Protein AF-0000000083794463 (afdb_homodimer)

Solvent-accessible surface area (backbone atoms only — not comparable to full-atom values): 22640 Å² total; per-residue (Å²): 133,69,64,62,58,50,51,52,51,49,50,51,50,50,51,51,49,49,49,46,47,54,44,47,61,56,56,63,54,67,79,74,76,52,70,43,52,52,56,52,46,59,55,54,71,68,48,81,80,50,48,79,47,66,66,38,32,38,78,50,95,85,36,45,40,76,40,50,34,38,40,35,31,44,60,26,33,38,42,36,42,70,42,71,48,62,34,38,36,39,36,46,50,61,43,70,53,26,38,32,40,44,94,91,40,78,46,73,44,71,25,62,63,50,55,45,47,32,43,50,51,53,47,25,63,73,68,70,49,77,89,46,70,40,71,36,37,35,30,31,75,61,36,41,84,71,54,69,57,52,88,63,53,71,44,44,47,87,48,45,67,61,48,63,72,64,56,82,56,95,37,78,44,50,74,66,53,42,51,50,52,50,50,53,52,56,70,51,13,52,49,55,47,42,50,46,47,48,48,51,49,48,51,49,47,70,68,97,135,69,62,62,58,51,52,51,51,50,51,51,50,50,50,49,49,50,50,46,47,53,45,45,60,56,55,61,54,64,79,74,76,51,70,43,52,51,55,51,47,60,55,56,71,69,47,80,79,50,48,78,48,65,64,38,30,39,79,49,96,85,37,43,40,77,38,51,34,36,41,35,28,45,60,25,33,38,41,36,39,70,42,72,49,62,35,39,37,40,39,47,52,62,43,70,54,24,39,34,40,45,96,90,40,79,46,72,45,73,25,63,64,51,54,45,47,32,44,49,51,53,47,26,62,74,68,70,49,79,89,45,70,40,69,35,39,34,31,31,74,61,37,41,81,70,55,69,57,52,88,62,52,70,44,45,48,90,49,44,67,60,48,64,74,64,55,84,54,92,38,78,44,51,75,66,52,40,51,48,53,50,50,54,51,54,71,50,14,54,49,56,48,42,50,46,46,48,47,52,47,49,50,49,47,68,68,96

Foldseek 3Di:
DCVVVVVVVVVVVVVVVVVVVVVVVVQPPPPPDDPQLVLLVVLLVPQPQWDKDAQFWFDDPPGIQTFGIWIFHFQFIEGEAEDEDAAEKAEEAPDQWIWHDDPNDIDIDGDVNVSSVVVVVSLCVQVVDDDRYAYEYEYEPNYDYDDYHHPRHYYYSVCVSVCVVPPDHPGGDDPVRRVVSVVSRCVRGSNNVVVVVVVVVVVVVVVD/DCVVVVVVVVVVVVVVVVVVVVLVVVQPVPPPDDPQLVLLVVLLVPQPAWDKDAQFWFDDPPGIQTFGIWIFHFQFIEGEAEDEDAAEKAEEAPDQWIWHDDPNDIDIDGDVNVSSVVVVVSLCVQVVDDDRYAYEYEYEPNYDYDDYHHPRHYYYSVCVSVCVVPPDHPGGDDPVRRVVSVVSRCVRRSNNVVVVVVVVVVVVVVVD

pLDDT: mean 85.17, std 17.73, range [40.22, 98.88]

Organism: NCBI:txid182773

Structure (mmCIF, N/CA/C/O backbone):
data_AF-0000000083794463-model_v1
#
loop_
_entity.id
_entity.type
_entity.pdbx_description
1 polymer Nuclease
#
loop_
_atom_site.group_PDB
_atom_site.id
_atom_site.type_symbol
_atom_site.label_atom_id
_atom_site.label_alt_id
_atom_site.label_comp_id
_atom_site.label_asym_id
_atom_site.label_entity_id
_atom_site.label_seq_id
_atom_site.pdbx_PDB_ins_code
_atom_site.Cartn_x
_atom_site.Cartn_y
_atom_site.Cartn_z
_atom_site.occupancy
_atom_site.B_iso_or_equiv
_atom_site.auth_seq_id
_atom_site.auth_comp_id
_atom_site.auth_asym_id
_atom_site.auth_atom_id
_atom_site.pdbx_PDB_model_num
ATOM 1 N N . MET A 1 1 ? 18.391 -24.609 45.875 1 50.56 1 MET A N 1
ATOM 2 C CA . MET A 1 1 ? 17.062 -24.109 45.531 1 50.56 1 MET A CA 1
ATOM 3 C C . MET A 1 1 ? 17.141 -23.094 44.406 1 50.56 1 MET A C 1
ATOM 5 O O . MET A 1 1 ? 16.266 -23.078 43.531 1 50.56 1 MET A O 1
ATOM 9 N N . ASN A 1 2 ? 18.266 -22.109 44.375 1 67.69 2 ASN A N 1
ATOM 10 C CA . ASN A 1 2 ? 18.281 -20.734 43.875 1 67.69 2 ASN A CA 1
ATOM 11 C C . ASN A 1 2 ? 18.766 -20.672 42.438 1 67.69 2 ASN A C 1
ATOM 13 O O . ASN A 1 2 ? 18.703 -19.625 41.812 1 67.69 2 ASN A O 1
ATOM 17 N N . THR A 1 3 ? 19.156 -21.781 41.812 1 78.06 3 THR A N 1
ATOM 18 C CA . THR A 1 3 ? 19.781 -21.812 40.5 1 78.06 3 THR A CA 1
ATOM 19 C C . THR A 1 3 ? 18.719 -21.703 39.375 1 78.06 3 THR A C 1
ATOM 21 O O . THR A 1 3 ? 18.969 -21.078 38.344 1 78.06 3 THR A O 1
ATOM 24 N N . GLN A 1 4 ? 17.562 -22.25 39.594 1 67.69 4 GLN A N 1
ATOM 25 C CA . GLN A 1 4 ? 16.5 -22.219 38.594 1 67.69 4 GLN A CA 1
ATOM 26 C C . GLN A 1 4 ? 15.969 -20.797 38.406 1 67.69 4 GLN A C 1
ATOM 28 O O . GLN A 1 4 ? 15.719 -20.375 37.281 1 67.69 4 GLN A O 1
ATOM 33 N N . LYS A 1 5 ? 15.891 -20.141 39.469 1 71 5 LYS A N 1
ATOM 34 C CA . LYS A 1 5 ? 15.398 -18.781 39.406 1 71 5 LYS A CA 1
ATOM 35 C C . LYS A 1 5 ? 16.391 -17.859 38.688 1 71 5 LYS A C 1
ATOM 37 O O . LYS A 1 5 ? 15.992 -17.016 37.875 1 71 5 LYS A O 1
ATOM 42 N N . ILE A 1 6 ? 17.594 -18.125 38.938 1 71.81 6 ILE A N 1
ATOM 43 C CA . ILE A 1 6 ? 18.656 -17.344 38.312 1 71.81 6 ILE A CA 1
ATOM 44 C C . ILE A 1 6 ? 18.641 -17.578 36.812 1 71.81 6 ILE A C 1
ATOM 46 O O . ILE A 1 6 ? 18.734 -16.625 36.031 1 71.81 6 ILE A O 1
ATOM 50 N N . ILE A 1 7 ? 18.344 -18.781 36.406 1 66.25 7 ILE A N 1
ATOM 51 C CA . ILE A 1 7 ? 18.312 -19.125 34.969 1 66.25 7 ILE A CA 1
ATOM 52 C C . ILE A 1 7 ? 17.125 -18.453 34.312 1 66.25 7 ILE A C 1
ATOM 54 O O . ILE A 1 7 ? 17.25 -17.922 33.188 1 66.25 7 ILE A O 1
ATOM 58 N N . ILE A 1 8 ? 16.078 -18.375 35 1 67.38 8 ILE A N 1
ATOM 59 C CA . ILE A 1 8 ? 14.867 -17.766 34.469 1 67.38 8 ILE A CA 1
ATOM 60 C C . ILE A 1 8 ? 15.07 -16.266 34.312 1 67.38 8 ILE A C 1
ATOM 62 O O . ILE A 1 8 ? 14.711 -15.68 33.281 1 67.38 8 ILE A O 1
ATOM 66 N N . TYR A 1 9 ? 15.688 -15.703 35.312 1 71.38 9 TYR A N 1
ATOM 67 C CA . TYR A 1 9 ? 15.945 -14.266 35.281 1 71.38 9 TYR A CA 1
ATOM 68 C C . TYR A 1 9 ? 16.922 -13.922 34.156 1 71.38 9 TYR A C 1
ATOM 70 O O . TYR A 1 9 ? 16.719 -12.93 33.438 1 71.38 9 TYR A O 1
ATOM 78 N N . LEU A 1 10 ? 17.844 -14.781 33.969 1 71.38 10 LEU A N 1
ATOM 79 C CA . LEU A 1 10 ? 18.812 -14.57 32.906 1 71.38 10 LEU A CA 1
ATOM 80 C C . LEU A 1 10 ? 18.156 -14.727 31.516 1 71.38 10 LEU A C 1
ATOM 82 O O . LEU A 1 10 ? 18.453 -13.961 30.594 1 71.38 10 LEU A O 1
ATOM 86 N N . MET A 1 11 ? 17.25 -15.578 31.391 1 67 11 MET A N 1
ATOM 87 C CA . MET A 1 11 ? 16.531 -15.781 30.141 1 67 11 MET A CA 1
ATOM 88 C C . MET A 1 11 ? 15.633 -14.586 29.828 1 67 11 MET A C 1
ATOM 90 O O . MET A 1 11 ? 15.57 -14.133 28.688 1 67 11 MET A O 1
ATOM 94 N N . ILE A 1 12 ? 15.094 -14.062 30.859 1 68.19 12 ILE A N 1
ATOM 95 C CA . ILE A 1 12 ? 14.234 -12.891 30.688 1 68.19 12 ILE A CA 1
ATOM 96 C C . ILE A 1 12 ? 15.078 -11.688 30.281 1 68.19 12 ILE A C 1
ATOM 98 O O . ILE A 1 12 ? 14.727 -10.953 29.359 1 68.19 12 ILE A O 1
ATOM 102 N N . ILE A 1 13 ? 16.172 -11.547 30.922 1 70.38 13 ILE A N 1
ATOM 103 C CA . ILE A 1 13 ? 17.078 -10.438 30.625 1 70.38 13 ILE A CA 1
ATOM 104 C C . ILE A 1 13 ? 17.578 -10.562 29.188 1 70.38 13 ILE A C 1
ATOM 106 O O . ILE A 1 13 ? 17.641 -9.578 28.453 1 70.38 13 ILE A O 1
ATOM 110 N N . SER A 1 14 ? 17.875 -11.758 28.719 1 65.62 14 SER A N 1
ATOM 111 C CA . SER A 1 14 ? 18.359 -11.992 27.375 1 65.62 14 SER A CA 1
ATOM 112 C C . SER A 1 14 ? 17.281 -11.68 26.344 1 65.62 14 SER A C 1
ATOM 114 O O . SER A 1 14 ? 17.562 -11.086 25.297 1 65.62 14 SER A O 1
ATOM 116 N N . VAL A 1 15 ? 16.078 -11.961 26.656 1 62.5 15 VAL A N 1
ATOM 117 C CA . VAL A 1 15 ? 14.969 -11.641 25.766 1 62.5 15 VAL A CA 1
ATOM 118 C C . VAL A 1 15 ? 14.766 -10.133 25.719 1 62.5 15 VAL A C 1
ATOM 120 O O . VAL A 1 15 ? 14.539 -9.562 24.641 1 62.5 15 VAL A O 1
ATOM 123 N N . ILE A 1 16 ? 14.938 -9.477 26.797 1 66.56 16 ILE A N 1
ATOM 124 C CA . ILE A 1 16 ? 14.805 -8.023 26.875 1 66.56 16 ILE A CA 1
ATOM 125 C C . ILE A 1 16 ? 15.938 -7.363 26.094 1 66.56 16 ILE A C 1
ATOM 127 O O . ILE A 1 16 ? 15.703 -6.441 25.297 1 66.56 16 ILE A O 1
ATOM 131 N N . ILE A 1 17 ? 17.062 -7.852 26.297 1 63.97 17 ILE A N 1
ATOM 132 C CA . ILE A 1 17 ? 18.219 -7.324 25.578 1 63.97 17 ILE A CA 1
ATOM 133 C C . ILE A 1 17 ? 18.062 -7.57 24.078 1 63.97 17 ILE A C 1
ATOM 135 O O . ILE A 1 17 ? 18.281 -6.668 23.266 1 63.97 17 ILE A O 1
ATOM 139 N N . LEU A 1 18 ? 17.641 -8.703 23.672 1 59.47 18 LEU A N 1
ATOM 140 C CA . LEU A 1 18 ? 17.391 -9.023 22.281 1 59.47 18 LEU A CA 1
ATOM 141 C C . LEU A 1 18 ? 16.281 -8.141 21.703 1 59.47 18 LEU A C 1
ATOM 143 O O . LEU A 1 18 ? 16.406 -7.637 20.578 1 59.47 18 LEU A O 1
ATOM 147 N N . SER A 1 19 ? 15.312 -7.918 22.453 1 59.16 19 SER A N 1
ATOM 148 C CA . SER A 1 19 ? 14.258 -7 22.031 1 59.16 19 SER A CA 1
ATOM 149 C C . SER A 1 19 ? 14.781 -5.574 21.906 1 59.16 19 SER A C 1
ATOM 151 O O . SER A 1 19 ? 14.453 -4.871 20.953 1 59.16 19 SER A O 1
ATOM 153 N N . LEU A 1 20 ? 15.586 -5.203 22.797 1 58.97 20 LEU A N 1
ATOM 154 C CA . LEU A 1 20 ? 16.219 -3.891 22.75 1 58.97 20 LEU A CA 1
ATOM 155 C C . LEU A 1 20 ? 17.125 -3.77 21.547 1 58.97 20 LEU A C 1
ATOM 157 O O . LEU A 1 20 ? 17.141 -2.736 20.859 1 58.97 20 LEU A O 1
ATOM 161 N N . ILE A 1 21 ? 17.906 -4.77 21.344 1 53.75 21 ILE A N 1
ATOM 162 C CA . ILE A 1 21 ? 18.781 -4.793 20.172 1 53.75 21 ILE A CA 1
ATOM 163 C C . ILE A 1 21 ? 17.938 -4.723 18.906 1 53.75 21 ILE A C 1
ATOM 165 O O . ILE A 1 21 ? 18.25 -3.951 17.984 1 53.75 21 ILE A O 1
ATOM 169 N N . VAL A 1 22 ? 16.953 -5.539 18.828 1 48.75 22 VAL A N 1
ATOM 170 C CA . VAL A 1 22 ? 16.047 -5.484 17.688 1 48.75 22 VAL A CA 1
ATOM 171 C C . VAL A 1 22 ? 15.445 -4.082 17.578 1 48.75 22 VAL A C 1
ATOM 173 O O . VAL A 1 22 ? 15.406 -3.51 16.484 1 48.75 22 VAL A O 1
ATOM 176 N N . ILE A 1 23 ? 15.109 -3.543 18.703 1 48.03 23 ILE A N 1
ATOM 177 C CA . ILE A 1 23 ? 14.57 -2.188 18.75 1 48.03 23 ILE A CA 1
ATOM 178 C C . ILE A 1 23 ? 15.648 -1.19 18.328 1 48.03 23 ILE A C 1
ATOM 180 O O . ILE A 1 23 ? 15.383 -0.264 17.562 1 48.03 23 ILE A O 1
ATOM 184 N N . MET A 1 24 ? 16.828 -1.374 18.938 1 47.22 24 MET A N 1
ATOM 185 C CA . MET A 1 24 ? 17.938 -0.5 18.578 1 47.22 24 MET A CA 1
ATOM 186 C C . MET A 1 24 ? 18.25 -0.597 17.094 1 47.22 24 MET A C 1
ATOM 188 O O . MET A 1 24 ? 18.5 0.417 16.438 1 47.22 24 MET A O 1
ATOM 192 N N . ILE A 1 25 ? 18.359 -1.794 16.656 1 48.09 25 ILE A N 1
ATOM 193 C CA . ILE A 1 25 ? 18.578 -1.98 15.227 1 48.09 25 ILE A CA 1
ATOM 194 C C . ILE A 1 25 ? 17.438 -1.346 14.438 1 48.09 25 ILE A C 1
ATOM 196 O O . ILE A 1 25 ? 17.656 -0.677 13.43 1 48.09 25 ILE A O 1
ATOM 200 N N . PHE A 1 26 ? 16.266 -1.551 14.992 1 44.34 26 PHE A N 1
ATOM 201 C CA . PHE A 1 26 ? 15.117 -0.94 14.352 1 44.34 26 PHE A CA 1
ATOM 202 C C . PHE A 1 26 ? 15.172 0.579 14.461 1 44.34 26 PHE A C 1
ATOM 204 O O . PHE A 1 26 ? 14.766 1.288 13.539 1 44.34 26 PHE A O 1
ATOM 211 N N . ARG A 1 27 ? 15.586 1.071 15.625 1 43.88 27 ARG A N 1
ATOM 212 C CA . ARG A 1 27 ? 15.633 2.512 15.852 1 43.88 27 ARG A CA 1
ATOM 213 C C . ARG A 1 27 ? 16.672 3.174 14.945 1 43.88 27 ARG A C 1
ATOM 215 O O . ARG A 1 27 ? 16.547 4.355 14.617 1 43.88 27 ARG A O 1
ATOM 222 N N . ARG A 1 28 ? 17.781 2.568 14.867 1 41.5 28 ARG A N 1
ATOM 223 C CA . ARG A 1 28 ? 18.766 3.367 14.156 1 41.5 28 ARG A CA 1
ATOM 224 C C . ARG A 1 28 ? 18.391 3.529 12.688 1 41.5 28 ARG A C 1
ATOM 226 O O . ARG A 1 28 ? 19.172 4.043 11.891 1 41.5 28 ARG A O 1
ATOM 233 N N . ARG A 1 29 ? 17.531 2.711 12.289 1 44.38 29 ARG A N 1
ATOM 234 C CA . ARG A 1 29 ? 17.312 3.137 10.914 1 44.38 29 ARG A CA 1
ATOM 235 C C . ARG A 1 29 ? 16.641 4.508 10.867 1 44.38 29 ARG A C 1
ATOM 237 O O . ARG A 1 29 ? 15.516 4.68 11.336 1 44.38 29 ARG A O 1
ATOM 244 N N . LYS A 1 30 ? 17.5 5.539 11 1 44.41 30 LYS A N 1
ATOM 245 C CA . LYS A 1 30 ? 17.219 6.965 10.867 1 44.41 30 LYS A CA 1
ATOM 246 C C . LYS A 1 30 ? 16.016 7.207 9.961 1 44.41 30 LYS A C 1
ATOM 248 O O . LYS A 1 30 ? 16.016 6.797 8.805 1 44.41 30 LYS A O 1
ATOM 253 N N . ILE A 1 31 ? 14.836 7.215 10.562 1 52.5 31 ILE A N 1
ATOM 254 C CA . ILE A 1 31 ? 13.695 7.746 9.828 1 52.5 31 ILE A CA 1
ATOM 255 C C . ILE A 1 31 ? 14.117 9.008 9.07 1 52.5 31 ILE A C 1
ATOM 257 O O . ILE A 1 31 ? 14.43 10.031 9.68 1 52.5 31 ILE A O 1
ATOM 261 N N . GLU A 1 32 ? 14.82 8.93 7.996 1 57.62 32 GLU A N 1
ATOM 262 C CA . GLU A 1 32 ? 15.156 10.102 7.195 1 57.62 32 GLU A CA 1
ATOM 263 C C . GLU A 1 32 ? 13.906 10.844 6.742 1 57.62 32 GLU A C 1
ATOM 265 O O . GLU A 1 32 ? 13.07 10.289 6.02 1 57.62 32 GLU A O 1
ATOM 270 N N . LEU A 1 33 ? 13.508 11.766 7.578 1 66.94 33 LEU A N 1
ATOM 271 C CA . LEU A 1 33 ? 12.477 12.703 7.152 1 66.94 33 LEU A CA 1
ATOM 272 C C . LEU A 1 33 ? 12.898 13.438 5.883 1 66.94 33 LEU A C 1
ATOM 274 O O . LEU A 1 33 ? 13.984 14.008 5.828 1 66.94 33 LEU A O 1
ATOM 278 N N . ASN A 1 34 ? 12.039 13.195 4.895 1 81.06 34 ASN A N 1
ATOM 279 C CA . ASN A 1 34 ? 12.375 13.891 3.656 1 81.06 34 ASN A CA 1
ATOM 280 C C . ASN A 1 34 ? 11.977 15.367 3.719 1 81.06 34 ASN A C 1
ATOM 282 O O . ASN A 1 34 ? 11.156 15.758 4.555 1 81.06 34 ASN A O 1
ATOM 286 N N . GLN A 1 35 ? 12.609 16.25 3.018 1 90.5 35 GLN A N 1
ATOM 287 C CA . GLN A 1 35 ? 12.391 17.688 2.988 1 90.5 35 GLN A CA 1
ATOM 288 C C . GLN A 1 35 ? 10.93 18.016 2.721 1 90.5 35 GLN A C 1
ATOM 290 O O . GLN A 1 35 ? 10.383 18.969 3.297 1 90.5 35 GLN A O 1
ATOM 295 N N . GLY A 1 36 ? 10.281 17.25 1.899 1 95.44 36 GLY A N 1
ATOM 296 C CA . GLY A 1 36 ? 8.867 17.469 1.625 1 95.44 36 GLY A CA 1
ATOM 297 C C . GLY A 1 36 ? 7.988 17.281 2.846 1 95.44 36 GLY A C 1
ATOM 298 O O . GLY A 1 36 ? 7.07 18.078 3.08 1 95.44 36 GLY A O 1
ATOM 299 N N . GLU A 1 37 ? 8.273 16.328 3.66 1 95.5 37 GLU A N 1
ATOM 300 C CA . GLU A 1 37 ? 7.508 16.078 4.879 1 95.5 37 GLU A CA 1
ATOM 301 C C . GLU A 1 37 ? 7.668 17.219 5.879 1 95.5 37 GLU A C 1
ATOM 303 O O . GLU A 1 37 ? 6.707 17.594 6.551 1 95.5 37 GLU A O 1
ATOM 308 N N . ILE A 1 38 ? 8.859 17.734 5.871 1 95.56 38 ILE A N 1
ATOM 309 C CA . ILE A 1 38 ? 9.125 18.875 6.754 1 95.56 38 ILE A CA 1
ATOM 310 C C . ILE A 1 38 ? 8.281 20.062 6.328 1 95.56 38 ILE A C 1
ATOM 312 O O . ILE A 1 38 ? 7.625 20.703 7.16 1 95.56 38 ILE A O 1
ATOM 316 N N . GLU A 1 39 ? 8.289 20.375 5.074 1 97.25 39 GLU A N 1
ATOM 317 C CA . GLU A 1 39 ? 7.539 21.5 4.547 1 97.25 39 GLU A CA 1
ATOM 318 C C . GLU A 1 39 ? 6.043 21.344 4.809 1 97.25 39 GLU A C 1
ATOM 320 O O . GLU A 1 39 ? 5.371 22.297 5.211 1 97.25 39 GLU A O 1
ATOM 325 N N . VAL A 1 40 ? 5.555 20.172 4.594 1 98.19 40 VAL A N 1
ATOM 326 C CA . VAL A 1 40 ? 4.137 19.891 4.816 1 98.19 40 VAL A CA 1
ATOM 327 C C . VAL A 1 40 ? 3.811 20.047 6.301 1 98.19 40 VAL A C 1
ATOM 329 O O . VAL A 1 40 ? 2.797 20.656 6.66 1 98.19 40 VAL A O 1
ATOM 332 N N . ASN A 1 41 ? 4.656 19.516 7.141 1 97.31 41 ASN A N 1
ATOM 333 C CA . ASN A 1 41 ? 4.477 19.656 8.586 1 97.31 41 ASN A CA 1
ATOM 334 C C . ASN A 1 41 ? 4.379 21.109 9.008 1 97.31 41 ASN A C 1
ATOM 336 O O . ASN A 1 41 ? 3.541 21.469 9.844 1 97.31 41 ASN A O 1
ATOM 340 N N . GLU A 1 42 ? 5.25 21.891 8.484 1 97.56 42 GLU A N 1
ATOM 341 C CA . GLU A 1 42 ? 5.281 23.312 8.828 1 97.56 42 GLU A CA 1
ATOM 342 C C . GLU A 1 42 ? 3.949 23.984 8.508 1 97.56 42 GLU A C 1
ATOM 344 O O . GLU A 1 4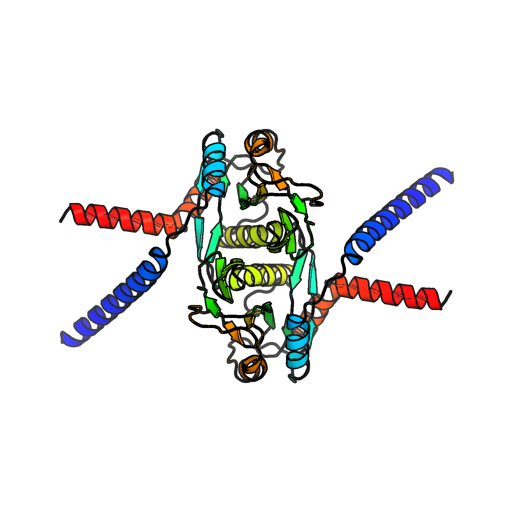2 ? 3.475 24.828 9.273 1 97.56 42 GLU A O 1
ATOM 349 N N . VAL A 1 43 ? 3.389 23.641 7.426 1 98.31 43 VAL A N 1
ATOM 350 C CA . VAL A 1 43 ? 2.107 24.203 7.023 1 98.31 43 VAL A CA 1
ATOM 351 C C . VAL A 1 43 ? 1.001 23.703 7.945 1 98.31 43 VAL A C 1
ATOM 353 O O . VAL A 1 43 ? 0.171 24.469 8.422 1 98.31 43 VAL A O 1
ATOM 356 N N . LEU A 1 44 ? 1.008 22.422 8.227 1 98.62 44 LEU A N 1
ATOM 357 C CA . LEU A 1 44 ? -0.044 21.797 9.016 1 98.62 44 LEU A CA 1
ATOM 358 C C . LEU A 1 44 ? -0.037 22.328 10.453 1 98.62 44 LEU A C 1
ATOM 360 O O . LEU A 1 44 ? -1.096 22.484 11.062 1 98.62 44 LEU A O 1
ATOM 364 N N . GLU A 1 45 ? 1.104 22.594 10.984 1 97.81 45 GLU A N 1
ATOM 365 C CA . GLU A 1 45 ? 1.257 23.062 12.359 1 97.81 45 GLU A CA 1
ATOM 366 C C . GLU A 1 45 ? 0.559 24.406 12.555 1 97.81 45 GLU A C 1
ATOM 368 O O . GLU A 1 45 ? 0.177 24.766 13.672 1 97.81 45 GLU A O 1
ATOM 373 N N . LYS A 1 46 ? 0.392 25.094 11.516 1 97.5 46 LYS A N 1
ATOM 374 C CA . LYS A 1 46 ? -0.161 26.438 11.586 1 97.5 46 LYS A CA 1
ATOM 375 C C . LYS A 1 46 ? -1.685 26.406 11.516 1 97.5 46 LYS A C 1
ATOM 377 O O . LYS A 1 46 ? -2.338 27.438 11.68 1 97.5 46 LYS A O 1
ATOM 382 N N . ILE A 1 47 ? -2.232 25.266 11.211 1 97.81 47 ILE A N 1
ATOM 383 C CA . ILE A 1 47 ? -3.682 25.156 11.102 1 97.81 47 ILE A CA 1
ATOM 384 C C . ILE A 1 47 ? -4.293 24.984 12.492 1 97.81 47 ILE A C 1
ATOM 386 O O . ILE A 1 47 ? -4.047 23.984 13.164 1 97.81 47 ILE A O 1
ATOM 390 N N . LYS A 1 48 ? -5.125 25.875 12.953 1 96.75 48 LYS A N 1
ATOM 391 C CA . LYS A 1 48 ? -5.738 25.859 14.273 1 96.75 48 LYS A CA 1
ATOM 392 C C . LYS A 1 48 ? -6.914 24.891 14.32 1 96.75 48 LYS A C 1
ATOM 394 O O . LYS A 1 48 ? -7.535 24.609 13.297 1 96.75 48 LYS A O 1
ATOM 399 N N . GLY A 1 49 ? -7.188 24.344 15.477 1 96.94 49 GLY A N 1
ATOM 400 C CA . GLY A 1 49 ? -8.359 23.516 15.672 1 96.94 49 GLY A CA 1
ATOM 401 C C . GLY A 1 49 ? -8.109 22.047 15.359 1 96.94 49 GLY A C 1
ATOM 402 O O . GLY A 1 49 ? -9.047 21.25 15.328 1 96.94 49 GLY A O 1
ATOM 403 N N . TYR A 1 50 ? -6.871 21.766 15.133 1 98.38 50 TYR A N 1
ATOM 404 C CA . TYR A 1 50 ? -6.516 20.391 14.805 1 98.38 50 TYR A CA 1
ATOM 405 C C . TYR A 1 50 ? -5.359 19.906 15.68 1 98.38 50 TYR A C 1
ATOM 407 O O . TYR A 1 50 ? -4.527 20.703 16.109 1 98.38 50 TYR A O 1
ATOM 415 N N . LYS A 1 51 ? -5.297 18.609 15.914 1 98.5 51 LYS A N 1
ATOM 416 C CA . LYS A 1 51 ? -4.125 17.938 16.469 1 98.5 51 LYS A CA 1
ATOM 417 C C . LYS A 1 51 ? -3.318 17.25 15.367 1 98.5 51 LYS A C 1
ATOM 419 O O . LYS A 1 51 ? -3.887 16.609 14.477 1 98.5 51 LYS A O 1
ATOM 424 N N . LEU A 1 52 ? -2.053 17.453 15.516 1 98.31 52 LEU A N 1
ATOM 425 C CA . LEU A 1 52 ? -1.177 16.953 14.461 1 98.31 52 LEU A CA 1
ATOM 426 C C . LEU A 1 52 ? -0.237 15.883 15 1 98.31 52 LEU A C 1
ATOM 428 O O . LEU A 1 52 ? 0.334 16.031 16.078 1 98.31 52 LEU A O 1
ATOM 432 N N . LEU A 1 53 ? -0.173 14.742 14.336 1 97.38 53 LEU A N 1
ATOM 433 C CA . LEU A 1 53 ? 0.867 13.734 14.508 1 97.38 53 LEU A CA 1
ATOM 434 C C . LEU A 1 53 ? 1.662 13.547 13.219 1 97.38 53 LEU A C 1
ATOM 436 O O . LEU A 1 53 ? 1.081 13.391 12.148 1 97.38 53 LEU A O 1
ATOM 440 N N . SER A 1 54 ? 2.969 13.641 13.297 1 94.69 54 SER A N 1
ATOM 441 C CA . SER A 1 54 ? 3.812 13.461 12.117 1 94.69 54 SER A CA 1
ATOM 442 C C . SER A 1 54 ? 4.77 12.289 12.305 1 94.69 54 SER A C 1
ATOM 444 O O . SER A 1 54 ? 5.141 11.953 13.43 1 94.69 54 SER A O 1
ATOM 446 N N . ASN A 1 55 ? 5.055 11.688 11.18 1 91.44 55 ASN A N 1
ATOM 447 C CA . ASN A 1 55 ? 5.992 10.57 11.172 1 91.44 55 ASN A CA 1
ATOM 448 C C . ASN A 1 55 ? 5.566 9.469 12.133 1 91.44 55 ASN A C 1
ATOM 450 O O . ASN A 1 55 ? 6.328 9.086 13.023 1 91.44 55 ASN A O 1
ATOM 454 N N . VAL A 1 56 ? 4.375 8.953 11.93 1 93.5 56 VAL A N 1
ATOM 455 C CA . VAL A 1 56 ? 3.775 7.953 12.805 1 93.5 56 VAL A CA 1
ATOM 456 C C . VAL A 1 56 ? 4.082 6.551 12.273 1 93.5 56 VAL A C 1
ATOM 458 O O . VAL A 1 56 ? 3.891 6.273 11.094 1 93.5 56 VAL A O 1
ATOM 461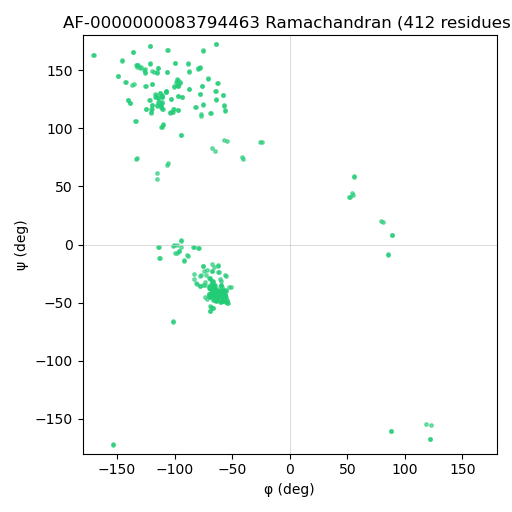 N N . MET A 1 57 ? 4.605 5.734 13.102 1 91 57 MET A N 1
ATOM 462 C CA . MET A 1 57 ? 4.816 4.332 12.758 1 91 57 MET A CA 1
ATOM 463 C C . MET A 1 57 ? 3.914 3.426 13.594 1 91 57 MET A C 1
ATOM 465 O O . MET A 1 57 ? 3.992 3.428 14.82 1 91 57 MET A O 1
ATOM 469 N N . ILE A 1 58 ? 3.072 2.686 12.891 1 91.19 58 ILE A N 1
ATOM 470 C CA . ILE A 1 58 ? 2.123 1.792 13.547 1 91.19 58 ILE A CA 1
ATOM 471 C C . ILE A 1 58 ? 2.512 0.34 13.281 1 91.19 58 ILE A C 1
ATOM 473 O O . ILE A 1 58 ? 2.75 -0.042 12.133 1 91.19 58 ILE A O 1
ATOM 477 N N . LYS A 1 59 ? 2.621 -0.4 14.32 1 85 59 LYS A N 1
ATOM 478 C CA . LYS A 1 59 ? 2.895 -1.825 14.164 1 85 59 LYS A CA 1
ATOM 479 C C . LYS A 1 59 ? 1.641 -2.582 13.734 1 85 59 LYS A C 1
ATOM 481 O O . LYS A 1 59 ? 0.547 -2.316 14.242 1 85 59 LYS A O 1
ATOM 486 N N . ARG A 1 60 ? 1.84 -3.471 12.781 1 84.62 60 ARG A N 1
ATOM 487 C CA . ARG A 1 60 ? 0.798 -4.387 12.32 1 84.62 60 ARG A CA 1
ATOM 488 C C . ARG A 1 60 ? 1.228 -5.836 12.5 1 84.62 60 ARG A C 1
ATOM 490 O O . ARG A 1 60 ? 2.363 -6.113 12.891 1 84.62 60 ARG A O 1
ATOM 497 N N . GLU A 1 61 ? 0.295 -6.754 12.289 1 75.69 61 GLU A N 1
ATOM 498 C CA . GLU A 1 61 ? 0.641 -8.172 12.367 1 75.69 61 GLU A CA 1
ATOM 499 C C . GLU A 1 61 ? 1.781 -8.516 11.414 1 75.69 61 GLU A C 1
ATOM 501 O O . GLU A 1 61 ? 2.707 -9.242 11.781 1 75.69 61 GLU A O 1
ATOM 506 N N . SER A 1 62 ? 1.662 -7.996 10.211 1 75.19 62 SER A N 1
ATOM 507 C CA . SER A 1 62 ? 2.703 -8.305 9.234 1 75.19 62 SER A CA 1
ATOM 508 C C . SER A 1 62 ? 3.471 -7.047 8.828 1 75.19 62 SER A C 1
ATOM 510 O O . SER A 1 62 ? 3.506 -6.684 7.652 1 75.19 62 SER A O 1
ATOM 512 N N . GLY A 1 63 ? 4.137 -6.43 9.883 1 82.94 63 GLY A N 1
ATOM 513 C CA . GLY A 1 63 ? 4.98 -5.297 9.523 1 82.94 63 GLY A CA 1
ATOM 514 C C . GLY A 1 63 ? 4.535 -3.998 10.164 1 82.94 63 GLY A C 1
ATOM 515 O O . GLY A 1 63 ? 4.031 -3.994 11.289 1 82.94 63 GLY A O 1
ATOM 516 N N . THR A 1 64 ? 4.906 -2.879 9.484 1 85.44 64 THR A N 1
ATOM 517 C CA . THR A 1 64 ? 4.582 -1.554 10 1 85.44 64 THR A CA 1
ATOM 518 C C . THR A 1 64 ? 3.992 -0.677 8.898 1 85.44 64 THR A C 1
ATOM 520 O O . THR A 1 64 ? 4.07 -1.017 7.715 1 85.44 64 THR A O 1
ATOM 523 N N . SER A 1 65 ? 3.246 0.241 9.297 1 90.94 65 SER A N 1
ATOM 524 C CA . SER A 1 65 ? 2.828 1.347 8.445 1 90.94 65 SER A CA 1
ATOM 525 C C . SER A 1 65 ? 3.404 2.672 8.93 1 90.94 65 SER A C 1
ATOM 527 O O . SER A 1 65 ? 3.293 3.006 10.109 1 90.94 65 SER A O 1
ATOM 529 N N . GLN A 1 66 ? 4.09 3.277 8.047 1 91.94 66 GLN A N 1
ATOM 530 C CA . GLN A 1 66 ? 4.613 4.605 8.344 1 91.94 66 GLN A CA 1
ATOM 531 C C . GLN A 1 66 ? 3.76 5.691 7.695 1 91.94 66 GLN A C 1
ATOM 533 O O . GLN A 1 66 ? 3.648 5.75 6.469 1 91.94 66 GLN A O 1
ATOM 538 N N . ILE A 1 67 ? 3.178 6.477 8.453 1 96.12 67 ILE A N 1
ATOM 539 C CA . ILE A 1 67 ? 2.266 7.516 7.988 1 96.12 67 ILE A CA 1
ATOM 540 C C . ILE A 1 67 ? 2.928 8.883 8.133 1 96.12 67 ILE A C 1
ATOM 542 O O . ILE A 1 67 ? 3.402 9.242 9.211 1 96.12 67 ILE A O 1
ATOM 546 N N . ASP A 1 68 ? 2.863 9.688 7.094 1 96.12 68 ASP A N 1
ATOM 547 C CA . ASP A 1 68 ? 3.572 10.961 7.098 1 96.12 68 ASP A CA 1
ATOM 548 C C . ASP A 1 68 ? 2.939 11.938 8.086 1 96.12 68 ASP A C 1
ATOM 550 O O . ASP A 1 68 ? 3.617 12.461 8.969 1 96.12 68 ASP A O 1
ATOM 554 N N . HIS A 1 69 ? 1.627 12.18 7.844 1 98.06 69 HIS A N 1
ATOM 555 C CA . HIS A 1 69 ? 0.922 13.125 8.703 1 98.06 69 HIS A CA 1
ATOM 556 C C . HIS A 1 69 ? -0.504 12.656 8.977 1 98.06 69 HIS A C 1
ATOM 558 O O . HIS A 1 69 ? -1.178 12.141 8.086 1 98.06 69 HIS A O 1
ATOM 564 N N . ILE A 1 70 ? -0.881 12.867 10.211 1 98.75 70 ILE A N 1
ATOM 565 C CA . ILE A 1 70 ? -2.264 12.68 10.641 1 98.75 70 ILE A CA 1
ATOM 566 C C . ILE A 1 70 ? -2.787 13.961 11.289 1 98.75 70 ILE A C 1
ATOM 568 O O . ILE A 1 70 ? -2.234 14.422 12.289 1 98.75 70 ILE A O 1
ATOM 572 N N . LEU A 1 71 ? -3.766 14.508 10.68 1 98.88 71 LEU A N 1
ATOM 573 C CA . LEU A 1 71 ? -4.391 15.727 11.195 1 98.88 71 LEU A CA 1
ATOM 574 C C . LEU A 1 71 ? -5.805 15.438 11.695 1 98.88 71 LEU A C 1
ATOM 576 O O . LEU A 1 71 ? -6.684 15.07 10.914 1 98.88 71 LEU A O 1
ATOM 580 N N . ILE A 1 72 ? -6.031 15.625 12.992 1 98.88 72 ILE A N 1
ATOM 581 C CA . ILE A 1 72 ? -7.273 15.219 13.641 1 98.88 72 ILE A CA 1
ATOM 582 C C . ILE A 1 72 ? -8.07 16.453 14.047 1 98.88 72 ILE A C 1
ATOM 584 O O . ILE A 1 72 ? -7.578 17.297 14.812 1 98.88 72 ILE A O 1
ATOM 588 N N . GLY A 1 73 ? -9.266 16.578 13.57 1 98.62 73 GLY A N 1
ATOM 589 C CA . GLY A 1 73 ? -10.125 17.688 13.914 1 98.62 73 GLY A CA 1
ATOM 590 C C . GLY A 1 73 ? -11.602 17.359 13.797 1 98.62 73 GLY A C 1
ATOM 591 O O . GLY A 1 73 ? -11.977 16.203 13.602 1 98.62 73 GLY A O 1
ATOM 592 N N . LYS A 1 74 ? -12.414 18.375 13.945 1 98.19 74 LYS A N 1
ATOM 593 C CA . LYS A 1 74 ? -13.867 18.188 13.953 1 98.19 74 LYS A CA 1
ATOM 594 C C . LYS A 1 74 ? -14.352 17.578 12.641 1 98.19 74 LYS A C 1
ATOM 596 O O . LYS A 1 74 ? -15.32 16.812 12.625 1 98.19 74 LYS A O 1
ATOM 601 N N . LYS A 1 75 ? -13.672 17.844 11.578 1 98.12 75 LYS A N 1
ATOM 602 C CA . LYS A 1 75 ? -14.102 17.422 10.25 1 98.12 75 LYS A CA 1
ATOM 603 C C . LYS A 1 75 ? -13.672 15.984 9.969 1 98.12 75 LYS A C 1
ATOM 605 O O . LYS A 1 75 ? -13.961 15.445 8.906 1 98.12 75 LYS A O 1
ATOM 610 N N . GLY A 1 76 ? -12.945 15.344 10.914 1 98.44 76 GLY A N 1
ATOM 611 C CA . GLY A 1 76 ? -12.445 13.992 10.719 1 98.44 76 GLY A CA 1
ATOM 612 C C . GLY A 1 76 ? -10.938 13.883 10.836 1 98.44 76 GLY A C 1
ATOM 613 O O . GLY A 1 76 ? -10.289 14.789 11.359 1 98.44 76 GLY A O 1
ATOM 614 N N . VAL A 1 77 ? -10.398 12.789 10.43 1 98.81 77 VAL A N 1
ATOM 615 C CA . VAL A 1 77 ? -8.969 12.484 10.508 1 98.81 77 VAL A CA 1
ATOM 616 C C . VAL A 1 77 ? -8.359 12.484 9.109 1 98.81 77 VAL A C 1
ATOM 618 O O . VAL A 1 77 ? -8.547 11.539 8.344 1 98.81 77 VAL A O 1
ATOM 621 N N . PHE A 1 78 ? -7.656 13.555 8.789 1 98.88 78 PHE A N 1
ATOM 622 C CA . PHE A 1 78 ? -6.922 13.586 7.527 1 98.88 78 PHE A CA 1
ATOM 623 C C . PHE A 1 78 ? -5.664 12.727 7.613 1 98.88 78 PHE A C 1
ATOM 625 O O . PHE A 1 78 ? -4.84 12.914 8.516 1 98.88 78 PHE A O 1
ATOM 632 N N . VAL A 1 79 ? -5.562 11.734 6.75 1 98.81 79 VAL A N 1
ATOM 633 C CA . VAL A 1 79 ? -4.344 10.953 6.57 1 98.81 79 VAL A CA 1
ATOM 634 C C . VAL A 1 79 ? -3.613 11.414 5.312 1 98.81 79 VAL A C 1
ATOM 636 O O . VAL A 1 79 ? -4.109 11.234 4.199 1 98.81 79 VAL A O 1
ATOM 639 N N . ILE A 1 80 ? -2.449 11.984 5.492 1 98.81 80 ILE A N 1
ATOM 640 C CA . ILE A 1 80 ? -1.816 12.75 4.426 1 98.81 80 ILE A CA 1
ATOM 641 C C . ILE A 1 80 ? -0.523 12.07 3.994 1 98.81 80 ILE A C 1
ATOM 643 O O . ILE A 1 80 ? 0.358 11.812 4.816 1 98.81 80 ILE A O 1
ATOM 647 N N . GLU A 1 81 ? -0.476 11.711 2.797 1 98.12 81 GLU A N 1
ATOM 648 C CA . GLU A 1 81 ? 0.719 11.18 2.143 1 98.12 81 GLU A CA 1
ATOM 649 C C . GLU A 1 81 ? 1.448 12.273 1.365 1 98.12 81 GLU A C 1
ATOM 651 O O . GLU A 1 81 ? 0.837 12.992 0.573 1 98.12 81 GLU A O 1
ATOM 656 N N . THR A 1 82 ? 2.799 12.43 1.621 1 97.88 82 THR A N 1
ATOM 657 C CA . THR A 1 82 ? 3.588 13.492 1.01 1 97.88 82 THR A CA 1
ATOM 658 C C . THR A 1 82 ? 4.52 12.93 -0.058 1 97.88 82 THR A C 1
ATOM 660 O O . THR A 1 82 ? 5.195 11.922 0.168 1 97.88 82 THR A O 1
ATOM 663 N N . LYS A 1 83 ? 4.531 13.508 -1.205 1 96.88 83 LYS A N 1
ATOM 664 C CA . LYS A 1 83 ? 5.48 13.188 -2.268 1 96.88 83 LYS A CA 1
ATOM 665 C C . LYS A 1 83 ? 6.289 14.414 -2.666 1 96.88 83 LYS A C 1
ATOM 667 O O . LYS A 1 83 ? 5.723 15.453 -3.018 1 96.88 83 LYS A O 1
ATOM 672 N N . ASP A 1 84 ? 7.586 14.289 -2.602 1 95.56 84 ASP A N 1
ATOM 673 C CA . ASP A 1 84 ? 8.508 15.359 -2.951 1 95.56 84 ASP A CA 1
ATOM 674 C C . ASP A 1 84 ? 9.195 15.086 -4.285 1 95.56 84 ASP A C 1
ATOM 676 O O . ASP A 1 84 ? 10.398 14.828 -4.328 1 95.56 84 ASP A O 1
ATOM 680 N N . TYR A 1 85 ? 8.438 15.141 -5.363 1 93.62 85 TYR A N 1
ATOM 681 C CA . TYR A 1 85 ? 8.906 14.883 -6.719 1 93.62 85 TYR A CA 1
ATOM 682 C C . TYR A 1 85 ? 9.008 16.188 -7.512 1 93.62 85 TYR A C 1
ATOM 684 O O . TYR A 1 85 ? 8.258 17.125 -7.262 1 93.62 85 TYR A O 1
ATOM 692 N N . ASN A 1 86 ? 9.93 16.203 -8.383 1 93.94 86 ASN A N 1
ATOM 693 C CA . ASN A 1 86 ? 10.055 17.297 -9.344 1 93.94 86 ASN A CA 1
ATOM 694 C C . ASN A 1 86 ? 9.453 16.922 -10.695 1 93.94 86 ASN A C 1
ATOM 696 O O . ASN A 1 86 ? 9.289 15.75 -11.008 1 93.94 86 ASN A O 1
ATOM 700 N N . GLY A 1 87 ? 9.047 17.984 -11.516 1 94.94 87 GLY A N 1
ATOM 701 C CA . GLY A 1 87 ? 8.617 17.75 -12.891 1 94.94 87 GLY A CA 1
ATOM 702 C C . GLY A 1 87 ? 7.137 17.438 -13 1 94.94 87 GLY A C 1
ATOM 703 O O . GLY A 1 87 ? 6.348 17.828 -12.141 1 94.94 87 GLY A O 1
ATOM 704 N N . LYS A 1 88 ? 6.812 16.844 -14.094 1 95.44 88 LYS A N 1
ATOM 705 C CA . LYS A 1 88 ? 5.41 16.578 -14.383 1 95.44 88 LYS A CA 1
ATOM 706 C C . LYS A 1 88 ? 4.973 15.234 -13.789 1 95.44 88 LYS A C 1
ATOM 708 O O . LYS A 1 88 ? 5.68 14.234 -13.898 1 95.44 88 LYS A O 1
ATOM 713 N N . ILE A 1 89 ? 3.832 15.266 -13.148 1 96.12 89 ILE A N 1
ATOM 714 C CA . ILE A 1 89 ? 3.293 14.062 -12.523 1 96.12 89 ILE A CA 1
ATOM 715 C C . ILE A 1 89 ? 2 13.648 -13.219 1 96.12 89 ILE A C 1
ATOM 717 O O . ILE A 1 89 ? 1.091 14.469 -13.391 1 96.12 89 ILE A O 1
ATOM 721 N N . TYR A 1 90 ? 2.01 12.438 -13.617 1 93.69 90 TYR A N 1
ATOM 722 C CA . TYR A 1 90 ? 0.819 11.859 -14.227 1 93.69 90 TYR A CA 1
ATOM 723 C C . TYR A 1 90 ? 0.316 10.664 -13.422 1 93.69 90 TYR A C 1
ATOM 725 O O . TYR A 1 90 ? 1.111 9.875 -12.906 1 93.69 90 TYR A O 1
ATOM 733 N N . GLY A 1 91 ? -0.966 10.578 -13.266 1 91.25 91 GLY A N 1
ATOM 734 C CA . GLY A 1 91 ? -1.512 9.445 -12.531 1 91.25 91 GLY A CA 1
ATOM 735 C C . GLY A 1 91 ? -3.023 9.352 -12.625 1 91.25 91 GLY A C 1
ATOM 736 O O . GLY A 1 91 ? -3.684 10.289 -13.07 1 91.25 91 GLY A O 1
ATOM 737 N N . ASP A 1 92 ? -3.434 8.164 -12.281 1 88.44 92 ASP A N 1
ATOM 738 C CA . ASP A 1 92 ? -4.859 7.855 -12.227 1 88.44 92 ASP A CA 1
ATOM 739 C C . ASP A 1 92 ? -5.219 7.133 -10.93 1 88.44 92 ASP A C 1
ATOM 741 O O . ASP A 1 92 ? -4.398 6.391 -10.383 1 88.44 92 ASP A O 1
ATOM 745 N N . GLN A 1 93 ? -6.461 7.32 -10.539 1 87.75 93 GLN A N 1
ATOM 746 C CA . GLN A 1 93 ? -6.953 6.758 -9.281 1 87.75 93 GLN A CA 1
ATOM 747 C C . GLN A 1 93 ? -6.734 5.246 -9.234 1 87.75 93 GLN A C 1
ATOM 749 O O . GLN A 1 93 ? -6.426 4.695 -8.172 1 87.75 93 GLN A O 1
ATOM 754 N N . TYR A 1 94 ? -6.695 4.672 -10.359 1 84.62 94 TYR A N 1
ATOM 755 C CA . TYR A 1 94 ? -6.824 3.219 -10.375 1 84.62 94 TYR A CA 1
ATOM 756 C C . TYR A 1 94 ? -5.527 2.562 -10.828 1 84.62 94 TYR A C 1
ATOM 758 O O . TYR A 1 94 ? -5.352 1.35 -10.688 1 84.62 94 TYR A O 1
ATOM 766 N N . SER A 1 95 ? -4.59 3.357 -11.352 1 87.81 95 SER A N 1
ATOM 767 C CA . SER A 1 95 ? -3.348 2.789 -11.867 1 87.81 95 SER A CA 1
ATOM 768 C C . SER A 1 95 ? -2.463 2.285 -10.727 1 87.81 95 SER A C 1
ATOM 770 O O . SER A 1 95 ? -2.441 2.871 -9.648 1 87.81 95 SER A O 1
ATOM 772 N N . LYS A 1 96 ? -1.793 1.208 -10.977 1 90.94 96 LYS A N 1
ATOM 773 C CA . LYS A 1 96 ? -0.871 0.661 -9.984 1 90.94 96 LYS A CA 1
ATOM 774 C C . LYS A 1 96 ? 0.301 1.607 -9.75 1 90.94 96 LYS A C 1
ATOM 776 O O . LYS A 1 96 ? 0.76 1.758 -8.609 1 90.94 96 LYS A O 1
ATOM 781 N N . TYR A 1 97 ? 0.739 2.184 -10.844 1 93.31 97 TYR A N 1
ATOM 782 C CA . TYR A 1 97 ? 1.881 3.09 -10.781 1 93.31 97 TYR A CA 1
ATOM 783 C C . TYR A 1 97 ? 1.542 4.438 -11.406 1 93.31 97 TYR A C 1
ATOM 785 O O . TYR A 1 97 ? 0.715 4.52 -12.312 1 93.31 97 TYR A O 1
ATOM 793 N N . TRP A 1 98 ? 2.197 5.492 -10.898 1 94.75 98 TRP A N 1
ATOM 794 C CA . TRP A 1 98 ? 2.16 6.836 -11.469 1 94.75 98 TRP A CA 1
ATOM 795 C C . TRP A 1 98 ? 3.471 7.16 -12.18 1 94.75 98 TRP A C 1
ATOM 797 O O . TRP A 1 98 ? 4.441 6.402 -12.086 1 94.75 98 TRP A O 1
ATOM 807 N N . MET A 1 99 ? 3.439 8.219 -12.922 1 94.44 99 MET A N 1
ATOM 808 C CA . MET A 1 99 ? 4.602 8.547 -13.742 1 94.44 99 MET A CA 1
ATOM 809 C C . MET A 1 99 ? 5.086 9.961 -13.469 1 94.44 99 MET A C 1
ATOM 811 O O . MET A 1 99 ? 4.281 10.883 -13.305 1 94.44 99 MET A O 1
ATOM 815 N N . GLN A 1 100 ? 6.34 10.062 -13.367 1 95 100 GLN A N 1
ATOM 816 C CA . GLN A 1 100 ? 7.023 11.344 -13.297 1 95 100 GLN A CA 1
ATOM 817 C C . GLN A 1 100 ? 7.863 11.594 -14.547 1 95 100 GLN A C 1
ATOM 819 O O . GLN A 1 100 ? 8.609 10.711 -14.984 1 95 100 GLN A O 1
ATOM 824 N N . LYS A 1 101 ? 7.727 12.719 -15.148 1 95 101 LYS A N 1
ATOM 825 C CA . LYS A 1 101 ? 8.578 13.133 -16.25 1 95 101 LYS A CA 1
ATOM 826 C C . LYS A 1 101 ? 9.469 14.305 -15.852 1 95 101 LYS A C 1
ATOM 828 O O . LYS A 1 101 ? 8.969 15.367 -15.477 1 95 101 LYS A O 1
ATOM 833 N N . LEU A 1 102 ? 10.742 14.117 -15.898 1 93.62 102 LEU A N 1
ATOM 834 C CA . LEU A 1 102 ? 11.719 15.141 -15.531 1 93.62 102 LEU A CA 1
ATOM 835 C C . LEU A 1 102 ? 12.891 15.148 -16.5 1 93.62 102 LEU A C 1
ATOM 837 O O . LEU A 1 102 ? 13.578 14.141 -16.672 1 93.62 102 LEU A O 1
ATOM 841 N N . ASN A 1 103 ? 13.086 16.25 -17.094 1 92.75 103 ASN A N 1
ATOM 842 C CA . ASN A 1 103 ? 14.195 16.438 -18.016 1 92.75 103 ASN A CA 1
ATOM 843 C C . ASN A 1 103 ? 14.234 15.344 -19.078 1 92.75 103 ASN A C 1
ATOM 845 O O . ASN A 1 103 ? 15.281 14.734 -19.312 1 92.75 103 ASN A O 1
ATOM 849 N N . GLY A 1 104 ? 13.148 14.953 -19.594 1 91.19 104 GLY A N 1
ATOM 850 C CA . GLY A 1 104 ? 13.062 13.984 -20.672 1 91.19 104 GLY A CA 1
ATOM 851 C C . GLY A 1 104 ? 13.062 12.547 -20.172 1 91.19 104 GLY A C 1
ATOM 852 O O . GLY A 1 104 ? 12.922 11.609 -20.969 1 91.19 104 GLY A O 1
ATOM 853 N N . ARG A 1 105 ? 13.305 12.375 -18.953 1 93.56 105 ARG A N 1
ATOM 854 C CA . ARG A 1 105 ? 13.32 11.031 -18.375 1 93.56 105 ARG A CA 1
ATOM 855 C C . ARG A 1 105 ? 11.992 10.703 -17.703 1 93.56 105 ARG A C 1
ATOM 857 O O . ARG A 1 105 ? 11.375 11.578 -17.094 1 93.56 105 ARG A O 1
ATOM 864 N N . LYS A 1 106 ? 11.602 9.43 -17.875 1 93.31 106 LYS A N 1
ATOM 865 C CA . LYS A 1 106 ? 10.359 8.961 -17.25 1 93.31 106 LYS A CA 1
ATOM 866 C C . LYS A 1 106 ? 10.656 7.973 -16.125 1 93.31 106 LYS A C 1
ATOM 868 O O . LYS A 1 106 ? 11.484 7.074 -16.281 1 93.31 106 LYS A O 1
ATOM 873 N N . ASN A 1 107 ? 10.086 8.258 -15.008 1 92.31 107 ASN A N 1
ATOM 874 C CA . ASN A 1 107 ? 10.156 7.344 -13.875 1 92.31 107 ASN A CA 1
ATOM 875 C C . ASN A 1 107 ? 8.766 6.996 -13.352 1 92.31 107 ASN A C 1
ATOM 877 O O . ASN A 1 107 ? 7.84 7.797 -13.453 1 92.31 107 ASN A O 1
ATOM 881 N N . THR A 1 108 ? 8.656 5.781 -12.859 1 92.88 108 THR A N 1
ATOM 882 C CA . THR A 1 108 ? 7.375 5.395 -12.281 1 92.88 108 THR A CA 1
ATOM 883 C C . THR A 1 108 ? 7.508 5.16 -10.781 1 92.88 108 THR A C 1
ATOM 885 O O . THR A 1 108 ? 8.602 4.887 -10.281 1 92.88 108 THR A O 1
ATOM 888 N N . PHE A 1 109 ? 6.461 5.359 -10.102 1 94.19 109 PHE A N 1
ATOM 889 C CA . PHE A 1 109 ? 6.422 5.098 -8.664 1 94.19 109 PHE A CA 1
ATOM 890 C C . PHE A 1 109 ? 5.047 4.59 -8.242 1 94.19 109 PHE A C 1
ATOM 892 O O . PHE A 1 109 ? 4.062 4.797 -8.953 1 94.19 109 PHE A O 1
ATOM 899 N N . TYR A 1 110 ? 5.031 3.957 -7.172 1 95.56 110 TYR A N 1
ATOM 900 C CA . TYR A 1 110 ? 3.805 3.334 -6.688 1 95.56 110 TYR A CA 1
ATOM 901 C C . TYR A 1 110 ? 2.734 4.383 -6.402 1 95.56 110 TYR A C 1
ATOM 903 O O . TYR A 1 110 ? 3.031 5.449 -5.855 1 95.56 110 TYR A O 1
ATOM 911 N N . ASN A 1 111 ? 1.521 4.082 -6.766 1 95.69 111 ASN A N 1
ATOM 912 C CA . ASN A 1 111 ? 0.375 4.973 -6.625 1 95.69 111 ASN A CA 1
ATOM 913 C C . ASN A 1 111 ? 0.188 5.422 -5.18 1 95.69 111 ASN A C 1
ATOM 915 O O . ASN A 1 111 ? -0.128 4.609 -4.309 1 95.69 111 ASN A O 1
ATOM 919 N N . PRO A 1 112 ? 0.349 6.715 -4.938 1 96.88 112 PRO A N 1
ATOM 920 C CA . PRO A 1 112 ? 0.295 7.176 -3.549 1 96.88 112 PRO A CA 1
ATOM 921 C C . PRO A 1 112 ? -1.095 7.035 -2.932 1 96.88 112 PRO A C 1
ATOM 923 O O . PRO A 1 112 ? -1.229 6.977 -1.707 1 96.88 112 PRO A O 1
ATOM 926 N N . ILE A 1 113 ? -2.131 6.988 -3.762 1 96.44 113 ILE A N 1
ATOM 927 C CA . ILE A 1 113 ? -3.479 6.754 -3.256 1 96.44 113 ILE A CA 1
ATOM 928 C C . ILE A 1 113 ? -3.572 5.352 -2.656 1 96.44 113 ILE A C 1
ATOM 930 O O . ILE A 1 113 ? -4.148 5.168 -1.583 1 96.44 113 ILE A O 1
ATOM 934 N N . ARG A 1 114 ? -2.938 4.367 -3.336 1 95.31 114 ARG A N 1
ATOM 935 C CA . ARG A 1 114 ? -2.906 2.994 -2.842 1 95.31 114 ARG A CA 1
ATOM 936 C C . ARG A 1 114 ? -2.055 2.883 -1.581 1 95.31 114 ARG A C 1
ATOM 938 O O . ARG A 1 114 ? -2.406 2.154 -0.651 1 95.31 114 ARG A O 1
ATOM 945 N N . GLN A 1 115 ? -0.932 3.557 -1.627 1 96.38 115 GLN A N 1
ATOM 946 C CA . GLN A 1 115 ? -0.09 3.592 -0.436 1 96.38 115 GLN A CA 1
ATOM 947 C C . GLN A 1 115 ? -0.873 4.086 0.777 1 96.38 115 GLN A C 1
ATOM 949 O O . GLN A 1 115 ? -0.851 3.453 1.835 1 96.38 115 GLN A O 1
ATOM 954 N N . ASN A 1 116 ? -1.586 5.188 0.595 1 97.12 116 ASN A N 1
ATOM 955 C CA . ASN A 1 116 ? -2.318 5.793 1.701 1 97.12 116 ASN A CA 1
ATOM 956 C C . ASN A 1 116 ? -3.5 4.93 2.135 1 97.12 116 ASN A C 1
ATOM 958 O O . ASN A 1 116 ? -3.9 4.961 3.299 1 97.12 116 ASN A O 1
ATOM 962 N N . TYR A 1 117 ? -4.039 4.191 1.207 1 96.12 117 TYR A N 1
ATOM 963 C CA . TYR A 1 117 ? -5.07 3.227 1.564 1 96.12 117 TYR A CA 1
ATOM 964 C C . TYR A 1 117 ? -4.562 2.244 2.611 1 96.12 117 TYR A C 1
ATOM 966 O O . TYR A 1 117 ? -5.242 1.976 3.604 1 96.12 117 TYR A O 1
ATOM 974 N N . GLY A 1 118 ? -3.369 1.716 2.361 1 95.31 118 GLY A N 1
ATOM 975 C CA . GLY A 1 118 ? -2.775 0.829 3.348 1 95.31 118 GLY A CA 1
ATOM 976 C C . GLY A 1 118 ? -2.621 1.474 4.715 1 95.31 118 GLY A C 1
ATOM 977 O O . GLY A 1 118 ? -2.854 0.831 5.738 1 95.31 118 GLY A O 1
ATOM 978 N N . HIS A 1 119 ? -2.248 2.762 4.742 1 96.94 119 HIS A N 1
ATOM 979 C CA . HIS A 1 119 ? -2.105 3.5 5.988 1 96.94 119 HIS A CA 1
ATOM 980 C C . HIS A 1 119 ? -3.439 3.617 6.719 1 96.94 119 HIS A C 1
ATOM 982 O O . HIS A 1 119 ? -3.514 3.395 7.93 1 96.94 119 HIS A O 1
ATOM 988 N N . ILE A 1 120 ? -4.438 3.928 5.965 1 97.06 120 ILE A N 1
ATOM 989 C CA . ILE A 1 120 ? -5.762 4.129 6.539 1 97.06 120 ILE A CA 1
ATOM 990 C C . ILE A 1 120 ? -6.289 2.812 7.105 1 97.06 120 ILE A C 1
ATOM 992 O O . ILE A 1 120 ? -6.863 2.781 8.195 1 97.06 120 ILE A O 1
ATOM 996 N N . LYS A 1 121 ? -6.02 1.742 6.371 1 95.38 121 LYS A N 1
ATOM 997 C CA . LYS A 1 121 ? -6.461 0.44 6.863 1 95.38 121 LYS A CA 1
ATOM 998 C C . LYS A 1 121 ? -5.754 0.082 8.172 1 95.38 121 LYS A C 1
ATOM 1000 O O . LYS A 1 121 ? -6.363 -0.493 9.07 1 95.38 121 LYS A O 1
ATOM 1005 N N . ALA A 1 122 ? -4.512 0.382 8.266 1 95.56 122 ALA A N 1
ATOM 1006 C CA . ALA A 1 122 ? -3.779 0.145 9.508 1 95.56 122 ALA A CA 1
ATOM 1007 C C . ALA A 1 122 ? -4.391 0.934 10.664 1 95.56 122 ALA A C 1
ATOM 1009 O O . ALA A 1 122 ? -4.543 0.41 11.773 1 95.56 122 ALA A O 1
ATOM 1010 N N . LEU A 1 123 ? -4.789 2.154 10.391 1 97 123 LEU A N 1
ATOM 1011 C CA . LEU A 1 123 ? -5.402 3.002 11.406 1 97 123 LEU A CA 1
ATOM 1012 C C . LEU A 1 123 ? -6.773 2.469 11.805 1 97 123 LEU A C 1
ATOM 1014 O O . LEU A 1 123 ? -7.121 2.463 12.984 1 97 123 LEU A O 1
ATOM 1018 N N . GLU A 1 124 ? -7.512 2.092 10.781 1 96.38 124 GLU A N 1
ATOM 1019 C CA . GLU A 1 124 ? -8.836 1.537 11.062 1 96.38 124 GLU A CA 1
ATOM 1020 C C . GLU A 1 124 ? -8.742 0.334 11.992 1 96.38 124 GLU A C 1
ATOM 1022 O O . GLU A 1 124 ? -9.531 0.212 12.938 1 96.38 124 GLU A O 1
ATOM 1027 N N . GLU A 1 125 ? -7.789 -0.5 11.703 1 93.62 125 GLU A N 1
ATOM 1028 C CA . GLU A 1 125 ? -7.602 -1.69 12.531 1 93.62 125 GLU A CA 1
ATOM 1029 C C . GLU A 1 125 ? -7.156 -1.321 13.938 1 93.62 125 GLU A C 1
ATOM 1031 O O . GLU A 1 125 ? -7.656 -1.88 14.922 1 93.62 125 GLU A O 1
ATOM 1036 N N . MET A 1 126 ? -6.27 -0.437 14.016 1 93.69 126 MET A N 1
ATOM 1037 C CA . MET A 1 126 ? -5.703 -0.047 15.297 1 93.69 126 MET A CA 1
ATOM 1038 C C . MET A 1 126 ? -6.75 0.637 16.172 1 93.69 126 MET A C 1
ATOM 1040 O O . MET A 1 126 ? -6.828 0.378 17.375 1 93.69 126 MET A O 1
ATOM 1044 N N . LEU A 1 127 ? -7.562 1.482 15.609 1 96.5 127 LEU A N 1
ATOM 1045 C CA . LEU A 1 127 ? -8.516 2.297 16.359 1 96.5 127 LEU A CA 1
ATOM 1046 C C . LEU A 1 127 ? -9.867 1.593 16.469 1 96.5 127 LEU A C 1
ATOM 1048 O O . LEU A 1 127 ? -10.727 2.008 17.234 1 96.5 127 LEU A O 1
ATOM 1052 N N . ASP A 1 128 ? -10 0.566 15.648 1 94.88 128 ASP A N 1
ATOM 1053 C CA . ASP A 1 128 ? -11.289 -0.103 15.516 1 94.88 128 ASP A CA 1
ATOM 1054 C C . ASP A 1 128 ? -12.391 0.893 15.156 1 94.88 128 ASP A C 1
ATOM 1056 O O . ASP A 1 128 ? -13.43 0.943 15.82 1 94.88 128 ASP A O 1
ATOM 1060 N N . ARG A 1 129 ? -12.102 1.773 14.266 1 95.19 129 ARG A N 1
ATOM 1061 C CA . ARG A 1 129 ? -13 2.785 13.711 1 95.19 129 ARG A CA 1
ATOM 1062 C C . ARG A 1 129 ? -12.859 2.877 12.195 1 95.19 129 ARG A C 1
ATOM 1064 O O . ARG A 1 129 ? -11.758 2.783 11.664 1 95.19 129 ARG A O 1
ATOM 1071 N N . LYS A 1 130 ? -14.133 2.998 11.664 1 93.25 130 LYS A N 1
ATOM 1072 C CA . LYS A 1 130 ? -14.156 3.166 10.219 1 93.25 130 LYS A CA 1
ATOM 1073 C C . LYS A 1 130 ? -14.859 4.469 9.828 1 93.25 130 LYS A C 1
ATOM 1075 O O . LYS A 1 130 ? -15.508 5.102 10.656 1 93.25 130 LYS A O 1
ATOM 1080 N N . ASP A 1 131 ? -14.625 5.051 8.719 1 92.62 131 ASP A N 1
ATOM 1081 C CA . ASP A 1 131 ? -15.391 6.109 8.055 1 92.62 131 ASP A CA 1
ATOM 1082 C C . ASP A 1 131 ? -15.086 7.469 8.68 1 92.62 131 ASP A C 1
ATOM 1084 O O . ASP A 1 131 ? -15.93 8.375 8.641 1 92.62 131 ASP A O 1
ATOM 1088 N N . ILE A 1 132 ? -14.031 7.641 9.352 1 97.88 132 ILE A N 1
ATOM 1089 C CA . ILE A 1 132 ? -13.688 8.945 9.914 1 97.88 132 ILE A CA 1
ATOM 1090 C C . ILE A 1 132 ? -12.422 9.477 9.242 1 97.88 132 ILE A C 1
ATOM 1092 O O . ILE A 1 132 ? -11.961 10.57 9.57 1 97.88 132 ILE A O 1
ATOM 1096 N N . PHE A 1 133 ? -11.852 8.695 8.344 1 98.19 133 PHE A N 1
ATOM 1097 C CA . PHE A 1 133 ? -10.57 9.023 7.746 1 98.19 133 PHE A CA 1
ATOM 1098 C C . PHE A 1 133 ? -10.766 9.672 6.379 1 98.19 133 PHE A C 1
ATOM 1100 O O . PHE A 1 133 ? -11.625 9.258 5.605 1 98.19 133 PHE A O 1
ATOM 1107 N N . ILE A 1 134 ? -9.992 10.641 6.094 1 97.88 134 ILE A N 1
ATOM 1108 C CA . ILE A 1 134 ? -9.969 11.336 4.812 1 97.88 134 ILE A CA 1
ATOM 1109 C C . ILE A 1 134 ? -8.578 11.203 4.18 1 97.88 134 ILE A C 1
ATOM 1111 O O . ILE A 1 134 ? -7.59 11.672 4.746 1 97.88 134 ILE A O 1
ATOM 1115 N N . SER A 1 135 ? -8.523 10.539 3.016 1 97.88 135 SER A N 1
ATOM 1116 C CA . SER A 1 135 ? -7.266 10.375 2.289 1 97.88 135 SER A CA 1
ATOM 1117 C C . SER A 1 135 ? -6.891 11.648 1.542 1 97.88 135 SER A C 1
ATOM 1119 O O . SER A 1 135 ? -7.723 12.234 0.847 1 97.88 135 SER A O 1
ATOM 1121 N N . LEU A 1 136 ? -5.672 12.109 1.711 1 98.44 136 LEU A N 1
ATOM 1122 C CA . LEU A 1 136 ? -5.188 13.305 1.035 1 98.44 136 LEU A CA 1
ATOM 1123 C C . LEU A 1 136 ? -3.746 13.125 0.575 1 98.44 136 LEU A C 1
ATOM 1125 O O . LEU A 1 136 ? -2.877 12.766 1.371 1 98.44 136 LEU A O 1
ATOM 1129 N N . ILE A 1 137 ? -3.504 13.312 -0.719 1 98.19 137 ILE A N 1
ATOM 1130 C CA . ILE A 1 137 ? -2.156 13.25 -1.274 1 98.19 137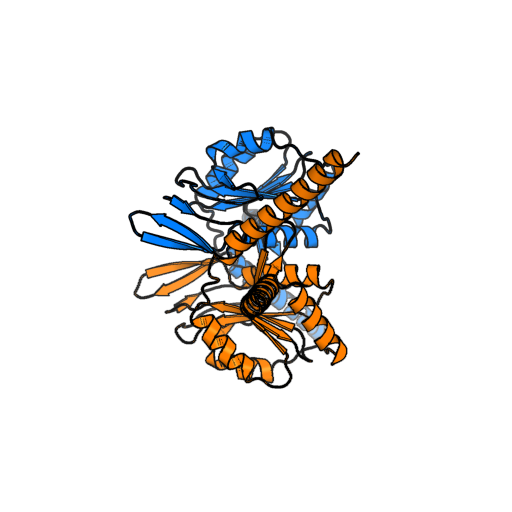 ILE A CA 1
ATOM 1131 C C . ILE A 1 137 ? -1.639 14.656 -1.545 1 98.19 137 ILE A C 1
ATOM 1133 O O . ILE A 1 137 ? -2.297 15.445 -2.225 1 98.19 137 ILE A O 1
ATOM 1137 N N . VAL A 1 138 ? -0.482 14.984 -0.992 1 98.38 138 VAL A N 1
ATOM 1138 C CA . VAL A 1 138 ? 0.091 16.312 -1.161 1 98.38 138 VAL A CA 1
ATOM 1139 C C . VAL A 1 138 ? 1.447 16.203 -1.854 1 98.38 138 VAL A C 1
ATOM 1141 O O . VAL A 1 138 ? 2.359 15.547 -1.352 1 98.38 138 VAL A O 1
ATOM 1144 N N . PHE A 1 139 ? 1.562 16.812 -2.959 1 97.69 139 PHE A N 1
ATOM 1145 C CA . PHE A 1 139 ? 2.85 16.984 -3.623 1 97.69 139 PHE A CA 1
ATOM 1146 C C . PHE A 1 139 ? 3.469 18.328 -3.273 1 97.69 139 PHE A C 1
ATOM 1148 O O . PHE A 1 139 ? 2.766 19.328 -3.191 1 97.69 139 PHE A O 1
ATOM 1155 N N . THR A 1 140 ? 4.785 18.281 -3.059 1 96.69 140 THR A N 1
ATOM 1156 C CA . THR A 1 140 ? 5.445 19.562 -2.826 1 96.69 140 THR A CA 1
ATOM 1157 C C . THR A 1 140 ? 5.344 20.453 -4.059 1 96.69 140 THR A C 1
ATOM 1159 O O . THR A 1 140 ? 4.914 20.016 -5.125 1 96.69 140 THR A O 1
ATOM 1162 N N . ASN A 1 141 ? 5.785 21.719 -3.912 1 95.06 141 ASN A N 1
ATOM 1163 C CA . ASN A 1 141 ? 5.527 22.703 -4.949 1 95.06 141 ASN A CA 1
ATOM 1164 C C . ASN A 1 141 ? 6.488 22.547 -6.125 1 95.06 141 ASN A C 1
ATOM 1166 O O . ASN A 1 141 ? 6.305 23.188 -7.168 1 95.06 141 ASN A O 1
ATOM 1170 N N . LYS A 1 142 ? 7.414 21.656 -6.066 1 93.62 142 LYS A N 1
ATOM 1171 C CA . LYS A 1 142 ? 8.344 21.375 -7.156 1 93.62 142 LYS A CA 1
ATOM 1172 C C . LYS A 1 142 ? 7.664 20.578 -8.266 1 93.62 142 LYS A C 1
ATOM 1174 O O . LYS A 1 142 ? 8.164 20.516 -9.391 1 93.62 142 LYS A O 1
ATOM 1179 N N . SER A 1 143 ? 6.574 19.984 -7.891 1 93.75 143 SER A N 1
ATOM 1180 C CA . SER A 1 143 ? 5.879 19.125 -8.836 1 93.75 143 SER A CA 1
ATOM 1181 C C . SER A 1 143 ? 4.895 19.906 -9.688 1 93.75 143 SER A C 1
ATOM 1183 O O . SER A 1 143 ? 4.426 20.969 -9.273 1 93.75 143 SER A O 1
ATOM 1185 N N . ASN A 1 144 ? 4.711 19.469 -10.883 1 93.31 144 ASN A N 1
ATOM 1186 C CA . ASN A 1 144 ? 3.639 19.938 -11.75 1 93.31 144 ASN A CA 1
ATOM 1187 C C . ASN A 1 144 ? 2.586 18.859 -11.984 1 93.31 144 ASN A C 1
ATOM 1189 O O . ASN A 1 144 ? 2.768 17.984 -12.828 1 93.31 144 ASN A O 1
ATOM 1193 N N . ILE A 1 145 ? 1.476 18.984 -11.25 1 91.12 145 ILE A N 1
ATOM 1194 C CA . ILE A 1 145 ? 0.42 17.969 -11.344 1 91.12 145 ILE A CA 1
ATOM 1195 C C . ILE A 1 145 ? -0.376 18.188 -12.633 1 91.12 145 ILE A C 1
ATOM 1197 O O . ILE A 1 145 ? -1.02 19.219 -12.812 1 91.12 145 ILE A O 1
ATOM 1201 N N . LYS A 1 146 ? -0.371 17.438 -13.578 1 82.06 146 LYS A N 1
ATOM 1202 C CA . LYS A 1 146 ? -0.945 17.672 -14.898 1 82.06 146 LYS A CA 1
ATOM 1203 C C . LYS A 1 146 ? -2.281 16.953 -15.055 1 82.06 146 LYS A C 1
ATOM 1205 O O . LYS A 1 146 ? -3.273 17.562 -15.469 1 82.06 146 LYS A O 1
ATOM 1210 N N . LYS A 1 147 ? -2.361 15.797 -15.055 1 78.81 147 LYS A N 1
ATOM 1211 C CA . LYS A 1 147 ? -3.539 15.008 -15.406 1 78.81 147 LYS A CA 1
ATOM 1212 C C . LYS A 1 147 ? -3.781 13.906 -14.383 1 78.81 147 LYS A C 1
ATOM 1214 O O . LYS A 1 147 ? -3.406 12.75 -14.602 1 78.81 147 LYS A O 1
ATOM 1219 N N . ILE A 1 148 ? -4.242 14.391 -13.289 1 83.69 148 ILE A N 1
ATOM 1220 C CA . ILE A 1 148 ? -4.586 13.344 -12.328 1 83.69 148 ILE A CA 1
ATOM 1221 C C . ILE A 1 148 ? -6.102 13.164 -12.281 1 83.69 148 ILE A C 1
ATOM 1223 O O . ILE A 1 148 ? -6.84 14.102 -11.992 1 83.69 148 ILE A O 1
ATOM 1227 N N . LYS A 1 149 ? -6.516 12.055 -12.711 1 81.81 149 LYS A N 1
ATOM 1228 C CA . LYS A 1 149 ? -7.922 11.68 -12.617 1 81.81 149 LYS A CA 1
ATOM 1229 C C . LYS A 1 149 ? -8.188 10.859 -11.367 1 81.81 149 LYS A C 1
ATOM 1231 O O . LYS A 1 149 ? -7.965 9.648 -11.352 1 81.81 149 LYS A O 1
ATOM 1236 N N . ALA A 1 150 ? -8.602 11.5 -10.289 1 88 150 ALA A N 1
ATOM 1237 C CA . ALA A 1 150 ? -8.836 10.789 -9.039 1 88 150 ALA A CA 1
ATOM 1238 C C . ALA A 1 150 ? -9.945 11.453 -8.227 1 88 150 ALA A C 1
ATOM 1240 O O . ALA A 1 150 ? -10.125 12.672 -8.289 1 88 150 ALA A O 1
ATOM 1241 N N . GLU A 1 151 ? -10.68 10.617 -7.559 1 89.19 151 GLU A N 1
ATOM 1242 C CA . GLU A 1 151 ? -11.648 11.133 -6.598 1 89.19 151 GLU A CA 1
ATOM 1243 C C . GLU A 1 151 ? -10.977 11.562 -5.301 1 89.19 151 GLU A C 1
ATOM 1245 O O . GLU A 1 151 ? -11.391 12.531 -4.668 1 89.19 151 GLU A O 1
ATOM 1250 N N . VAL A 1 152 ? -9.969 10.797 -4.969 1 94.81 152 VAL A N 1
ATOM 1251 C CA . VAL A 1 152 ? -9.148 11.188 -3.822 1 94.81 152 VAL A CA 1
ATOM 1252 C C . VAL A 1 152 ? -8.445 12.508 -4.113 1 94.81 152 VAL A C 1
ATOM 1254 O O . VAL A 1 152 ? -7.871 12.688 -5.188 1 94.81 152 VAL A O 1
ATOM 1257 N N . PRO A 1 153 ? -8.492 13.477 -3.166 1 96 153 PRO A N 1
ATOM 1258 C CA . PRO A 1 153 ? -7.816 14.75 -3.41 1 96 153 PRO A CA 1
ATOM 1259 C C . PRO A 1 153 ? -6.301 14.602 -3.529 1 96 153 PRO A C 1
ATOM 1261 O O . PRO A 1 153 ? -5.668 13.99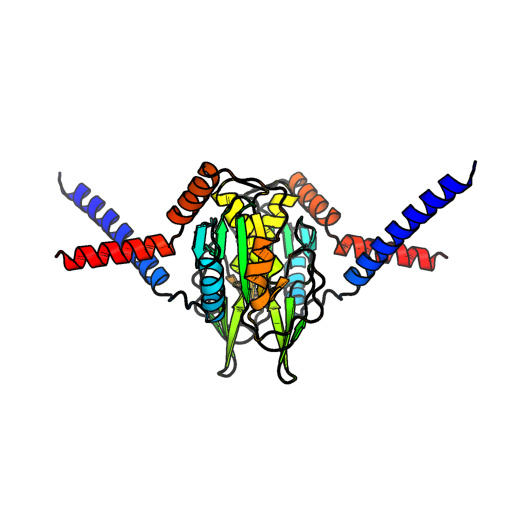2 -2.662 1 96 153 PRO A O 1
ATOM 1264 N N . VAL A 1 154 ? -5.809 15.062 -4.609 1 97.25 154 VAL A N 1
ATOM 1265 C CA . VAL A 1 154 ? -4.379 15.195 -4.883 1 97.25 154 VAL A CA 1
ATOM 1266 C C . VAL A 1 154 ? -4.039 16.656 -5.148 1 97.25 154 VAL A C 1
ATOM 1268 O O . VAL A 1 154 ? -4.453 17.234 -6.16 1 97.25 154 VAL A O 1
ATOM 1271 N N . ILE A 1 155 ? -3.244 17.281 -4.234 1 97.12 155 ILE A N 1
ATOM 1272 C CA . ILE A 1 155 ? -3.061 18.719 -4.348 1 97.12 155 ILE A CA 1
ATOM 1273 C C . ILE A 1 155 ? -1.588 19.078 -4.152 1 97.12 155 ILE A C 1
ATOM 1275 O O . ILE A 1 155 ? -0.799 18.234 -3.701 1 97.12 155 ILE A O 1
ATOM 1279 N N . GLN A 1 156 ? -1.25 20.281 -4.512 1 97.19 156 GLN A N 1
ATOM 1280 C CA . GLN A 1 156 ? 0.076 20.812 -4.215 1 97.19 156 GLN A CA 1
ATOM 1281 C C . GLN A 1 156 ? 0.107 21.484 -2.84 1 97.19 156 GLN A C 1
ATOM 1283 O O . GLN A 1 156 ? -0.917 21.969 -2.357 1 97.19 156 GLN A O 1
ATOM 1288 N N . LEU A 1 157 ? 1.257 21.531 -2.309 1 98.06 157 LEU A N 1
ATOM 1289 C CA . LEU A 1 157 ? 1.472 22.031 -0.956 1 98.06 157 LEU A CA 1
ATOM 1290 C C . LEU A 1 157 ? 0.899 23.438 -0.802 1 98.06 157 LEU A C 1
ATOM 1292 O O . LEU A 1 157 ? 0.313 23.766 0.233 1 98.06 157 LEU A O 1
ATOM 1296 N N . LYS A 1 158 ? 1.046 24.234 -1.775 1 97.56 158 LYS A N 1
ATOM 1297 C CA . LYS A 1 158 ? 0.611 25.625 -1.688 1 97.56 158 LYS A CA 1
ATOM 1298 C C . LYS A 1 158 ? -0.897 25.719 -1.475 1 97.56 158 LYS A C 1
ATOM 1300 O O . LYS A 1 158 ? -1.402 26.734 -1.014 1 97.56 158 LYS A O 1
ATOM 1305 N N . LYS A 1 159 ? -1.671 24.641 -1.758 1 97.75 159 LYS A N 1
ATOM 1306 C CA . LYS A 1 159 ? -3.127 24.641 -1.641 1 97.75 159 LYS A CA 1
ATOM 1307 C C . LYS A 1 159 ? -3.576 23.953 -0.354 1 97.75 159 LYS A C 1
ATOM 1309 O O . LYS A 1 159 ? -4.77 23.938 -0.04 1 97.75 159 LYS A O 1
ATOM 1314 N N . LEU A 1 160 ? -2.705 23.453 0.442 1 98.56 160 LEU A N 1
ATOM 1315 C CA . LEU A 1 160 ? -3.016 22.531 1.537 1 98.56 160 LEU A CA 1
ATOM 1316 C C . LEU A 1 160 ? -3.83 23.234 2.617 1 98.56 160 LEU A C 1
ATOM 1318 O O . LEU A 1 160 ? -4.891 22.75 3.018 1 98.56 160 LEU A O 1
ATOM 1322 N N . LYS A 1 161 ? -3.326 24.375 3.145 1 98.5 161 LYS A N 1
ATOM 1323 C CA . LYS A 1 161 ? -4.012 25.094 4.215 1 98.5 161 LYS A CA 1
ATOM 1324 C C . LYS A 1 161 ? -5.441 25.438 3.818 1 98.5 161 LYS A C 1
ATOM 1326 O O . LYS A 1 161 ? -6.383 25.188 4.574 1 98.5 161 LYS A O 1
ATOM 1331 N N .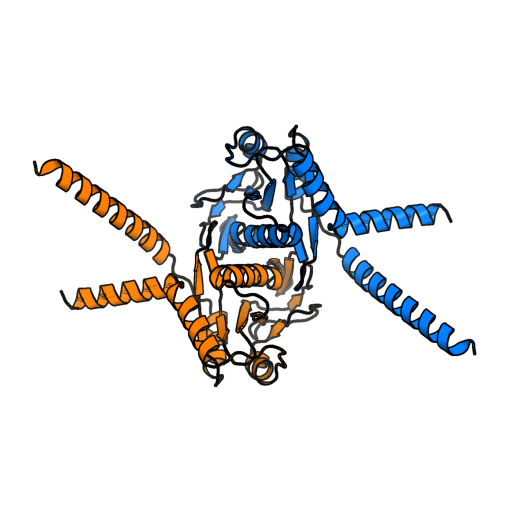 ARG A 1 162 ? -5.562 26.016 2.627 1 98.31 162 ARG A N 1
ATOM 1332 C CA . ARG A 1 16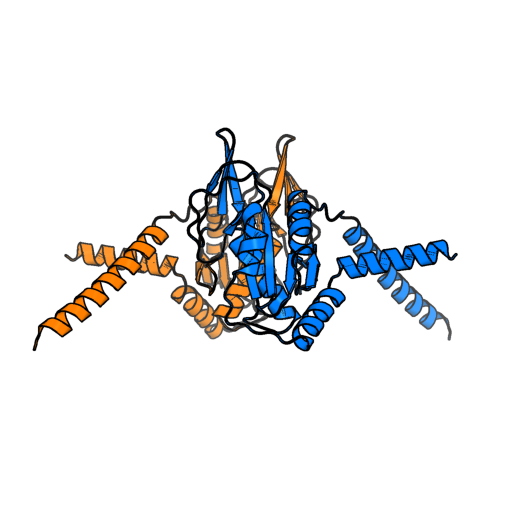2 ? -6.879 26.406 2.133 1 98.31 162 ARG A CA 1
ATOM 1333 C C . ARG A 1 162 ? -7.781 25.188 1.96 1 98.31 162 ARG A C 1
ATOM 1335 O O . ARG A 1 162 ? -8.977 25.25 2.262 1 98.31 162 ARG A O 1
ATOM 1342 N N . PHE A 1 163 ? -7.25 24.141 1.377 1 98.38 163 PHE A N 1
ATOM 1343 C CA . PHE A 1 163 ? -8.016 22.922 1.165 1 98.38 163 PHE A CA 1
ATOM 1344 C C . PHE A 1 163 ? -8.617 22.422 2.473 1 98.38 163 PHE A C 1
ATOM 1346 O O . PHE A 1 163 ? -9.82 22.141 2.539 1 98.38 163 PHE A O 1
ATOM 1353 N N . ILE A 1 164 ? -7.816 22.297 3.549 1 98.31 164 ILE A N 1
ATOM 1354 C CA . ILE A 1 164 ? -8.266 21.797 4.84 1 98.31 164 ILE A CA 1
ATOM 1355 C C . ILE A 1 164 ? -9.336 22.719 5.414 1 98.31 164 ILE A C 1
ATOM 1357 O O . ILE A 1 164 ? -10.367 22.266 5.906 1 98.31 164 ILE A O 1
ATOM 1361 N N . LYS A 1 165 ? -9.062 24.031 5.391 1 97.44 165 LYS A N 1
ATOM 1362 C CA . LYS A 1 165 ? -9.984 25 5.953 1 97.44 165 LYS A CA 1
ATOM 1363 C C . LYS A 1 165 ? -11.352 24.938 5.273 1 97.44 165 LYS A C 1
ATOM 1365 O O . LYS A 1 165 ? -12.383 25.031 5.938 1 97.44 165 LYS A O 1
ATOM 1370 N N . LYS A 1 166 ? -11.352 24.656 3.975 1 97.75 166 LYS A N 1
ATOM 1371 C CA . LYS A 1 166 ? -12.586 24.734 3.205 1 97.75 166 LYS A CA 1
ATOM 1372 C C . LYS A 1 166 ? -13.227 23.359 3.037 1 97.75 166 LYS A C 1
ATOM 1374 O O . LYS A 1 166 ? -14.32 23.234 2.494 1 97.75 166 LYS A O 1
ATOM 1379 N N . TYR A 1 167 ? -12.531 22.391 3.455 1 97.56 167 TYR A N 1
ATOM 1380 C CA . TYR A 1 167 ? -13.031 21.031 3.244 1 97.56 167 TYR A CA 1
ATOM 1381 C C . TYR A 1 167 ? -14.406 20.844 3.885 1 97.56 167 TYR A C 1
ATOM 1383 O O . TYR A 1 167 ? -14.594 21.172 5.062 1 97.56 167 TYR A O 1
ATOM 1391 N N . LYS A 1 168 ? -15.344 20.359 3.133 1 96.38 168 LYS A N 1
ATOM 1392 C CA . LYS A 1 168 ? -16.672 20.047 3.646 1 96.38 168 LYS A CA 1
ATOM 1393 C C . LYS A 1 168 ? -16.797 18.578 3.998 1 96.38 168 LYS A C 1
ATOM 1395 O O . LYS A 1 168 ? -16.734 17.719 3.117 1 96.38 168 LYS A O 1
ATOM 1400 N N . SER A 1 169 ? -16.984 18.359 5.223 1 95.19 169 SER A N 1
ATOM 1401 C CA . SER A 1 169 ? -17.016 16.969 5.695 1 95.19 169 SER A CA 1
ATOM 1402 C C . SER A 1 169 ? -18.391 16.609 6.23 1 95.19 169 SER A C 1
ATOM 1404 O O . SER A 1 169 ? -19.078 17.438 6.809 1 95.19 169 SER A O 1
ATOM 1406 N N . ASP A 1 170 ? -18.719 15.352 6.051 1 94.81 170 ASP A N 1
ATOM 1407 C CA . ASP A 1 170 ? -19.922 14.82 6.68 1 94.81 170 ASP A CA 1
ATOM 1408 C C . ASP A 1 170 ? -19.594 14.164 8.023 1 94.81 170 ASP A C 1
ATOM 1410 O O . ASP A 1 170 ? -20.469 13.578 8.664 1 94.81 170 ASP A O 1
ATOM 1414 N N . ILE A 1 171 ? -18.406 14.242 8.391 1 95.62 171 ILE A N 1
ATOM 1415 C CA . ILE A 1 171 ? -17.922 13.695 9.648 1 95.62 171 ILE A CA 1
ATOM 1416 C C . ILE A 1 171 ? -17.875 14.797 10.703 1 95.62 171 ILE A C 1
ATOM 1418 O O . ILE A 1 171 ? -17.453 15.922 10.414 1 95.62 171 ILE A O 1
ATOM 1422 N N . TYR A 1 172 ? -18.297 14.523 11.93 1 96.75 172 TYR A N 1
ATOM 1423 C CA . TYR A 1 172 ? -18.219 15.453 13.047 1 96.75 172 TYR A CA 1
ATOM 1424 C C . TYR A 1 172 ? -17.688 14.758 14.297 1 96.75 172 TYR A C 1
ATOM 1426 O O . TYR A 1 172 ? -18.406 13.984 14.93 1 96.75 172 TYR A O 1
ATOM 1434 N N . LEU A 1 173 ? -16.484 15.062 14.617 1 98.19 173 LEU A N 1
ATOM 1435 C CA . LEU A 1 173 ? -15.883 14.492 15.812 1 98.19 173 LEU A CA 1
ATOM 1436 C C . LEU A 1 173 ? -15.984 15.461 16.984 1 98.19 173 LEU A C 1
ATOM 1438 O O . LEU A 1 173 ? -15.742 16.656 16.828 1 98.19 173 LEU A O 1
ATOM 1442 N N . SER A 1 174 ? -16.328 14.961 18.109 1 98.12 174 SER A N 1
ATOM 1443 C CA . SER A 1 174 ? -16.328 15.766 19.344 1 98.12 174 SER A CA 1
ATOM 1444 C C . SER A 1 174 ? -14.914 15.992 19.844 1 98.12 174 SER A C 1
ATOM 1446 O O . SER A 1 174 ? -13.977 15.32 19.406 1 98.12 174 SER A O 1
ATOM 1448 N N . LYS A 1 175 ? -14.758 16.922 20.812 1 98.06 175 LYS A N 1
ATOM 1449 C CA . LYS A 1 175 ? -13.461 17.188 21.438 1 98.06 175 LYS A CA 1
ATOM 1450 C C . LYS A 1 175 ? -12.922 15.938 22.125 1 98.06 175 LYS A C 1
ATOM 1452 O O . LYS A 1 175 ? -11.727 15.656 22.062 1 98.06 175 LYS A O 1
ATOM 1457 N N . ASP A 1 176 ? -13.812 15.188 22.703 1 98.31 176 ASP A N 1
ATOM 1458 C CA . ASP A 1 176 ? -13.422 13.969 23.406 1 98.31 176 ASP A CA 1
ATOM 1459 C C . ASP A 1 176 ? -12.93 12.906 22.406 1 98.31 176 ASP A C 1
ATOM 1461 O O . ASP A 1 176 ? -11.922 12.242 22.656 1 98.31 176 ASP A O 1
ATOM 1465 N N . GLU A 1 177 ? -13.617 12.781 21.344 1 98.25 177 GLU A N 1
ATOM 1466 C CA . GLU A 1 177 ? -13.219 11.82 20.328 1 98.25 177 GLU A CA 1
ATOM 1467 C C . GLU A 1 177 ? -11.852 12.164 19.75 1 98.25 177 GLU A C 1
ATOM 1469 O O . GLU A 1 177 ? -11.016 11.281 19.547 1 98.25 177 GLU A O 1
ATOM 1474 N N . ILE A 1 178 ? -11.711 13.461 19.516 1 98.62 178 ILE A N 1
ATOM 1475 C CA . ILE A 1 178 ? -10.445 13.938 18.969 1 98.62 178 ILE A CA 1
ATOM 1476 C C . ILE A 1 178 ? -9.305 13.594 19.922 1 98.62 178 ILE A C 1
ATOM 1478 O O . ILE A 1 178 ? -8.273 13.062 19.484 1 98.62 178 ILE A O 1
ATOM 1482 N N . SER A 1 179 ? -9.516 13.828 21.141 1 98.31 179 SER A N 1
ATOM 1483 C CA . SER A 1 179 ? -8.5 13.539 22.156 1 98.31 179 SER A CA 1
ATOM 1484 C C . SER A 1 179 ? -8.234 12.039 22.266 1 98.31 179 SER A C 1
ATOM 1486 O O . SER A 1 179 ? -7.086 11.617 22.375 1 98.31 179 SER A O 1
ATOM 1488 N N . GLU A 1 180 ? -9.242 11.297 22.203 1 98.19 180 GLU A N 1
ATOM 1489 C CA . GLU A 1 180 ? -9.117 9.844 22.312 1 98.19 180 GLU A CA 1
ATOM 1490 C C . GLU A 1 180 ? -8.336 9.281 21.125 1 98.19 180 GLU A C 1
ATOM 1492 O O . GLU A 1 180 ? -7.465 8.422 21.297 1 98.19 180 GLU A O 1
ATOM 1497 N N . ILE A 1 181 ? -8.719 9.758 19.953 1 98.44 181 ILE A N 1
ATOM 1498 C CA . ILE A 1 181 ? -8.047 9.289 18.734 1 98.44 181 ILE A CA 1
ATOM 1499 C C . ILE A 1 181 ? -6.57 9.672 18.781 1 98.44 181 ILE A C 1
ATOM 1501 O O . ILE A 1 181 ? -5.699 8.836 18.547 1 98.44 181 ILE A O 1
ATOM 1505 N N . TYR A 1 182 ? -6.293 10.906 19.172 1 98.19 182 TYR A N 1
ATOM 1506 C CA . TYR A 1 182 ? -4.922 11.398 19.266 1 98.19 182 TYR A CA 1
ATOM 1507 C C . TYR A 1 182 ? -4.113 10.547 20.234 1 98.19 182 TYR A C 1
ATOM 1509 O O . TYR A 1 182 ? -3.014 10.094 19.906 1 98.19 182 TYR A O 1
ATOM 1517 N N . ASN A 1 183 ? -4.68 10.32 21.375 1 97.25 183 ASN A N 1
ATOM 1518 C CA . ASN A 1 183 ? -3.979 9.586 22.422 1 97.25 183 ASN A CA 1
ATOM 1519 C C . ASN A 1 183 ? -3.74 8.133 22.016 1 97.25 183 ASN A C 1
ATOM 1521 O O . ASN A 1 183 ? -2.678 7.574 22.297 1 97.25 183 ASN A O 1
ATOM 1525 N N . SER A 1 184 ? -4.695 7.574 21.406 1 96.88 184 SER A N 1
ATOM 1526 C CA . SER A 1 184 ? -4.566 6.188 20.969 1 96.88 184 SER A CA 1
ATOM 1527 C C . SER A 1 184 ? -3.447 6.031 19.938 1 96.88 184 SER A C 1
ATOM 1529 O O . SER A 1 184 ? -2.627 5.113 20.047 1 96.88 184 SER A O 1
ATOM 1531 N N . ILE A 1 185 ? -3.396 6.965 18.969 1 96.69 185 ILE A N 1
ATOM 1532 C CA . ILE A 1 185 ? -2.373 6.883 17.938 1 96.69 185 ILE A CA 1
ATOM 1533 C C . ILE A 1 185 ? -1.003 7.188 18.531 1 96.69 185 ILE A C 1
ATOM 1535 O O . ILE A 1 185 ? -0.025 6.492 18.25 1 96.69 185 ILE A O 1
ATOM 1539 N N . ASN A 1 186 ? -1 8.172 19.344 1 93.69 186 ASN A N 1
ATOM 1540 C CA . ASN A 1 186 ? 0.258 8.578 19.969 1 93.69 186 ASN A CA 1
ATOM 1541 C C . ASN A 1 186 ? 0.848 7.465 20.828 1 93.69 186 ASN A C 1
ATOM 1543 O O . ASN A 1 186 ? 2.061 7.246 20.812 1 93.69 186 ASN A O 1
ATOM 1547 N N . LYS A 1 187 ? 0.096 6.75 21.562 1 90.56 187 LYS A N 1
ATOM 1548 C CA . LYS A 1 187 ? 0.527 5.652 22.422 1 90.56 187 LYS A CA 1
ATOM 1549 C C . LYS A 1 187 ? 1.064 4.484 21.609 1 90.56 187 LYS A C 1
ATOM 1551 O O . LYS A 1 187 ? 1.995 3.797 22.031 1 90.56 187 LYS A O 1
ATOM 1556 N N . LYS A 1 188 ? 0.545 4.312 20.453 1 89.56 188 LYS A N 1
ATOM 1557 C CA . LYS A 1 188 ? 0.904 3.148 19.641 1 89.56 188 LYS A CA 1
ATOM 1558 C C . LYS A 1 188 ? 2.002 3.494 18.641 1 89.56 188 LYS A C 1
ATOM 1560 O O . LYS A 1 188 ? 2.473 2.625 17.906 1 89.56 188 LYS A O 1
ATOM 1565 N N . ASN A 1 189 ? 2.314 4.781 18.625 1 87.94 189 ASN A N 1
ATOM 1566 C CA . ASN A 1 189 ? 3.42 5.227 17.781 1 87.94 189 ASN A CA 1
ATOM 1567 C C . ASN A 1 189 ? 4.762 4.719 18.312 1 87.94 189 ASN A C 1
ATOM 1569 O O . ASN A 1 1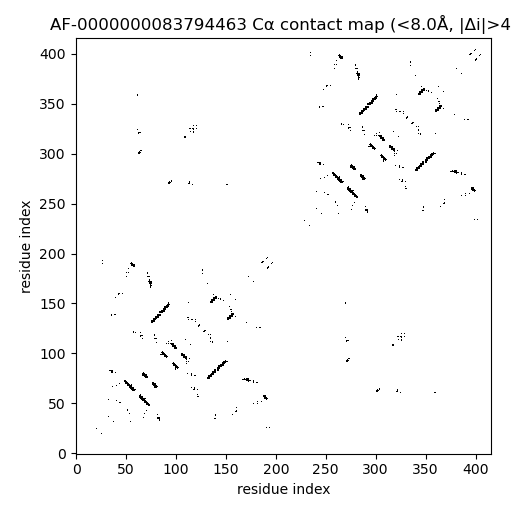89 ? 5.207 5.121 19.375 1 87.94 189 ASN A O 1
ATOM 1573 N N . ILE A 1 190 ? 5.363 3.893 17.594 1 78.19 190 ILE A N 1
ATOM 1574 C CA . ILE A 1 190 ? 6.551 3.205 18.094 1 78.19 190 ILE A CA 1
ATOM 1575 C C . ILE A 1 190 ? 7.754 4.141 18.016 1 78.19 190 ILE A C 1
ATOM 1577 O O . ILE A 1 190 ? 8.75 3.936 18.719 1 78.19 190 ILE A O 1
ATOM 1581 N N . ILE A 1 191 ? 7.727 5.09 17.094 1 67.81 191 ILE A N 1
ATOM 1582 C CA . ILE A 1 191 ? 8.812 6.059 17.031 1 67.81 191 ILE A CA 1
ATOM 1583 C C . ILE A 1 191 ? 8.766 6.965 18.266 1 67.81 191 ILE A C 1
ATOM 1585 O O . ILE A 1 191 ? 9.789 7.227 18.891 1 67.81 191 ILE A O 1
ATOM 1589 N N . SER A 1 192 ? 7.586 7.516 18.422 1 59.12 192 SER A N 1
ATOM 1590 C CA . SER A 1 192 ? 7.453 8.398 19.578 1 59.12 192 SER A CA 1
ATOM 1591 C C . SER A 1 192 ? 7.812 7.672 20.859 1 59.12 192 SER A C 1
ATOM 1593 O O . SER A 1 192 ? 8.469 8.242 21.734 1 59.12 192 SER A O 1
ATOM 1595 N N . ASN A 1 193 ? 7.363 6.488 20.844 1 55.59 193 ASN A N 1
ATOM 1596 C CA . ASN A 1 193 ? 7.641 5.715 22.047 1 55.59 193 ASN A CA 1
ATOM 1597 C C . ASN A 1 193 ? 9.133 5.422 22.188 1 55.59 193 ASN A C 1
ATOM 1599 O O . ASN A 1 193 ? 9.672 5.438 23.297 1 55.59 193 ASN A O 1
ATOM 1603 N N . ARG A 1 194 ? 9.688 5.289 21.016 1 51.06 194 ARG A N 1
ATOM 1604 C CA . ARG A 1 194 ? 11.133 5.082 21.062 1 51.06 194 ARG A CA 1
ATOM 1605 C C . ARG A 1 194 ? 11.852 6.367 21.453 1 51.06 194 ARG A C 1
ATOM 1607 O O . ARG A 1 194 ? 12.797 6.336 22.25 1 51.06 194 ARG A O 1
ATOM 1614 N N . ALA A 1 195 ? 11.375 7.477 20.734 1 46.81 195 ALA A N 1
ATOM 1615 C CA . ALA A 1 195 ? 11.945 8.766 21.125 1 46.81 195 ALA A CA 1
ATOM 1616 C C . ALA A 1 195 ? 11.75 9.039 22.609 1 46.81 195 ALA A C 1
ATOM 1618 O O . ALA A 1 195 ? 12.664 9.516 23.281 1 46.81 195 ALA A O 1
ATOM 1619 N N . ILE A 1 196 ? 10.531 8.68 22.938 1 48.97 196 ILE A N 1
ATOM 1620 C CA . ILE A 1 196 ? 10.289 8.859 24.359 1 48.97 196 ILE A CA 1
ATOM 1621 C C . ILE A 1 196 ? 11.234 7.965 25.156 1 48.97 196 ILE A C 1
ATOM 1623 O O . ILE A 1 196 ? 11.852 8.414 26.125 1 48.97 196 ILE A O 1
ATOM 1627 N N . LYS A 1 197 ? 11.359 6.77 24.656 1 48.38 197 LYS A N 1
ATOM 1628 C CA . LYS A 1 197 ? 12.227 5.867 25.406 1 48.38 197 LYS A CA 1
ATOM 1629 C C . LYS A 1 197 ? 13.68 6.332 25.359 1 48.38 197 LYS A C 1
ATOM 1631 O O . LYS A 1 197 ? 14.391 6.297 26.359 1 48.38 197 LYS A O 1
ATOM 1636 N N . LYS A 1 198 ? 14.047 6.836 24.172 1 49.88 198 LYS A N 1
ATOM 1637 C CA . LYS A 1 198 ? 15.398 7.379 24.078 1 49.88 198 LYS A CA 1
ATOM 1638 C C . LYS A 1 198 ? 15.57 8.594 24.984 1 49.88 198 LYS A C 1
ATOM 1640 O O . LYS A 1 198 ? 16.609 8.75 25.625 1 49.88 198 LYS A O 1
ATOM 1645 N N . HIS A 1 199 ? 14.602 9.414 24.969 1 46.91 199 HIS A N 1
ATOM 1646 C CA . HIS A 1 199 ? 14.656 10.586 25.828 1 46.91 199 HIS A CA 1
ATOM 1647 C C . HIS A 1 199 ? 14.703 10.195 27.297 1 46.91 199 HIS A C 1
ATOM 1649 O O . HIS A 1 199 ? 15.492 10.758 28.078 1 46.91 199 HIS A O 1
ATOM 1655 N N . VAL A 1 200 ? 13.891 9.281 27.594 1 49.16 200 VAL A N 1
ATOM 1656 C CA . VAL A 1 200 ? 13.891 8.812 28.984 1 49.16 200 VAL A CA 1
ATOM 1657 C C . VAL A 1 200 ? 15.227 8.156 29.297 1 49.16 200 VAL A C 1
ATOM 1659 O O . VAL A 1 200 ? 15.781 8.367 30.375 1 49.16 200 VAL A O 1
ATOM 1662 N N . LYS A 1 201 ? 15.703 7.465 28.328 1 47.28 201 LYS A N 1
ATOM 1663 C CA . LYS A 1 201 ? 17 6.82 28.562 1 47.28 201 LYS A CA 1
ATOM 1664 C C . LYS A 1 201 ? 18.125 7.848 28.656 1 47.28 201 LYS A C 1
ATOM 1666 O O . LYS A 1 201 ? 19.016 7.727 29.5 1 47.28 201 LYS A O 1
ATOM 1671 N N . LYS A 1 202 ? 18.047 8.906 27.859 1 49.22 202 LYS A N 1
ATOM 1672 C CA . LYS A 1 202 ? 19.031 9.984 27.938 1 49.22 202 LYS A CA 1
ATOM 1673 C C . LYS A 1 202 ? 18.938 10.727 29.266 1 49.22 202 LYS A C 1
ATOM 1675 O O . LYS A 1 202 ? 19.953 11.062 29.875 1 49.22 202 LYS A O 1
ATOM 1680 N N . LEU A 1 203 ? 17.781 10.898 29.609 1 46.19 203 LEU A N 1
ATOM 1681 C CA . LEU A 1 203 ? 17.641 11.555 30.906 1 46.19 203 LEU A CA 1
ATOM 1682 C C . LEU A 1 203 ? 18.172 10.664 32.031 1 46.19 203 LEU A C 1
ATOM 1684 O O . LEU A 1 203 ? 18.812 11.156 32.969 1 46.19 203 LEU A O 1
ATOM 1688 N N . LYS A 1 204 ? 17.938 9.477 31.781 1 50.88 204 LYS A N 1
ATOM 1689 C CA . LYS A 1 204 ? 18.438 8.586 32.844 1 50.88 204 LYS A CA 1
ATOM 1690 C C . LYS A 1 204 ? 19.953 8.5 32.781 1 50.88 204 LYS A C 1
ATOM 1692 O O . LYS A 1 204 ? 20.609 8.336 33.812 1 50.88 204 LYS A O 1
ATOM 1697 N N . LYS A 1 205 ? 20.391 8.727 31.641 1 53.12 205 LYS A N 1
ATOM 1698 C CA . LYS A 1 205 ? 21.844 8.711 31.547 1 53.12 205 LYS A CA 1
ATOM 1699 C C . LYS A 1 205 ? 22.438 9.984 32.156 1 53.12 205 LYS A C 1
ATOM 1701 O O . LYS A 1 205 ? 23.547 9.969 32.688 1 53.12 205 LYS A O 1
ATOM 1706 N N . THR A 1 206 ? 21.688 10.922 31.938 1 50.09 206 THR A N 1
ATOM 1707 C CA . THR A 1 206 ? 22.234 12.148 32.531 1 50.09 206 THR A CA 1
ATOM 1708 C C . THR A 1 206 ? 22.125 12.109 34.031 1 50.09 206 THR A C 1
ATOM 1710 O O . THR A 1 206 ? 22.844 12.82 34.75 1 50.09 206 THR A O 1
ATOM 1713 N N . LEU A 1 207 ? 21.234 11.297 34.344 1 48.34 207 LEU A N 1
ATOM 1714 C CA . LEU A 1 207 ? 21.094 11.281 35.781 1 48.34 207 LEU A CA 1
ATOM 1715 C C . LEU A 1 207 ? 22.125 10.359 36.438 1 48.34 207 LEU A C 1
ATOM 1717 O O . LEU A 1 207 ? 22.422 10.477 37.625 1 48.34 207 LEU A O 1
ATOM 1721 N N . TYR A 1 208 ? 22.609 9.367 35.719 1 41.62 208 TYR A N 1
ATOM 1722 C CA . TYR A 1 208 ? 23.656 8.609 36.406 1 41.62 208 TYR A CA 1
ATOM 1723 C C . TYR A 1 208 ? 25.031 8.945 35.844 1 41.62 208 TYR A C 1
ATOM 1725 O O . TYR A 1 208 ? 25.172 9.211 34.625 1 41.62 208 TYR A O 1
ATOM 1733 N N . MET B 1 1 ? -48.5 11.883 -23.531 1 50.09 1 MET B N 1
ATOM 1734 C CA . MET B 1 1 ? -48.125 10.992 -22.422 1 50.09 1 MET B CA 1
ATOM 1735 C C . MET B 1 1 ? -46.656 10.695 -22.422 1 50.09 1 MET B C 1
ATOM 1737 O O . MET B 1 1 ? -46.031 10.625 -21.359 1 50.09 1 MET B O 1
ATOM 1741 N N . ASN B 1 2 ? -45.906 10.422 -23.703 1 67.31 2 ASN B N 1
ATOM 1742 C CA . ASN B 1 2 ? -44.844 9.5 -24 1 67.31 2 ASN B CA 1
ATOM 1743 C C . ASN B 1 2 ? -43.469 10.203 -23.953 1 67.31 2 ASN B C 1
ATOM 1745 O O . ASN B 1 2 ? -42.438 9.555 -24.016 1 67.31 2 ASN B O 1
ATOM 1749 N N . THR B 1 3 ? -43.406 11.523 -23.672 1 78.19 3 THR B N 1
ATOM 1750 C CA . THR B 1 3 ? -42.156 12.312 -23.734 1 78.19 3 THR B CA 1
ATOM 1751 C C . THR B 1 3 ? -41.344 12.133 -22.469 1 78.19 3 THR B C 1
ATOM 1753 O O . THR B 1 3 ? -40.125 12.102 -22.531 1 78.19 3 THR B O 1
ATOM 1756 N N . GLN B 1 4 ? -41.969 11.953 -21.359 1 67.06 4 GLN B N 1
ATOM 1757 C CA . GLN B 1 4 ? -41.25 11.797 -20.094 1 67.06 4 GLN B CA 1
ATOM 1758 C C . GLN B 1 4 ? -40.5 10.469 -20.047 1 67.06 4 GLN B C 1
ATOM 1760 O O . GLN B 1 4 ? -39.375 10.414 -19.578 1 67.06 4 GLN B O 1
ATOM 1765 N N . LYS B 1 5 ? -41.125 9.523 -20.578 1 71.94 5 LYS B N 1
ATOM 1766 C CA . LYS B 1 5 ? -40.5 8.211 -20.609 1 71.94 5 LYS B CA 1
ATOM 1767 C C . LYS B 1 5 ? -39.281 8.195 -21.531 1 71.94 5 LYS B C 1
ATOM 1769 O O . LYS B 1 5 ? -38.25 7.613 -21.188 1 71.94 5 LYS B O 1
ATOM 1774 N N . ILE B 1 6 ? -39.438 8.898 -22.562 1 72.31 6 ILE B N 1
ATOM 1775 C CA . ILE B 1 6 ? -38.344 8.984 -23.531 1 72.31 6 ILE B CA 1
ATOM 1776 C C . ILE B 1 6 ? -37.156 9.695 -22.891 1 72.31 6 ILE B C 1
ATOM 1778 O O . ILE B 1 6 ? -36 9.258 -23.031 1 72.31 6 ILE B O 1
ATOM 1782 N N . ILE B 1 7 ? -37.406 10.688 -22.078 1 66.5 7 ILE B N 1
ATOM 1783 C CA . ILE B 1 7 ? -36.375 11.461 -21.422 1 66.5 7 ILE B CA 1
ATOM 1784 C C . ILE B 1 7 ? -35.656 10.602 -20.375 1 66.5 7 ILE B C 1
ATOM 1786 O O . ILE B 1 7 ? -34.438 10.609 -20.281 1 66.5 7 ILE B O 1
ATOM 1790 N N . ILE B 1 8 ? -36.375 9.805 -19.75 1 68.25 8 ILE B N 1
ATOM 1791 C CA . ILE B 1 8 ? -35.844 8.93 -18.719 1 68.25 8 ILE B CA 1
ATOM 1792 C C . ILE B 1 8 ? -34.969 7.859 -19.359 1 68.25 8 ILE B C 1
ATOM 1794 O O . ILE B 1 8 ? -33.844 7.59 -18.875 1 68.25 8 ILE B O 1
ATOM 1798 N N . TYR B 1 9 ? -35.469 7.328 -20.453 1 72.38 9 TYR B N 1
ATOM 1799 C CA . TYR B 1 9 ? -34.719 6.301 -21.156 1 72.38 9 TYR B CA 1
ATOM 1800 C C . TYR B 1 9 ? -33.406 6.875 -21.719 1 72.38 9 TYR B C 1
ATOM 1802 O O . TYR B 1 9 ? -32.375 6.238 -21.641 1 72.38 9 TYR B O 1
ATOM 1810 N N . LEU B 1 10 ? -33.5 8.078 -22.156 1 72.75 10 LEU B N 1
ATOM 1811 C CA . LEU B 1 10 ? -32.312 8.75 -22.688 1 72.75 10 LEU B CA 1
ATOM 1812 C C . LEU B 1 10 ? -31.297 9.055 -21.578 1 72.75 10 LEU B C 1
ATOM 1814 O O . LEU B 1 10 ? -30.094 8.914 -21.781 1 72.75 10 LEU B O 1
ATOM 1818 N N . MET B 1 11 ? -31.75 9.375 -20.469 1 67.56 11 MET B N 1
ATOM 1819 C CA . MET B 1 11 ? -30.891 9.641 -19.312 1 67.56 11 MET B CA 1
ATOM 1820 C C . MET B 1 11 ? -30.203 8.367 -18.844 1 67.56 11 MET B C 1
ATOM 1822 O O . MET B 1 11 ? -29 8.383 -18.547 1 67.56 11 MET B O 1
ATOM 1826 N N . ILE B 1 12 ? -30.922 7.328 -18.906 1 69.44 12 ILE B N 1
ATOM 1827 C CA . ILE B 1 12 ? -30.359 6.039 -18.516 1 69.44 12 ILE B CA 1
ATOM 1828 C C . ILE B 1 12 ? -29.297 5.602 -19.516 1 69.44 12 ILE B C 1
ATOM 1830 O O . ILE B 1 12 ? -28.203 5.172 -19.125 1 69.44 12 ILE B O 1
ATOM 1834 N N . ILE B 1 13 ? -29.594 5.766 -20.734 1 71.69 13 ILE B N 1
ATOM 1835 C CA . ILE B 1 13 ? -28.672 5.398 -21.797 1 71.69 13 ILE B CA 1
ATOM 1836 C C . ILE B 1 13 ? -27.406 6.254 -21.688 1 71.69 13 ILE B C 1
ATOM 1838 O O . ILE B 1 13 ? -26.297 5.742 -21.828 1 71.69 13 ILE B O 1
ATOM 1842 N N . SER B 1 14 ? -27.531 7.512 -21.375 1 66 14 SER B N 1
ATOM 1843 C CA . SER B 1 14 ? -26.391 8.414 -21.234 1 66 14 SER B CA 1
ATOM 1844 C C . SER B 1 14 ? -25.531 8.023 -20.031 1 66 14 SER B C 1
ATOM 1846 O O . SER B 1 14 ? -24.297 8.047 -20.109 1 66 14 SER B O 1
ATOM 1848 N N . VAL B 1 15 ? -26.141 7.578 -19.016 1 63.19 15 VAL B N 1
ATOM 1849 C CA . VAL B 1 15 ? -25.422 7.121 -17.844 1 63.19 15 VAL B CA 1
ATOM 1850 C C . VAL B 1 15 ? -24.672 5.824 -18.156 1 63.19 15 VAL B C 1
ATOM 1852 O O . VAL B 1 15 ? -23.516 5.652 -17.781 1 63.19 15 VAL B O 1
ATOM 1855 N N . ILE B 1 16 ? -25.266 4.984 -18.906 1 67.44 16 ILE B N 1
ATOM 1856 C CA . ILE B 1 16 ? -24.656 3.723 -19.312 1 67.44 16 ILE B CA 1
ATOM 1857 C C . ILE B 1 16 ? -23.484 3.998 -20.25 1 67.44 16 ILE B C 1
ATOM 1859 O O . ILE B 1 16 ? -22.406 3.424 -20.094 1 67.44 16 ILE B O 1
ATOM 1863 N N . ILE B 1 17 ? -23.703 4.844 -21.141 1 64.62 17 ILE B N 1
ATOM 1864 C CA . ILE B 1 17 ? -22.641 5.215 -22.078 1 64.62 17 ILE B CA 1
ATOM 1865 C C . ILE B 1 17 ? -21.484 5.871 -21.328 1 64.62 17 ILE B C 1
ATOM 1867 O O . ILE B 1 17 ? -20.328 5.535 -21.547 1 64.62 17 ILE B O 1
ATOM 1871 N N . LEU B 1 18 ? -21.75 6.719 -20.422 1 59.91 18 LEU B N 1
ATOM 1872 C CA . LEU B 1 18 ? -20.734 7.363 -19.594 1 59.91 18 LEU B CA 1
ATOM 1873 C C . LEU B 1 18 ? -19.984 6.336 -18.734 1 59.91 18 LEU B C 1
ATOM 1875 O O . LEU B 1 18 ? -18.766 6.383 -18.625 1 59.91 18 LEU B O 1
ATOM 1879 N N . SER B 1 19 ? -20.703 5.453 -18.234 1 59.69 19 SER B N 1
ATOM 1880 C CA . SER B 1 19 ? -20.078 4.359 -17.484 1 59.69 19 SER B CA 1
ATOM 1881 C C . SER B 1 19 ? -19.203 3.498 -18.391 1 59.69 19 SER B C 1
ATOM 1883 O O . SER B 1 19 ? -18.094 3.111 -18.016 1 59.69 19 SER B O 1
ATOM 1885 N N . LEU B 1 20 ? -19.672 3.248 -19.531 1 59.56 20 LEU B N 1
ATOM 1886 C CA . LEU B 1 20 ? -18.906 2.502 -20.531 1 59.56 20 LEU B CA 1
ATOM 1887 C C . LEU B 1 20 ? -17.656 3.264 -20.922 1 59.56 20 LEU B C 1
ATOM 1889 O O . LEU B 1 20 ? -16.578 2.672 -21.062 1 59.56 20 LEU B O 1
ATOM 1893 N N . ILE B 1 21 ? -17.828 4.508 -21.172 1 54.81 21 ILE B N 1
ATOM 1894 C CA . ILE B 1 21 ? -16.703 5.352 -21.516 1 54.81 21 ILE B CA 1
ATOM 1895 C C . ILE B 1 21 ? -15.695 5.355 -20.359 1 54.81 21 ILE B C 1
ATOM 1897 O O . ILE B 1 21 ? -14.492 5.199 -20.578 1 54.81 21 ILE B O 1
ATOM 1901 N N . VAL B 1 22 ? -16.172 5.574 -19.203 1 49.25 22 VAL B N 1
ATOM 1902 C CA . VAL B 1 22 ? -15.305 5.512 -18.031 1 49.25 22 VAL B CA 1
ATOM 1903 C C . VAL B 1 22 ? -14.633 4.141 -17.953 1 49.25 22 VAL B C 1
ATOM 1905 O O . VAL B 1 22 ? -13.422 4.047 -17.734 1 49.25 22 VAL B O 1
ATOM 1908 N N . ILE B 1 23 ? -15.43 3.145 -18.234 1 48.09 23 ILE B N 1
ATOM 1909 C CA . ILE B 1 23 ? -14.922 1.777 -18.25 1 48.09 23 ILE B CA 1
ATOM 1910 C C . ILE B 1 23 ? -13.906 1.621 -19.391 1 48.09 23 ILE B C 1
ATOM 1912 O O . ILE B 1 23 ? -12.844 1.021 -19.203 1 48.09 23 ILE B O 1
ATOM 1916 N N . MET B 1 24 ? -14.312 2.1 -20.562 1 47.53 24 MET B N 1
ATOM 1917 C CA . MET B 1 24 ? -13.406 2.039 -21.703 1 47.53 24 MET B CA 1
ATOM 1918 C C . MET B 1 24 ? -12.117 2.793 -21.422 1 47.53 24 MET B C 1
ATOM 1920 O O . MET B 1 24 ? -11.031 2.322 -21.75 1 47.53 24 MET B O 1
ATOM 1924 N N . ILE B 1 25 ? -12.289 3.969 -20.953 1 48.31 25 ILE B N 1
ATOM 1925 C CA . ILE B 1 25 ? -11.109 4.734 -20.578 1 48.31 25 ILE B CA 1
ATOM 1926 C C . ILE B 1 25 ? -10.312 3.965 -19.516 1 48.31 25 ILE B C 1
ATOM 1928 O O . ILE B 1 25 ? -9.086 3.889 -19.594 1 48.31 25 ILE B O 1
ATOM 1932 N N . PHE B 1 26 ? -11.07 3.398 -18.625 1 44.31 26 PHE B N 1
ATOM 1933 C CA . PHE B 1 26 ? -10.406 2.596 -17.609 1 44.31 26 PHE B CA 1
ATOM 1934 C C . PHE B 1 26 ? -9.781 1.348 -18.219 1 44.31 26 PHE B C 1
ATOM 1936 O O . PHE B 1 26 ? -8.719 0.904 -17.797 1 44.31 26 PHE B O 1
ATOM 1943 N N . ARG B 1 27 ? -10.508 0.719 -19.125 1 44.09 27 ARG B N 1
ATOM 1944 C CA . ARG B 1 27 ? -10.016 -0.5 -19.766 1 44.09 27 ARG B CA 1
ATOM 1945 C C . ARG B 1 27 ? -8.758 -0.225 -20.578 1 44.09 27 ARG B C 1
ATOM 1947 O O . ARG B 1 27 ? -7.902 -1.104 -20.719 1 44.09 27 ARG B O 1
ATOM 1954 N N . ARG B 1 28 ? -8.797 0.802 -21.328 1 41.5 28 ARG B N 1
ATOM 1955 C CA . ARG B 1 28 ? -7.637 0.892 -22.203 1 41.5 28 ARG B CA 1
ATOM 1956 C C . ARG B 1 28 ? -6.359 1.123 -21.406 1 41.5 28 ARG B C 1
ATOM 1958 O O . ARG B 1 28 ? -5.289 1.343 -21.984 1 41.5 28 ARG B O 1
ATOM 1965 N N . ARG B 1 29 ? -6.527 1.568 -20.266 1 44.34 29 ARG B N 1
ATOM 1966 C CA . ARG B 1 29 ? -5.176 1.596 -19.719 1 44.34 29 ARG B CA 1
ATOM 1967 C C . ARG B 1 29 ? -4.609 0.186 -19.578 1 44.34 29 ARG B C 1
ATOM 1969 O O . ARG B 1 29 ? -5.109 -0.617 -18.797 1 44.34 29 ARG B O 1
ATOM 1976 N N . LYS B 1 30 ? -4.133 -0.326 -20.734 1 44.41 30 LYS B N 1
ATOM 1977 C CA . LYS B 1 30 ? -3.406 -1.577 -20.938 1 44.41 30 LYS B CA 1
ATOM 1978 C C . LYS B 1 30 ? -2.695 -2.014 -19.656 1 44.41 30 LYS B C 1
ATOM 1980 O O . LYS B 1 30 ? -1.865 -1.277 -19.125 1 44.41 30 LYS B O 1
ATOM 1985 N N . ILE B 1 31 ? -3.395 -2.754 -18.844 1 52.5 31 ILE B N 1
ATOM 1986 C CA . ILE B 1 31 ? -2.68 -3.455 -17.781 1 52.5 31 ILE B CA 1
ATOM 1987 C C . ILE B 1 31 ? -1.37 -4.02 -18.328 1 52.5 31 ILE B C 1
ATOM 1989 O O . ILE B 1 31 ? -1.378 -4.93 -19.172 1 52.5 31 ILE B O 1
ATOM 1993 N N . GLU B 1 32 ? -0.377 -3.254 -18.594 1 57.25 32 GLU B N 1
ATOM 1994 C CA . GLU B 1 32 ? 0.92 -3.77 -19.016 1 57.25 32 GLU B CA 1
ATOM 1995 C C . GLU B 1 32 ? 1.46 -4.797 -18.031 1 57.25 32 GLU B C 1
ATOM 1997 O O . GLU B 1 32 ? 1.715 -4.473 -16.859 1 57.25 32 GLU B O 1
ATOM 2002 N N . LEU B 1 33 ? 1.084 -6.031 -18.297 1 66.31 33 LEU B N 1
ATOM 2003 C CA . LEU B 1 33 ? 1.723 -7.121 -17.562 1 66.31 33 LEU B CA 1
ATOM 2004 C C . LEU B 1 33 ? 3.236 -7.086 -17.75 1 66.31 33 LEU B C 1
ATOM 2006 O O . LEU B 1 33 ? 3.729 -7.02 -18.875 1 66.31 33 LEU B O 1
ATOM 2010 N N . ASN B 1 34 ? 3.85 -6.934 -16.562 1 81 34 ASN B N 1
ATOM 2011 C CA . ASN B 1 34 ? 5.305 -6.922 -16.672 1 81 34 ASN B CA 1
ATOM 2012 C C . ASN B 1 34 ? 5.867 -8.328 -16.844 1 81 34 ASN B C 1
ATOM 2014 O O . ASN B 1 34 ? 5.184 -9.312 -16.578 1 81 34 ASN B O 1
ATOM 2018 N N . GLN B 1 35 ? 6.988 -8.516 -17.484 1 90.56 35 GLN B N 1
ATOM 2019 C CA . GLN B 1 35 ? 7.648 -9.781 -17.781 1 90.56 35 GLN B CA 1
ATOM 2020 C C . GLN B 1 35 ? 7.805 -10.633 -16.531 1 90.56 35 GLN B C 1
ATOM 2022 O O . GLN B 1 35 ? 7.652 -11.852 -16.578 1 90.56 35 GLN B O 1
ATOM 2027 N N . GLY B 1 36 ? 8.062 -10.023 -15.414 1 95.5 36 GLY B N 1
ATOM 2028 C CA . GLY B 1 36 ? 8.18 -10.75 -14.164 1 95.5 36 GLY B CA 1
ATOM 2029 C C . GLY B 1 36 ? 6.891 -11.438 -13.75 1 95.5 36 GLY B C 1
ATOM 2030 O O . GLY B 1 36 ? 6.906 -12.586 -13.305 1 95.5 36 GLY B O 1
ATOM 2031 N N . GLU B 1 37 ? 5.777 -10.812 -13.945 1 95.56 37 GLU B N 1
ATOM 2032 C CA . GLU B 1 37 ? 4.477 -11.383 -13.609 1 95.56 37 GLU B CA 1
ATOM 2033 C C . GLU B 1 37 ? 4.156 -12.586 -14.484 1 95.56 37 GLU B C 1
ATOM 2035 O O . GLU B 1 37 ? 3.596 -13.578 -14.008 1 95.56 37 GLU B O 1
ATOM 2040 N N . ILE B 1 38 ? 4.59 -12.453 -15.711 1 95.62 38 ILE B N 1
ATOM 2041 C CA . ILE B 1 38 ? 4.387 -13.555 -16.641 1 95.62 38 ILE B CA 1
ATOM 2042 C C . ILE B 1 38 ? 5.176 -14.781 -16.172 1 95.62 38 ILE B C 1
ATOM 2044 O O . ILE B 1 38 ? 4.637 -15.883 -16.109 1 95.62 38 ILE B O 1
ATOM 2048 N N . GLU B 1 39 ? 6.414 -14.594 -15.852 1 97.31 39 GLU B N 1
ATOM 2049 C CA . GLU B 1 39 ? 7.277 -15.688 -15.406 1 97.31 39 GLU B CA 1
ATOM 2050 C C . GLU B 1 39 ? 6.738 -16.328 -14.133 1 97.31 39 GLU B C 1
ATOM 2052 O O . GLU B 1 39 ? 6.723 -17.562 -14.016 1 97.31 39 GLU B O 1
ATOM 2057 N N . VAL B 1 40 ? 6.309 -15.523 -13.227 1 98.19 40 VAL B N 1
ATOM 2058 C CA . VAL B 1 40 ? 5.762 -16.047 -11.969 1 98.19 40 VAL B CA 1
ATOM 2059 C C . VAL B 1 40 ? 4.488 -16.828 -12.25 1 98.19 40 VAL B C 1
ATOM 2061 O O . VAL B 1 40 ? 4.293 -17.922 -11.695 1 98.19 40 VAL B O 1
ATOM 2064 N N . ASN B 1 41 ? 3.645 -16.297 -13.094 1 97.38 41 ASN B N 1
ATOM 2065 C CA . ASN B 1 41 ? 2.416 -16.984 -13.477 1 97.38 41 ASN B CA 1
ATOM 2066 C C . ASN B 1 41 ? 2.703 -18.375 -14.047 1 97.38 41 ASN B C 1
ATOM 2068 O O . ASN B 1 41 ? 2.008 -19.344 -13.727 1 97.38 41 ASN B O 1
ATOM 2072 N N . GLU B 1 42 ? 3.662 -18.438 -14.898 1 97.62 42 GLU B N 1
ATOM 2073 C CA . GLU B 1 42 ? 4.02 -19.703 -15.539 1 97.62 42 GLU B CA 1
ATOM 2074 C C . GLU B 1 42 ? 4.398 -20.75 -14.5 1 97.62 42 GLU B C 1
ATOM 2076 O O . GLU B 1 42 ? 4.047 -21.922 -14.641 1 97.62 42 GLU B O 1
ATOM 2081 N N . VAL B 1 43 ? 5.098 -20.344 -13.516 1 98.38 43 VAL B N 1
ATOM 2082 C CA . VAL B 1 43 ? 5.504 -21.266 -12.461 1 98.38 43 VAL B CA 1
ATOM 2083 C C . VAL B 1 43 ? 4.289 -21.672 -11.633 1 98.38 43 VAL B C 1
ATOM 2085 O O . VAL B 1 43 ? 4.102 -22.859 -11.344 1 98.38 43 VAL B O 1
ATOM 2088 N N . LEU B 1 44 ? 3.455 -20.734 -11.289 1 98.62 44 LEU B N 1
ATOM 2089 C CA . LEU B 1 44 ? 2.307 -20.984 -10.422 1 98.62 44 LEU B CA 1
ATOM 2090 C C . LEU B 1 44 ? 1.304 -21.906 -11.102 1 98.62 44 LEU B C 1
ATOM 2092 O O . LEU B 1 44 ? 0.675 -22.734 -10.445 1 98.62 44 LEU B O 1
ATOM 2096 N N . GLU B 1 45 ? 1.147 -21.766 -12.383 1 97.88 45 GLU B N 1
ATOM 2097 C CA . GLU B 1 45 ? 0.195 -22.562 -13.156 1 97.88 45 GLU B CA 1
ATOM 2098 C C . GLU B 1 45 ? 0.529 -24.062 -13.078 1 97.88 45 GLU B C 1
ATOM 2100 O O . GLU B 1 45 ? -0.348 -24.906 -13.25 1 97.88 45 GLU B O 1
ATOM 2105 N N . LYS B 1 46 ? 1.72 -24.328 -12.812 1 97.56 46 LYS B N 1
ATOM 2106 C CA . LYS B 1 46 ? 2.188 -25.719 -12.828 1 97.56 46 LYS B CA 1
ATOM 2107 C C . LYS B 1 46 ? 2.002 -26.375 -11.461 1 97.56 46 LYS B C 1
ATOM 2109 O O . LYS B 1 46 ? 2.227 -27.578 -11.305 1 97.56 46 LYS B O 1
ATOM 2114 N N . ILE B 1 47 ? 1.649 -25.594 -10.484 1 97.81 47 ILE B N 1
ATOM 2115 C CA . ILE B 1 47 ? 1.469 -26.125 -9.141 1 97.81 47 ILE B CA 1
ATOM 2116 C C . ILE B 1 47 ? 0.078 -26.75 -9.016 1 97.81 47 ILE B C 1
ATOM 2118 O O . ILE B 1 47 ? -0.931 -26.047 -9.109 1 97.81 47 ILE B O 1
ATOM 2122 N N . LYS B 1 48 ? -0.044 -28.016 -8.75 1 96.75 48 LYS B N 1
ATOM 2123 C CA . LYS B 1 48 ? -1.306 -28.75 -8.656 1 96.75 48 LYS B CA 1
ATOM 2124 C C . LYS B 1 48 ? -1.979 -28.516 -7.309 1 96.75 48 LYS B C 1
ATOM 2126 O O . LYS B 1 48 ? -1.31 -28.203 -6.32 1 96.75 48 LYS B O 1
ATOM 2131 N N . GLY B 1 49 ? -3.277 -28.594 -7.281 1 96.94 49 GLY B N 1
ATOM 2132 C CA . GLY B 1 49 ? -4.023 -28.516 -6.035 1 96.94 49 GLY B CA 1
ATOM 2133 C C . GLY B 1 49 ? -4.383 -27.094 -5.641 1 96.94 49 GLY B C 1
ATOM 2134 O O . GLY B 1 49 ? -4.867 -26.859 -4.531 1 96.94 49 GLY B O 1
ATOM 2135 N N . TYR B 1 50 ? -4.113 -26.219 -6.539 1 98.44 50 TYR B N 1
ATOM 2136 C CA . TYR B 1 50 ? -4.41 -24.828 -6.262 1 98.44 50 TYR B CA 1
ATOM 2137 C C . TYR B 1 50 ? -5.211 -24.203 -7.398 1 98.44 50 TYR B C 1
ATOM 2139 O O . TYR B 1 50 ? -5.094 -24.625 -8.555 1 98.44 50 TYR B O 1
ATOM 2147 N N . LYS B 1 51 ? -6.008 -23.188 -7.086 1 98.5 51 LYS B N 1
ATOM 2148 C CA . LYS B 1 51 ? -6.613 -22.297 -8.062 1 98.5 51 LYS B CA 1
ATOM 2149 C C . LYS B 1 51 ? -5.844 -20.984 -8.156 1 98.5 51 LYS B C 1
ATOM 2151 O O . LYS B 1 51 ? -5.445 -20.422 -7.141 1 98.5 51 LYS B O 1
ATOM 2156 N N . LEU B 1 52 ? -5.676 -20.625 -9.383 1 98.31 52 LEU B N 1
ATOM 2157 C CA . LEU B 1 52 ? -4.848 -19.438 -9.617 1 98.31 52 LEU B CA 1
ATOM 2158 C C . LEU B 1 52 ? -5.664 -18.312 -10.25 1 98.31 52 LEU B C 1
ATOM 2160 O O . LEU B 1 52 ? -6.453 -18.562 -11.164 1 98.31 52 LEU B O 1
ATOM 2164 N N . LEU B 1 53 ? -5.609 -17.125 -9.68 1 97.38 53 LEU B N 1
ATOM 2165 C CA . LEU B 1 53 ? -6.059 -15.875 -10.297 1 97.38 53 LEU B CA 1
ATOM 2166 C C . LEU B 1 53 ? -4.895 -14.914 -10.492 1 97.38 53 LEU B C 1
ATOM 2168 O O . LEU B 1 53 ? -4.117 -14.68 -9.562 1 97.38 53 LEU B O 1
ATOM 2172 N N . SER B 1 54 ? -4.703 -14.422 -11.695 1 94.75 54 SER B N 1
ATOM 2173 C CA . SER B 1 54 ? -3.625 -13.469 -11.969 1 94.75 54 SER B CA 1
ATOM 2174 C C . SER B 1 54 ? -4.176 -12.133 -12.453 1 94.75 54 SER B C 1
ATOM 2176 O O . SER B 1 54 ? -5.254 -12.078 -13.047 1 94.75 54 SER B O 1
ATOM 2178 N N . ASN B 1 55 ? -3.436 -11.125 -12.102 1 91.38 55 ASN B N 1
ATOM 2179 C CA . ASN B 1 55 ? -3.789 -9.773 -12.531 1 91.38 55 ASN B CA 1
ATOM 2180 C C . ASN B 1 55 ? -5.207 -9.406 -12.102 1 91.38 55 ASN B C 1
ATOM 2182 O O . ASN B 1 55 ? -6.039 -9.047 -12.938 1 91.38 55 ASN B O 1
ATOM 2186 N N . VAL B 1 56 ? -5.449 -9.453 -10.812 1 93.44 56 VAL B N 1
ATOM 2187 C CA . VAL B 1 56 ? -6.77 -9.219 -10.242 1 93.44 56 VAL B CA 1
ATOM 2188 C C . VAL B 1 56 ? -6.906 -7.75 -9.844 1 93.44 56 VAL B C 1
ATOM 2190 O O . VAL B 1 56 ? -6.035 -7.199 -9.164 1 93.44 56 VAL B O 1
ATOM 2193 N N . MET B 1 57 ? -7.914 -7.133 -10.305 1 90.88 57 MET B N 1
ATOM 2194 C CA . MET B 1 57 ? -8.227 -5.77 -9.883 1 90.88 57 MET B CA 1
ATOM 2195 C C . MET B 1 57 ? -9.516 -5.734 -9.062 1 90.88 57 MET B C 1
ATOM 2197 O O . MET B 1 57 ? -10.578 -6.125 -9.547 1 90.88 57 MET B O 1
ATOM 2201 N N . ILE B 1 58 ? -9.375 -5.27 -7.828 1 91 58 ILE B N 1
ATOM 2202 C CA . ILE B 1 58 ? -10.508 -5.203 -6.91 1 91 58 ILE B CA 1
ATOM 2203 C C . ILE B 1 58 ? -10.883 -3.744 -6.66 1 91 58 ILE B C 1
ATOM 2205 O O . ILE B 1 58 ? -10.023 -2.922 -6.34 1 91 58 ILE B O 1
ATOM 2209 N N . LYS B 1 59 ? -12.117 -3.463 -6.863 1 84.69 59 LYS B N 1
ATOM 2210 C CA . LYS B 1 59 ? -12.594 -2.117 -6.559 1 84.69 59 LYS B CA 1
ATOM 2211 C C . LYS B 1 59 ? -12.773 -1.926 -5.055 1 84.69 59 LYS B C 1
ATOM 2213 O O . LYS B 1 59 ? -13.273 -2.82 -4.367 1 84.69 59 LYS B O 1
ATOM 2218 N N . ARG B 1 60 ? -12.312 -0.771 -4.594 1 84.38 60 ARG B N 1
ATOM 2219 C CA . ARG B 1 60 ? -12.508 -0.341 -3.211 1 84.38 60 ARG B CA 1
ATOM 2220 C C . ARG B 1 60 ? -13.258 0.985 -3.152 1 84.38 60 ARG B C 1
ATOM 2222 O O . ARG B 1 60 ? -13.531 1.599 -4.188 1 84.38 60 ARG B O 1
ATOM 2229 N N . GLU B 1 61 ? -13.656 1.389 -1.963 1 75.31 61 GLU B N 1
ATOM 2230 C CA . GLU B 1 61 ? -14.328 2.678 -1.808 1 75.31 61 GLU B CA 1
ATOM 2231 C C . GLU B 1 61 ? -13.461 3.814 -2.346 1 75.31 61 GLU B C 1
ATOM 2233 O O . GLU B 1 61 ? -13.961 4.707 -3.033 1 75.31 61 GLU B O 1
ATOM 2238 N N . SER B 1 62 ? -12.195 3.76 -2.01 1 74.5 62 SER B N 1
ATOM 2239 C CA . SER B 1 62 ? -11.32 4.84 -2.453 1 74.5 62 SER B CA 1
ATOM 2240 C C . SER B 1 62 ? -10.258 4.328 -3.42 1 74.5 62 SER B C 1
ATOM 2242 O O . SER B 1 62 ? -9.07 4.605 -3.25 1 74.5 62 SER B O 1
ATOM 2244 N N . GLY B 1 63 ? -10.773 3.682 -4.539 1 82.69 63 GLY B N 1
ATOM 2245 C CA . GLY B 1 63 ? -9.805 3.277 -5.543 1 82.69 63 GLY B CA 1
ATOM 2246 C C . GLY B 1 63 ? -9.836 1.79 -5.836 1 82.69 63 GLY B C 1
ATOM 2247 O O . GLY B 1 63 ? -10.891 1.162 -5.781 1 82.69 63 GLY B O 1
ATOM 2248 N N . THR B 1 64 ? -8.672 1.303 -6.332 1 85.25 64 THR B N 1
ATOM 2249 C CA . THR B 1 64 ? -8.555 -0.106 -6.691 1 85.25 64 THR B CA 1
ATOM 2250 C C . THR B 1 64 ? -7.285 -0.711 -6.109 1 85.25 64 THR B C 1
ATOM 2252 O O . THR B 1 64 ? -6.398 0.014 -5.652 1 85.25 64 THR B O 1
ATOM 2255 N N . SER B 1 65 ? -7.332 -1.951 -5.914 1 90.62 65 SER B N 1
ATOM 2256 C CA . SER B 1 65 ? -6.141 -2.748 -5.641 1 90.62 65 SER B CA 1
ATOM 2257 C C . SER B 1 65 ? -5.863 -3.736 -6.77 1 90.62 65 SER B C 1
ATOM 2259 O O . SER B 1 65 ? -6.762 -4.469 -7.191 1 90.62 65 SER B O 1
ATOM 2261 N N . GLN B 1 66 ? -4.703 -3.602 -7.281 1 91.88 66 GLN B N 1
ATOM 2262 C CA . GLN B 1 66 ? -4.273 -4.559 -8.297 1 91.88 66 GLN B CA 1
ATOM 2263 C C . GLN B 1 66 ? -3.342 -5.609 -7.703 1 91.88 66 GLN B C 1
ATOM 2265 O O . GLN B 1 66 ? -2.26 -5.281 -7.211 1 91.88 66 GLN B O 1
ATOM 2270 N N . ILE B 1 67 ? -3.742 -6.789 -7.727 1 96.06 67 ILE B N 1
ATOM 2271 C CA . ILE B 1 67 ? -3.002 -7.895 -7.133 1 96.06 67 ILE B CA 1
ATOM 2272 C C . ILE B 1 67 ? -2.393 -8.758 -8.234 1 96.06 67 ILE B C 1
ATOM 2274 O O . ILE B 1 67 ? -3.1 -9.219 -9.133 1 96.06 67 ILE B O 1
ATOM 2278 N N . ASP B 1 68 ? -1.119 -9.086 -8.102 1 96.12 68 ASP B N 1
ATOM 2279 C CA . ASP B 1 68 ? -0.421 -9.805 -9.164 1 96.12 68 ASP B CA 1
ATOM 2280 C C . ASP B 1 68 ? -0.933 -11.234 -9.281 1 96.12 68 ASP B C 1
ATOM 2282 O O . ASP B 1 68 ? -1.354 -11.664 -10.359 1 96.12 68 ASP B O 1
ATOM 2286 N N . HIS B 1 69 ? -0.832 -11.945 -8.141 1 98.06 69 HIS B N 1
ATOM 2287 C CA . HIS B 1 69 ? -1.257 -13.336 -8.148 1 98.06 69 HIS B CA 1
ATOM 2288 C C . HIS B 1 69 ? -1.937 -13.711 -6.832 1 98.06 69 HIS B C 1
ATOM 2290 O O . HIS B 1 69 ? -1.499 -13.289 -5.758 1 98.06 69 HIS B O 1
ATOM 2296 N N . ILE B 1 70 ? -2.975 -14.484 -7 1 98.75 70 ILE B N 1
ATOM 2297 C CA . ILE B 1 70 ? -3.65 -15.117 -5.871 1 98.75 70 ILE B CA 1
ATOM 2298 C C . ILE B 1 70 ? -3.711 -16.625 -6.082 1 98.75 70 ILE B C 1
ATOM 2300 O O . ILE B 1 70 ? -4.281 -17.094 -7.07 1 98.75 70 ILE B O 1
ATOM 2304 N N . LEU B 1 71 ? -3.076 -17.312 -5.215 1 98.88 71 LEU B N 1
ATOM 2305 C CA . LEU B 1 71 ? -3.064 -18.781 -5.266 1 98.88 71 LEU B CA 1
ATOM 2306 C C . LEU B 1 71 ? -3.859 -19.359 -4.109 1 98.88 71 LEU B C 1
ATOM 2308 O O . LEU B 1 71 ? -3.482 -19.203 -2.945 1 98.88 71 LEU B O 1
ATOM 2312 N N . ILE B 1 72 ? -4.949 -20.078 -4.418 1 98.88 72 ILE B N 1
ATOM 2313 C CA . ILE B 1 72 ? -5.895 -20.547 -3.408 1 98.88 72 ILE B CA 1
ATOM 2314 C C . ILE B 1 72 ? -5.809 -22.062 -3.287 1 98.88 72 ILE B C 1
ATOM 2316 O O . ILE B 1 72 ? -6.023 -22.781 -4.266 1 98.88 72 ILE B O 1
ATOM 2320 N N . GLY B 1 73 ? -5.527 -22.547 -2.119 1 98.62 73 GLY B N 1
ATOM 2321 C CA . GLY B 1 73 ? -5.453 -23.969 -1.874 1 98.62 73 GLY B CA 1
ATOM 2322 C C . GLY B 1 73 ? -5.738 -24.344 -0.431 1 98.62 73 GLY B C 1
ATOM 2323 O O . GLY B 1 73 ? -6.156 -23.5 0.363 1 98.62 73 GLY B O 1
ATOM 2324 N N . LYS B 1 74 ? -5.527 -25.578 -0.122 1 98.25 74 LYS B N 1
ATOM 2325 C CA . LYS B 1 74 ? -5.848 -26.109 1.201 1 98.25 74 LYS B CA 1
ATOM 2326 C C . LYS B 1 74 ? -5.066 -25.375 2.289 1 98.25 74 LYS B C 1
ATOM 2328 O O . LYS B 1 74 ? -5.562 -25.203 3.404 1 98.25 74 LYS B O 1
ATOM 2333 N N . LYS B 1 75 ? -3.902 -24.922 1.972 1 98.19 75 LYS B N 1
ATOM 2334 C CA . LYS B 1 75 ? -3.012 -24.312 2.951 1 98.19 75 LYS B CA 1
ATOM 2335 C C . LYS B 1 75 ? -3.365 -22.844 3.172 1 98.19 75 LYS B C 1
ATOM 2337 O O . LYS B 1 75 ? -2.738 -22.156 3.986 1 98.19 75 LYS B O 1
ATOM 2342 N N . GLY B 1 76 ? -4.363 -22.312 2.438 1 98.44 76 GLY B N 1
ATOM 2343 C CA . GLY B 1 76 ? -4.738 -20.922 2.539 1 98.44 76 GLY B CA 1
ATOM 2344 C C . GLY B 1 76 ? -4.645 -20.172 1.218 1 98.44 76 GLY B C 1
ATOM 2345 O O . GLY B 1 76 ? -4.574 -20.797 0.156 1 98.44 76 GLY B O 1
ATOM 2346 N N . VAL B 1 77 ? -4.711 -18.891 1.264 1 98.81 77 VAL B N 1
ATOM 2347 C CA . VAL B 1 77 ? -4.691 -18.016 0.094 1 98.81 77 VAL B CA 1
ATOM 2348 C C . VAL B 1 77 ? -3.371 -17.25 0.042 1 98.81 77 VAL B C 1
ATOM 2350 O O . VAL B 1 77 ? -3.168 -16.297 0.799 1 98.81 77 VAL B O 1
ATOM 2353 N N . PHE B 1 78 ? -2.49 -17.688 -0.838 1 98.88 78 PHE B N 1
ATOM 2354 C CA . PHE B 1 78 ? -1.258 -16.938 -1.062 1 98.88 78 PHE B CA 1
ATOM 2355 C C . PHE B 1 78 ? -1.528 -15.68 -1.89 1 98.88 78 PHE B C 1
ATOM 2357 O O . PHE B 1 78 ? -2.096 -15.766 -2.98 1 98.88 78 PHE B O 1
ATOM 2364 N N . VAL B 1 79 ? -1.224 -14.523 -1.332 1 98.81 79 VAL B N 1
ATOM 2365 C CA . VAL B 1 79 ? -1.236 -13.258 -2.061 1 98.81 79 VAL B CA 1
ATOM 2366 C C . VAL B 1 79 ? 0.191 -12.859 -2.432 1 98.81 79 VAL B C 1
ATOM 2368 O O . VAL B 1 79 ? 1.005 -12.555 -1.558 1 98.81 79 VAL B O 1
ATOM 2371 N N . ILE B 1 80 ? 0.484 -12.852 -3.707 1 98.81 80 ILE B N 1
ATOM 2372 C CA . ILE B 1 80 ? 1.869 -12.812 -4.164 1 98.81 80 ILE B CA 1
ATOM 2373 C C . ILE B 1 80 ? 2.137 -11.508 -4.902 1 98.81 80 ILE B C 1
ATOM 2375 O O . ILE B 1 80 ? 1.438 -11.18 -5.867 1 98.81 80 ILE B O 1
ATOM 2379 N N . GLU B 1 81 ? 3.023 -10.781 -4.418 1 98.12 81 GLU B N 1
ATOM 2380 C CA . GLU B 1 81 ? 3.541 -9.57 -5.051 1 98.12 81 GLU B CA 1
ATOM 2381 C C . GLU B 1 81 ? 4.84 -9.852 -5.805 1 98.12 81 GLU B C 1
ATOM 2383 O O . GLU B 1 81 ? 5.766 -10.453 -5.254 1 98.12 81 GLU B O 1
ATOM 2388 N N . THR B 1 82 ? 4.91 -9.445 -7.113 1 97.94 82 THR B N 1
ATOM 2389 C CA . THR B 1 82 ? 6.055 -9.734 -7.965 1 97.94 82 THR B CA 1
ATOM 2390 C C . THR B 1 82 ? 6.875 -8.469 -8.219 1 97.94 82 THR B C 1
ATOM 2392 O O . THR B 1 82 ? 6.32 -7.418 -8.531 1 97.94 82 THR B O 1
ATOM 2395 N N . LYS B 1 83 ? 8.141 -8.539 -8.047 1 96.81 83 LYS B N 1
ATOM 2396 C CA . LYS B 1 83 ? 9.07 -7.473 -8.406 1 96.81 83 LYS B CA 1
ATOM 2397 C C . LYS B 1 83 ? 10.117 -7.969 -9.398 1 96.81 83 LYS B C 1
ATOM 2399 O O . LYS B 1 83 ? 10.812 -8.953 -9.148 1 96.81 83 LYS B O 1
ATOM 2404 N N . ASP B 1 84 ? 10.203 -7.289 -10.516 1 95.56 84 ASP B N 1
ATOM 2405 C CA . ASP B 1 84 ? 11.156 -7.621 -11.57 1 95.56 84 ASP B CA 1
ATOM 2406 C C . ASP B 1 84 ? 12.305 -6.613 -11.609 1 95.56 84 ASP B C 1
ATOM 2408 O O . ASP B 1 84 ? 12.406 -5.824 -12.555 1 95.56 84 ASP B O 1
ATOM 2412 N N . TYR B 1 85 ? 13.156 -6.637 -10.609 1 93.62 85 TYR B N 1
ATOM 2413 C CA . TYR B 1 85 ? 14.297 -5.742 -10.469 1 93.62 85 TYR B CA 1
ATOM 2414 C C . TYR B 1 85 ? 15.602 -6.477 -10.742 1 93.62 85 TYR B C 1
ATOM 2416 O O . TYR B 1 85 ? 15.703 -7.688 -10.516 1 93.62 85 TYR B O 1
ATOM 2424 N N . ASN B 1 86 ? 16.516 -5.766 -11.242 1 93.94 86 ASN B N 1
ATOM 2425 C CA . ASN B 1 86 ? 17.875 -6.27 -11.406 1 93.94 86 ASN B CA 1
ATOM 2426 C C . ASN B 1 86 ? 18.797 -5.781 -10.289 1 93.94 86 ASN B C 1
ATOM 2428 O O . ASN B 1 86 ? 18.5 -4.777 -9.633 1 93.94 86 ASN B O 1
ATOM 2432 N N . GLY B 1 87 ? 19.938 -6.547 -10.016 1 94.94 87 GLY B N 1
ATOM 2433 C CA . GLY B 1 87 ? 20.953 -6.078 -9.086 1 94.94 87 GLY B CA 1
ATOM 2434 C C . GLY B 1 87 ? 20.672 -6.469 -7.645 1 94.94 87 GLY B C 1
ATOM 2435 O O . GLY B 1 87 ? 19.984 -7.457 -7.387 1 94.94 87 GLY B O 1
ATOM 2436 N N . LYS B 1 88 ? 21.312 -5.75 -6.777 1 95.5 88 LYS B N 1
ATOM 2437 C CA . LYS B 1 88 ? 21.219 -6.074 -5.355 1 95.5 88 LYS B CA 1
ATOM 2438 C C . LYS B 1 88 ? 20.016 -5.395 -4.715 1 95.5 88 LYS B C 1
ATOM 2440 O O . LYS B 1 88 ? 19.766 -4.207 -4.945 1 95.5 88 LYS B O 1
ATOM 2445 N N . ILE B 1 89 ? 19.281 -6.164 -3.949 1 96.06 89 ILE B N 1
ATOM 2446 C CA . ILE B 1 89 ? 18.094 -5.648 -3.277 1 96.06 89 ILE B CA 1
ATOM 2447 C C . ILE B 1 89 ? 18.312 -5.664 -1.765 1 96.06 89 ILE B C 1
ATOM 2449 O O . ILE B 1 89 ? 18.688 -6.688 -1.196 1 96.06 89 ILE B O 1
ATOM 2453 N N . TYR B 1 90 ? 18.094 -4.527 -1.225 1 93.75 90 TYR B N 1
ATOM 2454 C CA . TYR B 1 90 ? 18.172 -4.387 0.225 1 93.75 90 TYR B CA 1
ATOM 2455 C C . TYR B 1 90 ? 16.844 -3.926 0.801 1 93.75 90 TYR B C 1
ATOM 2457 O O . TYR B 1 90 ? 16.156 -3.092 0.204 1 93.75 90 TYR B O 1
ATOM 2465 N N . GLY B 1 91 ? 16.453 -4.504 1.898 1 91.25 91 GLY B N 1
ATOM 2466 C CA . GLY B 1 91 ? 15.203 -4.082 2.52 1 91.25 91 GLY B CA 1
ATOM 2467 C C . GLY B 1 91 ? 14.992 -4.684 3.896 1 91.25 91 GLY B C 1
ATOM 2468 O O . GLY B 1 91 ? 15.703 -5.605 4.297 1 91.25 91 GLY B O 1
ATOM 2469 N N . ASP B 1 92 ? 14.086 -4.031 4.555 1 88.38 92 ASP B N 1
ATOM 2470 C CA . ASP B 1 92 ? 13.664 -4.477 5.879 1 88.38 92 ASP B CA 1
ATOM 2471 C C . ASP B 1 92 ? 12.148 -4.48 6.004 1 88.38 92 ASP B C 1
ATOM 2473 O O . ASP B 1 92 ? 11.461 -3.691 5.352 1 88.38 92 ASP B O 1
ATOM 2477 N N . GLN B 1 93 ? 11.672 -5.332 6.898 1 88 93 GLN B N 1
ATOM 2478 C CA . GLN B 1 93 ? 10.242 -5.531 7.102 1 88 93 GLN B CA 1
ATOM 2479 C C . GLN B 1 93 ? 9.547 -4.215 7.422 1 88 93 GLN B C 1
ATOM 2481 O O 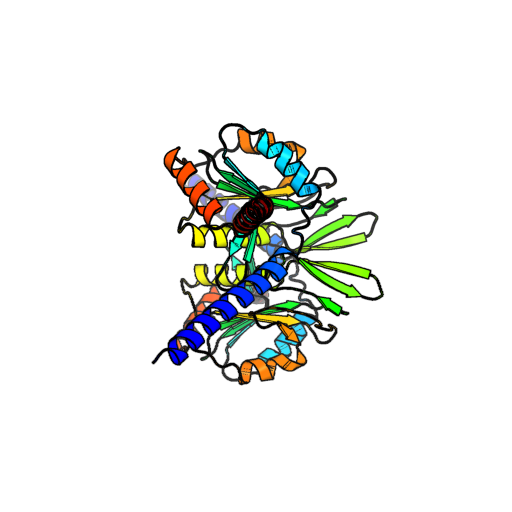. GLN B 1 93 ? 8.414 -3.984 6.996 1 88 93 GLN B O 1
ATOM 2486 N N . TYR B 1 94 ? 10.281 -3.326 7.961 1 84.69 94 TYR B N 1
ATOM 2487 C CA . TYR B 1 94 ? 9.617 -2.191 8.594 1 84.69 94 TYR B CA 1
ATOM 2488 C C . TYR B 1 94 ? 9.914 -0.9 7.844 1 84.69 94 TYR B C 1
ATOM 2490 O O . TYR B 1 94 ? 9.25 0.118 8.062 1 84.69 94 TYR B O 1
ATOM 2498 N N . SER B 1 95 ? 10.883 -0.928 6.922 1 87.81 95 SER B N 1
ATOM 2499 C CA . SER B 1 95 ? 11.266 0.284 6.203 1 87.81 95 SER B CA 1
ATOM 2500 C C . SER B 1 95 ? 10.188 0.704 5.215 1 87.81 95 SER B C 1
ATOM 2502 O O . SER B 1 95 ? 9.531 -0.145 4.605 1 87.81 95 SER B O 1
ATOM 2504 N N . LYS B 1 96 ? 10 1.972 5.09 1 90.94 96 LYS B N 1
ATOM 2505 C CA . LYS B 1 96 ? 9.023 2.494 4.137 1 90.94 96 LYS B CA 1
ATOM 2506 C C . LYS B 1 96 ? 9.438 2.18 2.701 1 90.94 96 LYS B C 1
ATOM 2508 O O . LYS B 1 96 ? 8.594 1.874 1.858 1 90.94 96 LYS B O 1
ATOM 2513 N N . TYR B 1 97 ? 10.734 2.301 2.49 1 93.31 97 TYR B N 1
ATOM 2514 C CA . TYR B 1 97 ? 11.281 2.064 1.158 1 93.31 97 TYR B CA 1
ATOM 2515 C C . TYR B 1 97 ? 12.391 1.024 1.2 1 93.31 97 TYR B C 1
ATOM 2517 O O . TYR B 1 97 ? 13.094 0.894 2.207 1 93.31 97 TYR B O 1
ATOM 2525 N N . TRP B 1 98 ? 12.547 0.298 0.088 1 94.75 98 TRP B N 1
ATOM 2526 C CA . TRP B 1 98 ? 13.664 -0.618 -0.146 1 94.75 98 TRP B CA 1
ATOM 2527 C C . TRP B 1 98 ? 14.641 -0.036 -1.161 1 94.75 98 TRP B C 1
ATOM 2529 O O . TRP B 1 98 ? 14.367 0.996 -1.777 1 94.75 98 TRP B O 1
ATOM 2539 N N . MET B 1 99 ? 15.781 -0.658 -1.238 1 94.5 99 MET B N 1
ATOM 2540 C CA . MET B 1 99 ? 16.828 -0.104 -2.082 1 94.5 99 MET B CA 1
ATOM 2541 C C . MET B 1 99 ? 17.312 -1.135 -3.096 1 94.5 99 MET B C 1
ATOM 2543 O O . MET B 1 99 ? 17.469 -2.311 -2.764 1 94.5 99 MET B O 1
ATOM 2547 N N . GLN B 1 100 ? 17.469 -0.682 -4.258 1 95 100 GLN B N 1
ATOM 2548 C CA . GLN B 1 100 ? 18.109 -1.441 -5.328 1 95 100 GLN B CA 1
ATOM 2549 C C . GLN B 1 100 ? 19.438 -0.822 -5.715 1 95 100 GLN B C 1
ATOM 2551 O O . GLN B 1 100 ? 19.547 0.39 -5.918 1 95 100 GLN B O 1
ATOM 2556 N N . LYS B 1 101 ? 20.469 -1.597 -5.785 1 95.06 101 LYS B N 1
ATOM 2557 C CA . LYS B 1 101 ? 21.766 -1.159 -6.297 1 95.06 101 LYS B CA 1
ATOM 2558 C C . LYS B 1 101 ? 22.094 -1.849 -7.617 1 95.06 101 LYS B C 1
ATOM 2560 O O . LYS B 1 101 ? 22.172 -3.078 -7.68 1 95.06 101 LYS B O 1
ATOM 2565 N N . LEU B 1 102 ? 22.25 -1.091 -8.656 1 93.69 102 LEU B N 1
ATOM 2566 C CA . LEU B 1 102 ? 22.562 -1.603 -9.992 1 93.69 102 LEU B CA 1
ATOM 2567 C C . LEU B 1 102 ? 23.594 -0.731 -10.68 1 93.69 102 LEU B C 1
ATOM 2569 O O . LEU B 1 102 ? 23.391 0.468 -10.875 1 93.69 102 LEU B O 1
ATOM 2573 N N . ASN B 1 103 ? 24.672 -1.342 -11.039 1 92.81 103 ASN B N 1
ATOM 2574 C CA . ASN B 1 103 ? 25.734 -0.655 -11.75 1 92.81 103 ASN B CA 1
ATOM 2575 C C . ASN B 1 103 ? 26.156 0.625 -11.039 1 92.81 103 ASN B C 1
ATOM 2577 O O . ASN B 1 103 ? 26.25 1.687 -11.656 1 92.81 103 ASN B O 1
ATOM 2581 N N . GLY B 1 104 ? 26.25 0.618 -9.773 1 91.19 104 GLY B N 1
ATOM 2582 C CA . GLY B 1 104 ? 26.734 1.746 -8.992 1 91.19 104 GLY B CA 1
ATOM 2583 C C . GLY B 1 104 ? 25.641 2.748 -8.664 1 91.19 104 GLY B C 1
ATOM 2584 O O . GLY B 1 104 ? 25.891 3.719 -7.941 1 91.19 104 GLY B O 1
ATOM 2585 N N . ARG B 1 105 ? 24.516 2.574 -9.234 1 93.75 105 ARG B N 1
ATOM 2586 C CA . ARG B 1 105 ? 23.406 3.482 -8.969 1 93.75 105 ARG B CA 1
ATOM 2587 C C . ARG B 1 105 ? 22.469 2.902 -7.926 1 93.75 105 ARG B C 1
ATOM 2589 O O . ARG B 1 105 ? 22.219 1.693 -7.902 1 93.75 105 ARG B O 1
ATOM 2596 N N . LYS B 1 106 ? 21.969 3.818 -7.078 1 93.38 106 LYS B N 1
ATOM 2597 C CA . LYS B 1 106 ? 21.016 3.426 -6.043 1 93.38 106 LYS B CA 1
ATOM 2598 C C . LYS B 1 106 ? 19.625 3.98 -6.336 1 93.38 106 LYS B C 1
ATOM 2600 O O . LYS B 1 106 ? 19.484 5.152 -6.691 1 93.38 106 LYS B O 1
ATOM 2605 N N . ASN B 1 107 ? 18.672 3.094 -6.328 1 92.38 107 ASN B N 1
ATOM 2606 C CA . ASN B 1 107 ? 17.281 3.488 -6.457 1 92.38 107 ASN B CA 1
ATOM 2607 C C . ASN B 1 107 ? 16.438 2.949 -5.309 1 92.38 107 ASN B C 1
ATOM 2609 O O . ASN B 1 107 ? 16.75 1.904 -4.734 1 92.38 107 ASN B O 1
ATOM 2613 N N . THR B 1 108 ? 15.43 3.711 -4.961 1 92.81 108 THR B N 1
ATOM 2614 C CA . THR B 1 108 ? 14.539 3.236 -3.908 1 92.81 108 THR B CA 1
ATOM 2615 C C . THR B 1 108 ? 13.148 2.967 -4.465 1 92.81 108 THR B C 1
ATOM 2617 O O . THR B 1 108 ? 12.758 3.531 -5.488 1 92.81 108 THR B O 1
ATOM 2620 N N . PHE B 1 109 ? 12.477 2.08 -3.848 1 94.19 109 PHE B N 1
ATOM 2621 C CA . PHE B 1 109 ? 11.094 1.78 -4.215 1 94.19 109 PHE B CA 1
ATOM 2622 C C . PHE B 1 109 ? 10.273 1.414 -2.986 1 94.19 109 PHE B C 1
ATOM 2624 O O . PHE B 1 109 ? 10.828 1.036 -1.953 1 94.19 109 PHE B O 1
ATOM 2631 N N . TYR B 1 110 ? 9.039 1.558 -3.131 1 95.69 110 TYR B N 1
ATOM 2632 C CA . TYR B 1 110 ? 8.133 1.333 -2.008 1 95.69 110 TYR B CA 1
ATOM 2633 C C . TYR B 1 110 ? 8.203 -0.114 -1.535 1 95.69 110 TYR B C 1
ATOM 2635 O O . TYR B 1 110 ? 8.273 -1.038 -2.35 1 95.69 110 TYR B O 1
ATOM 2643 N N . ASN B 1 111 ? 8.188 -0.308 -0.242 1 95.75 111 ASN B N 1
ATOM 2644 C CA . ASN B 1 111 ? 8.297 -1.611 0.405 1 95.75 111 ASN B CA 1
ATOM 2645 C C . ASN B 1 111 ? 7.207 -2.566 -0.082 1 95.75 111 ASN B C 1
ATOM 2647 O O . ASN B 1 111 ? 6.023 -2.352 0.179 1 95.75 111 ASN B O 1
ATOM 2651 N N . PRO B 1 112 ? 7.613 -3.641 -0.752 1 96.88 112 PRO B N 1
ATOM 2652 C CA . PRO B 1 112 ? 6.602 -4.523 -1.337 1 96.88 112 PRO B CA 1
ATOM 2653 C C . PRO B 1 112 ? 5.781 -5.262 -0.282 1 96.88 112 PRO B C 1
ATOM 2655 O O . PRO B 1 112 ? 4.66 -5.699 -0.56 1 96.88 112 PRO B O 1
ATOM 2658 N N . ILE B 1 113 ? 6.324 -5.414 0.923 1 96.44 113 ILE B N 1
ATOM 2659 C CA . ILE B 1 113 ? 5.566 -6.02 2.01 1 96.44 113 ILE B CA 1
ATOM 2660 C C . ILE B 1 113 ? 4.383 -5.121 2.373 1 96.44 113 ILE B C 1
ATOM 2662 O O . ILE B 1 113 ? 3.268 -5.609 2.58 1 96.44 113 ILE B O 1
ATOM 2666 N N . ARG B 1 114 ? 4.617 -3.789 2.395 1 95.25 114 ARG B N 1
ATOM 2667 C CA . ARG B 1 114 ? 3.561 -2.824 2.676 1 95.25 114 ARG B CA 1
ATOM 2668 C C . ARG B 1 114 ? 2.543 -2.781 1.541 1 95.25 114 ARG B C 1
ATOM 2670 O O . ARG B 1 114 ? 1.339 -2.674 1.784 1 95.25 114 ARG B O 1
ATOM 2677 N N . GLN B 1 115 ? 3.078 -2.785 0.342 1 96.31 115 GLN B N 1
ATOM 2678 C CA . GLN B 1 115 ? 2.186 -2.838 -0.811 1 96.31 115 GLN B CA 1
ATOM 2679 C C . GLN B 1 115 ? 1.23 -4.023 -0.713 1 96.31 115 GLN B C 1
ATOM 2681 O O . GLN B 1 115 ? 0.019 -3.867 -0.873 1 96.31 115 GLN B O 1
ATOM 2686 N N . ASN B 1 116 ? 1.782 -5.195 -0.417 1 97.12 116 ASN B N 1
ATOM 2687 C CA . ASN B 1 116 ? 0.981 -6.414 -0.367 1 97.12 116 ASN B CA 1
ATOM 2688 C C . ASN B 1 116 ? 0.019 -6.406 0.818 1 97.12 116 ASN B C 1
ATOM 2690 O O . ASN B 1 116 ? -1.049 -7.02 0.761 1 97.12 116 ASN B O 1
ATOM 2694 N N . TYR B 1 117 ? 0.405 -5.734 1.864 1 96.06 117 TYR B N 1
ATOM 2695 C CA . TYR B 1 117 ? -0.513 -5.543 2.98 1 96.06 117 TYR B CA 1
ATOM 2696 C C . TYR B 1 117 ? -1.8 -4.867 2.521 1 96.06 117 TYR B C 1
ATOM 2698 O O . TYR B 1 117 ? -2.898 -5.309 2.867 1 96.06 117 TYR B O 1
ATOM 2706 N N . GLY B 1 118 ? -1.632 -3.807 1.747 1 95.25 118 GLY B N 1
ATOM 2707 C CA . GLY B 1 118 ? -2.811 -3.152 1.202 1 95.25 118 GLY B CA 1
ATOM 2708 C C . GLY B 1 118 ? -3.68 -4.082 0.376 1 95.25 118 GLY B C 1
ATOM 2709 O O . GLY B 1 118 ? -4.91 -4.02 0.452 1 95.25 118 GLY B O 1
ATOM 2710 N N . HIS B 1 119 ? -3.057 -4.961 -0.414 1 96.94 119 HIS B N 1
ATOM 2711 C CA . HIS B 1 119 ? -3.783 -5.93 -1.224 1 96.94 119 HIS B CA 1
ATOM 2712 C C . HIS B 1 119 ? -4.578 -6.895 -0.347 1 96.94 119 HIS B C 1
ATOM 2714 O O . HIS B 1 119 ? -5.746 -7.168 -0.619 1 96.94 119 HIS B O 1
ATOM 2720 N N . ILE B 1 120 ? -3.939 -7.348 0.676 1 97.06 120 ILE B N 1
ATOM 2721 C CA . ILE B 1 120 ? -4.559 -8.328 1.566 1 97.06 120 ILE B CA 1
ATOM 2722 C C . ILE B 1 120 ? -5.742 -7.688 2.287 1 97.06 120 ILE B C 1
ATOM 2724 O O . ILE B 1 120 ? -6.801 -8.305 2.428 1 97.06 120 ILE B O 1
ATOM 2728 N N . LYS B 1 121 ? -5.551 -6.445 2.676 1 95.31 121 LYS B N 1
ATOM 2729 C CA . LYS B 1 121 ? -6.656 -5.758 3.342 1 95.31 121 LYS B CA 1
ATOM 2730 C C . LYS B 1 121 ? -7.848 -5.594 2.404 1 95.31 121 LYS B C 1
ATOM 2732 O O . LYS B 1 121 ? -9 -5.715 2.828 1 95.31 121 LYS B O 1
ATOM 2737 N N . ALA B 1 122 ? -7.598 -5.293 1.178 1 95.44 122 ALA B N 1
ATOM 2738 C CA . ALA B 1 122 ? -8.672 -5.191 0.197 1 95.44 122 ALA B CA 1
ATOM 2739 C C . ALA B 1 122 ? -9.414 -6.52 0.062 1 95.44 122 ALA B C 1
ATOM 2741 O O . ALA B 1 122 ? -10.648 -6.543 -0 1 95.44 122 ALA B O 1
ATOM 2742 N N . LEU B 1 123 ? -8.672 -7.602 0.077 1 96.94 123 LEU B N 1
ATOM 2743 C CA . LEU B 1 123 ? -9.273 -8.93 -0.033 1 96.94 123 LEU B CA 1
ATOM 2744 C C . LEU B 1 123 ? -10.086 -9.266 1.214 1 96.94 123 LEU B C 1
ATOM 2746 O O . LEU B 1 123 ? -11.172 -9.828 1.115 1 96.94 123 LEU B O 1
ATOM 2750 N N . GLU B 1 124 ? -9.484 -8.945 2.346 1 96.31 124 GLU B N 1
ATOM 2751 C CA . GLU B 1 124 ? -10.188 -9.188 3.6 1 96.31 124 GLU B CA 1
ATOM 2752 C C . GLU B 1 124 ? -11.547 -8.492 3.617 1 96.31 124 GLU B C 1
ATOM 2754 O O . GLU B 1 124 ? -12.547 -9.078 4.027 1 96.31 124 GLU B O 1
ATOM 2759 N N . GLU B 1 125 ? -11.523 -7.266 3.166 1 93.5 125 GLU B N 1
ATOM 2760 C CA . GLU B 1 125 ? -12.758 -6.492 3.133 1 93.5 125 GLU B CA 1
ATOM 2761 C C . GLU B 1 125 ? -13.75 -7.082 2.133 1 93.5 125 GLU B C 1
ATOM 2763 O O . GLU B 1 125 ? -14.945 -7.195 2.428 1 93.5 125 GLU B O 1
ATOM 2768 N N . MET B 1 126 ? -13.266 -7.418 1.025 1 93.56 126 MET B N 1
ATOM 2769 C CA . MET B 1 126 ? -14.117 -7.926 -0.046 1 93.56 126 MET B CA 1
ATOM 2770 C C . MET B 1 126 ? -14.734 -9.266 0.335 1 93.56 126 MET B C 1
ATOM 2772 O O . MET B 1 126 ? -15.914 -9.508 0.081 1 93.56 126 MET B O 1
ATOM 2776 N N . LEU B 1 127 ? -13.984 -10.141 0.937 1 96.5 127 LEU B N 1
ATOM 2777 C CA . LEU B 1 127 ? -14.414 -11.508 1.231 1 96.5 127 LEU B CA 1
ATOM 2778 C C . LEU B 1 127 ? -15.047 -11.594 2.619 1 96.5 127 LEU B C 1
ATOM 2780 O O . LEU B 1 127 ? -15.664 -12.602 2.963 1 96.5 127 LEU B O 1
ATOM 2784 N N . ASP B 1 128 ? -14.836 -10.531 3.367 1 94.88 128 ASP B N 1
ATOM 2785 C CA . ASP B 1 128 ? -15.234 -10.531 4.773 1 94.88 128 ASP B CA 1
ATOM 2786 C C . ASP B 1 128 ? -14.641 -11.727 5.508 1 94.88 128 ASP B C 1
ATOM 2788 O O . ASP B 1 128 ? -15.359 -12.477 6.172 1 94.88 128 ASP B O 1
ATOM 2792 N N . ARG B 1 129 ? -13.398 -12 5.27 1 95.25 129 ARG B N 1
ATOM 2793 C CA . ARG B 1 129 ? -12.594 -13.055 5.891 1 95.25 129 ARG B CA 1
ATOM 2794 C C . ARG B 1 129 ? -11.211 -12.539 6.25 1 95.25 129 ARG B C 1
ATOM 2796 O O . ARG B 1 129 ? -10.609 -11.773 5.496 1 95.25 129 ARG B O 1
ATOM 2803 N N . LYS B 1 130 ? -10.906 -13.039 7.508 1 93.19 130 LYS B N 1
ATOM 2804 C CA . LYS B 1 130 ? -9.57 -12.688 7.969 1 93.19 130 LYS B CA 1
ATOM 2805 C C . LYS B 1 130 ? -8.742 -13.938 8.258 1 93.19 130 LYS B C 1
ATOM 2807 O O . LYS B 1 130 ? -9.273 -15.047 8.297 1 93.19 130 LYS B O 1
ATOM 2812 N N . ASP B 1 131 ? -7.457 -13.938 8.219 1 92.69 131 ASP B N 1
ATOM 2813 C CA . ASP B 1 131 ? -6.516 -14.922 8.742 1 92.69 131 ASP B CA 1
ATOM 2814 C C . ASP B 1 131 ? -6.375 -16.109 7.793 1 92.69 131 ASP B C 1
ATOM 2816 O O . ASP B 1 131 ? -6.066 -17.219 8.219 1 92.69 131 ASP B O 1
ATOM 2820 N N . ILE B 1 132 ? -6.723 -16 6.594 1 97.88 132 ILE B N 1
ATOM 2821 C CA . ILE B 1 132 ? -6.555 -17.094 5.648 1 97.88 132 ILE B CA 1
ATOM 2822 C C . ILE B 1 132 ? -5.523 -16.719 4.59 1 97.88 132 ILE B C 1
ATOM 2824 O O . ILE B 1 132 ? -5.23 -17.5 3.686 1 97.88 132 ILE B O 1
ATOM 2828 N N . PHE B 1 133 ? -5.008 -15.508 4.672 1 98.25 133 PHE B N 1
ATOM 2829 C CA . PHE B 1 133 ? -4.125 -14.977 3.643 1 98.25 133 PHE B CA 1
ATOM 2830 C C . PHE B 1 133 ? -2.664 -15.125 4.051 1 98.25 133 PHE B C 1
ATOM 2832 O O . PHE B 1 133 ? -2.314 -14.922 5.219 1 98.25 133 PHE B O 1
ATOM 2839 N N . ILE B 1 134 ? -1.85 -15.445 3.143 1 97.88 134 ILE B N 1
ATOM 2840 C CA . ILE B 1 134 ? -0.405 -15.562 3.314 1 97.88 134 ILE B CA 1
ATOM 2841 C C . ILE B 1 134 ? 0.303 -14.594 2.365 1 97.88 134 ILE B C 1
ATOM 2843 O O . ILE B 1 134 ? 0.178 -14.711 1.145 1 97.88 134 ILE B O 1
ATOM 2847 N N . SER B 1 135 ? 1.022 -13.625 2.941 1 97.88 135 SER B N 1
ATOM 2848 C CA . SER B 1 135 ? 1.778 -12.656 2.152 1 97.88 135 SER B CA 1
ATOM 2849 C C . SER B 1 135 ? 3.078 -13.266 1.634 1 97.88 135 SER B C 1
ATOM 2851 O O . SER B 1 135 ? 3.826 -13.883 2.393 1 97.88 135 SER B O 1
ATOM 2853 N N . LEU B 1 136 ? 3.334 -13.133 0.361 1 98.44 136 LEU B N 1
ATOM 2854 C CA . LEU B 1 136 ? 4.555 -13.648 -0.248 1 98.44 136 LEU B CA 1
ATOM 2855 C C . LEU B 1 136 ? 5.098 -12.68 -1.287 1 98.44 136 LEU B C 1
ATOM 2857 O O . LEU B 1 136 ? 4.375 -12.258 -2.189 1 98.44 136 LEU B O 1
ATOM 2861 N N . ILE B 1 137 ? 6.352 -12.273 -1.131 1 98.19 137 ILE B N 1
ATOM 2862 C CA . ILE B 1 137 ? 7.02 -11.406 -2.092 1 98.19 137 ILE B CA 1
ATOM 2863 C C . ILE B 1 137 ? 7.988 -12.219 -2.945 1 98.19 137 ILE B C 1
ATOM 2865 O O . ILE B 1 137 ? 8.844 -12.938 -2.414 1 98.19 137 ILE B O 1
ATOM 2869 N N . VAL B 1 138 ? 7.836 -12.141 -4.258 1 98.38 138 VAL B N 1
ATOM 2870 C CA . VAL B 1 138 ? 8.688 -12.906 -5.164 1 98.38 138 VAL B CA 1
ATOM 2871 C C . VAL B 1 138 ? 9.461 -11.953 -6.074 1 98.38 138 VAL B C 1
ATOM 2873 O O . VAL B 1 138 ? 8.859 -11.164 -6.809 1 98.38 138 VAL B O 1
ATOM 2876 N N . PHE B 1 139 ? 10.719 -12.016 -6 1 97.69 139 PHE B N 1
ATOM 2877 C CA . PHE B 1 139 ? 11.578 -11.32 -6.957 1 97.69 139 PHE B CA 1
ATOM 2878 C C . PHE B 1 139 ? 11.992 -12.258 -8.086 1 97.69 139 PHE B C 1
ATOM 2880 O O . PHE B 1 139 ? 12.281 -13.438 -7.852 1 97.69 139 PHE B O 1
ATOM 2887 N N . THR B 1 140 ? 12 -11.688 -9.297 1 96.69 140 THR B N 1
ATOM 2888 C CA . THR B 1 140 ? 12.492 -12.508 -10.398 1 96.69 140 THR B CA 1
ATOM 2889 C C . THR B 1 140 ? 13.969 -12.852 -10.195 1 96.69 140 THR B C 1
ATOM 2891 O O . THR B 1 140 ? 14.617 -12.32 -9.305 1 96.69 140 THR B O 1
ATOM 2894 N N . ASN B 1 141 ? 14.492 -13.727 -11.07 1 95.06 141 ASN B N 1
ATOM 2895 C CA . ASN B 1 141 ? 15.812 -14.297 -10.828 1 95.06 141 ASN B CA 1
ATOM 2896 C C . ASN B 1 141 ? 16.922 -13.32 -11.219 1 95.06 141 ASN B C 1
ATOM 2898 O O . ASN B 1 141 ? 18.094 -13.562 -10.922 1 95.06 141 ASN B O 1
ATOM 2902 N N . LYS B 1 142 ? 16.594 -12.188 -11.742 1 93.69 142 LYS B N 1
ATOM 2903 C CA . LYS B 1 142 ? 17.578 -11.148 -12.078 1 93.69 142 LYS B CA 1
ATOM 2904 C C . LYS B 1 142 ? 18.062 -10.43 -10.828 1 93.69 142 LYS B C 1
ATOM 2906 O O . LYS B 1 142 ? 19.094 -9.75 -10.859 1 93.69 142 LYS B O 1
ATOM 2911 N N . SER B 1 143 ? 17.297 -10.57 -9.797 1 93.75 143 SER B N 1
ATOM 2912 C CA . SER B 1 143 ? 17.609 -9.859 -8.562 1 93.75 143 SER B CA 1
ATOM 2913 C C . SER B 1 143 ? 18.562 -10.672 -7.684 1 93.75 143 SER B C 1
ATOM 2915 O O . SER B 1 143 ? 18.625 -11.898 -7.789 1 93.75 143 SER B O 1
ATOM 2917 N N . ASN B 1 144 ? 19.359 -9.977 -6.949 1 93.38 144 ASN B N 1
ATOM 2918 C CA . ASN B 1 144 ? 20.172 -10.555 -5.871 1 93.38 144 ASN B CA 1
ATOM 2919 C C . ASN B 1 144 ? 19.688 -10.07 -4.504 1 93.38 144 ASN B C 1
ATOM 2921 O O . ASN B 1 144 ? 20.047 -8.969 -4.074 1 93.38 144 ASN B O 1
ATOM 2925 N N . ILE B 1 145 ? 18.938 -10.93 -3.826 1 91.12 145 ILE B N 1
ATOM 2926 C CA . ILE B 1 145 ? 18.391 -10.57 -2.521 1 91.12 145 ILE B CA 1
ATOM 2927 C C . ILE B 1 145 ? 19.484 -10.664 -1.462 1 91.12 145 ILE B C 1
ATOM 2929 O O . ILE B 1 145 ? 20 -11.75 -1.195 1 91.12 145 ILE B O 1
ATOM 2933 N N . LYS B 1 146 ? 19.969 -9.711 -0.887 1 82.38 146 LYS B N 1
ATOM 2934 C CA . LYS B 1 146 ? 21.141 -9.727 -0.027 1 82.38 146 LYS B CA 1
ATOM 2935 C C . LYS B 1 146 ? 20.75 -9.719 1.447 1 82.38 146 LYS B C 1
ATOM 2937 O O . LYS B 1 146 ? 21.234 -10.539 2.23 1 82.38 146 LYS B O 1
ATOM 2942 N N . LYS B 1 147 ? 20.219 -8.789 1.929 1 79 147 LYS B N 1
ATOM 2943 C CA . LYS B 1 147 ? 19.969 -8.586 3.352 1 79 147 LYS B CA 1
ATOM 2944 C C . LYS B 1 147 ? 18.516 -8.148 3.596 1 79 147 LYS B C 1
ATOM 2946 O O . LYS B 1 147 ? 18.234 -6.953 3.727 1 79 147 LYS B O 1
ATOM 2951 N N . ILE B 1 148 ? 17.719 -9.141 3.461 1 83.75 148 ILE B N 1
ATOM 2952 C CA . ILE B 1 148 ? 16.344 -8.773 3.795 1 83.75 148 ILE B CA 1
ATOM 2953 C C . ILE B 1 148 ? 15.977 -9.336 5.168 1 83.75 148 ILE B C 1
ATOM 2955 O O . ILE B 1 148 ? 16.031 -10.555 5.383 1 83.75 148 ILE B O 1
ATOM 2959 N N . LYS B 1 149 ? 15.773 -8.484 6.051 1 81.69 149 LYS B N 1
ATOM 2960 C CA . LYS B 1 149 ? 15.297 -8.852 7.379 1 81.69 149 LYS B CA 1
ATOM 2961 C C . LYS B 1 149 ? 13.773 -8.742 7.469 1 81.69 149 LYS B C 1
ATOM 2963 O O . LYS B 1 149 ? 13.242 -7.652 7.68 1 81.69 149 LYS B O 1
ATOM 2968 N N . ALA B 1 150 ? 13.07 -9.828 7.246 1 88.06 150 ALA B N 1
ATOM 2969 C CA . ALA B 1 150 ? 11.617 -9.789 7.266 1 88.06 150 ALA B CA 1
ATOM 2970 C C . ALA B 1 150 ? 11.031 -11.117 7.727 1 88.06 150 ALA B C 1
ATOM 2972 O O . ALA B 1 150 ? 11.625 -12.18 7.48 1 88.06 150 ALA B O 1
ATOM 2973 N N . GLU B 1 151 ? 9.945 -11 8.43 1 89.25 151 GLU B N 1
ATOM 2974 C CA . GLU B 1 151 ? 9.18 -12.203 8.766 1 89.25 151 GLU B CA 1
ATOM 2975 C C . GLU B 1 151 ? 8.352 -12.688 7.582 1 89.25 151 GLU B C 1
ATOM 2977 O O . GLU B 1 151 ? 8.188 -13.891 7.387 1 89.25 151 GLU B O 1
ATOM 2982 N N . VAL B 1 152 ? 7.883 -11.727 6.855 1 94.81 152 VAL B N 1
ATOM 2983 C CA . VAL B 1 152 ? 7.188 -12.062 5.617 1 94.81 152 VAL B CA 1
ATOM 2984 C C . VAL B 1 152 ? 8.164 -12.711 4.637 1 94.81 152 VAL B C 1
ATOM 2986 O O . VAL B 1 152 ? 9.281 -12.227 4.445 1 94.81 152 VAL B O 1
ATOM 2989 N N . PRO B 1 153 ? 7.781 -13.852 4.016 1 96.06 153 PRO B N 1
ATOM 2990 C CA . PRO B 1 153 ? 8.688 -14.492 3.062 1 96.06 153 PRO B CA 1
ATOM 2991 C C . PRO B 1 153 ? 8.961 -13.633 1.834 1 96.06 153 PRO B C 1
ATOM 2993 O O . PRO B 1 153 ? 8.023 -13.141 1.2 1 96.06 153 PRO B O 1
ATOM 2996 N N . VAL B 1 154 ? 10.195 -13.414 1.604 1 97.25 154 VAL B N 1
ATOM 2997 C CA . VAL B 1 154 ? 10.719 -12.766 0.406 1 97.25 154 VAL B CA 1
ATOM 2998 C C . VAL B 1 154 ? 11.68 -13.719 -0.314 1 97.25 154 VAL B C 1
ATOM 3000 O O . VAL B 1 154 ? 12.758 -14.023 0.196 1 97.25 154 VAL B O 1
ATOM 3003 N N . ILE B 1 155 ? 11.297 -14.156 -1.53 1 97.12 155 ILE B N 1
ATOM 3004 C CA . ILE B 1 155 ? 12.086 -15.211 -2.154 1 97.12 155 ILE B CA 1
ATOM 3005 C C . ILE B 1 155 ? 12.312 -14.883 -3.629 1 97.12 155 ILE B C 1
ATOM 3007 O O . ILE B 1 155 ? 11.664 -14 -4.18 1 97.12 155 ILE B O 1
ATOM 3011 N N . GLN B 1 156 ? 13.234 -15.594 -4.219 1 97.12 156 GLN B N 1
ATOM 3012 C CA . GLN B 1 156 ? 13.43 -15.523 -5.66 1 97.12 156 GLN B CA 1
ATOM 3013 C C . GLN B 1 156 ? 12.547 -16.531 -6.391 1 97.12 156 GLN B C 1
ATOM 3015 O O . GLN B 1 156 ? 12.188 -17.562 -5.832 1 97.12 156 GLN B O 1
ATOM 3020 N N . LEU B 1 157 ? 12.289 -16.234 -7.594 1 98.06 157 LEU B N 1
ATOM 3021 C CA . LEU B 1 157 ? 11.375 -17.016 -8.422 1 98.06 157 LEU B CA 1
ATOM 3022 C C . LEU B 1 157 ? 11.797 -18.484 -8.461 1 98.06 157 LEU B C 1
ATOM 3024 O O . LEU B 1 157 ? 10.945 -19.375 -8.422 1 98.06 157 LEU B O 1
ATOM 3028 N N . LYS B 1 158 ? 13.031 -18.719 -8.539 1 97.56 158 LYS B N 1
ATOM 3029 C CA . LYS B 1 158 ? 13.523 -20.094 -8.672 1 97.56 158 LYS B CA 1
ATOM 3030 C C . LYS B 1 158 ? 13.148 -20.938 -7.465 1 97.56 158 LYS B C 1
ATOM 3032 O O . LYS B 1 158 ? 13.141 -22.172 -7.539 1 97.56 158 LYS B O 1
ATOM 3037 N N . LYS B 1 159 ? 12.781 -20.312 -6.309 1 97.75 159 LYS B N 1
ATOM 3038 C CA . LYS B 1 159 ? 12.445 -21.031 -5.078 1 97.75 159 LYS B CA 1
ATOM 3039 C C . LYS B 1 159 ? 10.938 -21.125 -4.887 1 97.75 159 LYS B C 1
ATOM 3041 O O . LYS B 1 159 ? 10.469 -21.766 -3.945 1 97.75 159 LYS B O 1
ATOM 3046 N N . LEU B 1 160 ? 10.148 -20.594 -5.746 1 98.56 160 LEU B N 1
ATOM 3047 C CA . LEU B 1 160 ? 8.719 -20.375 -5.531 1 98.56 160 LEU B CA 1
ATOM 3048 C C . LEU B 1 160 ? 7.969 -21.688 -5.434 1 98.56 160 LEU B C 1
ATOM 3050 O O . LEU B 1 160 ? 7.23 -21.922 -4.477 1 98.56 160 LEU B O 1
ATOM 3054 N N . LYS B 1 161 ? 8.117 -22.562 -6.445 1 98.5 161 LYS B N 1
ATOM 3055 C CA . LYS B 1 161 ? 7.402 -23.844 -6.461 1 98.5 161 LYS B CA 1
ATOM 3056 C C . LYS B 1 161 ? 7.684 -24.641 -5.199 1 98.5 161 LYS B C 1
ATOM 3058 O O . LYS B 1 161 ? 6.758 -25.125 -4.543 1 98.5 161 LYS B O 1
ATOM 3063 N N . ARG B 1 162 ? 8.961 -24.75 -4.887 1 98.31 162 ARG B N 1
ATOM 3064 C CA . ARG B 1 162 ? 9.359 -25.5 -3.703 1 98.31 162 ARG B CA 1
ATOM 3065 C C . ARG B 1 162 ? 8.812 -24.859 -2.434 1 98.31 162 ARG B C 1
ATOM 3067 O O . ARG B 1 162 ? 8.375 -25.562 -1.516 1 98.31 162 ARG B O 1
ATOM 3074 N N . PHE B 1 163 ? 8.922 -23.578 -2.338 1 98.38 163 PHE B N 1
ATOM 3075 C CA . PHE B 1 163 ? 8.422 -22.844 -1.175 1 98.38 163 PHE B CA 1
ATOM 3076 C C . PHE B 1 163 ? 6.957 -23.172 -0.919 1 98.38 163 PHE B C 1
ATOM 3078 O O . PHE B 1 163 ? 6.578 -23.516 0.205 1 98.38 163 PHE B O 1
ATOM 3085 N N . ILE B 1 164 ? 6.09 -23.094 -1.959 1 98.38 164 ILE B N 1
ATOM 3086 C CA . ILE B 1 164 ? 4.656 -23.328 -1.832 1 98.38 164 ILE B CA 1
ATOM 3087 C C . ILE B 1 164 ? 4.41 -24.781 -1.411 1 98.38 164 ILE B C 1
ATOM 3089 O O . ILE B 1 164 ? 3.604 -25.047 -0.519 1 98.38 164 ILE B O 1
ATOM 3093 N N . LYS B 1 165 ? 5.086 -25.703 -2.08 1 97.5 165 LYS B N 1
ATOM 3094 C CA . LYS B 1 165 ? 4.898 -27.125 -1.806 1 97.5 165 LYS B CA 1
ATOM 3095 C C . LYS B 1 165 ? 5.242 -27.453 -0.356 1 97.5 165 LYS B C 1
ATOM 3097 O O . LYS B 1 165 ? 4.543 -28.234 0.291 1 97.5 165 LYS B O 1
ATOM 3102 N N . LYS B 1 166 ? 6.234 -26.766 0.19 1 97.75 166 LYS B N 1
ATOM 3103 C CA . LYS B 1 166 ? 6.75 -27.141 1.505 1 97.75 166 LYS B CA 1
ATOM 3104 C C . LYS B 1 166 ? 6.164 -26.25 2.596 1 97.75 166 LYS B C 1
ATOM 3106 O O . LYS B 1 166 ? 6.406 -26.469 3.785 1 97.75 166 LYS B O 1
ATOM 3111 N N . TYR B 1 167 ? 5.465 -25.281 2.186 1 97.62 167 TYR B N 1
ATOM 3112 C CA . TYR B 1 167 ? 4.949 -24.344 3.166 1 97.62 167 TYR B CA 1
ATOM 3113 C C . TYR B 1 167 ? 4.09 -25.047 4.207 1 97.62 167 TYR B C 1
ATOM 3115 O O . TYR B 1 167 ? 3.18 -25.797 3.859 1 97.62 167 TYR B O 1
ATOM 3123 N N . LYS B 1 168 ? 4.379 -24.812 5.445 1 96.44 168 LYS B N 1
ATOM 3124 C CA . LYS B 1 168 ? 3.578 -25.359 6.539 1 96.44 168 LYS B CA 1
ATOM 3125 C C . LYS B 1 168 ? 2.564 -24.328 7.039 1 96.44 168 LYS B C 1
ATOM 3127 O O . LYS B 1 168 ? 2.943 -23.297 7.582 1 96.44 168 LYS B O 1
ATOM 3132 N N . SER B 1 169 ? 1.358 -24.672 6.855 1 95.31 169 SER B N 1
ATOM 3133 C CA . SER B 1 169 ? 0.303 -23.719 7.195 1 95.31 169 SER B CA 1
ATOM 3134 C C . SER B 1 169 ? -0.558 -24.25 8.344 1 95.31 169 SER B C 1
ATOM 3136 O O . SER B 1 169 ? -0.782 -25.453 8.461 1 95.31 169 SER B O 1
ATOM 3138 N N . ASP B 1 170 ? -1.033 -23.312 9.117 1 94.81 170 ASP B N 1
ATOM 3139 C CA . ASP B 1 170 ? -2.02 -23.641 10.141 1 94.81 170 ASP B CA 1
ATOM 3140 C C . ASP B 1 170 ? -3.441 -23.422 9.633 1 94.81 170 ASP B C 1
ATOM 3142 O O . ASP B 1 170 ? -4.406 -23.562 10.383 1 94.81 170 ASP B O 1
ATOM 3146 N N . ILE B 1 171 ? -3.539 -23.078 8.438 1 95.62 171 ILE B N 1
ATOM 3147 C CA . ILE B 1 171 ? -4.82 -22.844 7.777 1 95.62 171 ILE B CA 1
ATOM 3148 C C . ILE B 1 171 ? -5.223 -24.078 6.984 1 95.62 171 ILE B C 1
ATOM 3150 O O . ILE B 1 171 ? -4.387 -24.703 6.328 1 95.62 171 ILE B O 1
ATOM 3154 N N . TYR B 1 172 ? -6.48 -24.484 7.039 1 96.75 172 TYR B N 1
ATOM 3155 C CA . TYR B 1 172 ? -7.016 -25.594 6.262 1 96.75 172 TYR B CA 1
ATOM 3156 C C . TYR B 1 172 ? -8.344 -25.219 5.617 1 96.75 172 TYR B C 1
ATOM 3158 O O . TYR B 1 172 ? -9.375 -25.156 6.297 1 96.75 172 TYR B O 1
ATOM 3166 N N . LEU B 1 173 ? -8.289 -25.016 4.359 1 98.19 173 LEU B N 1
ATOM 3167 C CA . LEU B 1 173 ? -9.5 -24.672 3.617 1 98.19 173 LEU B CA 1
ATOM 3168 C C . LEU B 1 173 ? -10.094 -25.922 2.965 1 98.19 173 LEU B C 1
ATOM 3170 O O . LEU B 1 173 ? -9.367 -26.734 2.396 1 98.19 173 LEU B O 1
ATOM 3174 N N . SER B 1 174 ? -11.375 -26.062 3.047 1 98.19 174 SER B N 1
ATOM 3175 C CA . SER B 1 174 ? -12.07 -27.141 2.352 1 98.19 174 SER B CA 1
ATOM 3176 C C . SER B 1 174 ? -12.188 -26.859 0.859 1 98.19 174 SER B C 1
ATOM 3178 O O . SER B 1 174 ? -11.961 -25.719 0.422 1 98.19 174 SER B O 1
ATOM 3180 N N . LYS B 1 175 ? -12.555 -27.875 0.071 1 98.06 175 LYS B N 1
ATOM 3181 C CA . LYS B 1 175 ? -12.773 -27.719 -1.363 1 98.06 175 LYS B CA 1
ATOM 3182 C C . LYS B 1 175 ? -13.867 -26.688 -1.636 1 98.06 175 LYS B C 1
ATOM 3184 O O . LYS B 1 175 ? -13.75 -25.875 -2.562 1 98.06 175 LYS B O 1
ATOM 3189 N N . ASP B 1 176 ? -14.859 -26.672 -0.796 1 98.31 176 ASP B N 1
ATOM 3190 C CA . ASP B 1 176 ? -15.969 -25.734 -0.951 1 98.31 176 ASP B CA 1
ATOM 3191 C C . ASP B 1 176 ? -15.508 -24.297 -0.675 1 98.31 176 ASP B C 1
ATOM 3193 O O . ASP B 1 176 ? -15.875 -23.375 -1.406 1 98.31 176 ASP B O 1
ATOM 3197 N N . GLU B 1 177 ? -14.75 -24.156 0.342 1 98.25 177 GLU B N 1
ATOM 3198 C CA . GLU B 1 177 ? -14.234 -22.828 0.677 1 98.25 177 GLU B CA 1
ATOM 3199 C C . GLU B 1 177 ? -13.359 -22.281 -0.443 1 98.25 177 GLU B C 1
ATOM 3201 O O . GLU B 1 177 ? -13.453 -21.094 -0.796 1 98.25 177 GLU B O 1
ATOM 3206 N N . ILE B 1 178 ? -12.539 -23.188 -0.942 1 98.62 178 ILE B N 1
ATOM 3207 C CA . ILE B 1 178 ? -11.641 -22.812 -2.023 1 98.62 178 ILE B CA 1
ATOM 3208 C C . ILE B 1 178 ? -12.445 -22.328 -3.225 1 98.62 178 ILE B C 1
ATOM 3210 O O . ILE B 1 178 ? -12.156 -21.281 -3.793 1 98.62 178 ILE B O 1
ATOM 3214 N N . SER B 1 179 ? -13.445 -23.047 -3.543 1 98.38 179 SER B N 1
ATOM 3215 C CA . SER B 1 179 ? -14.297 -22.688 -4.676 1 98.38 179 SER B CA 1
ATOM 3216 C C . SER B 1 179 ? -15.039 -21.375 -4.422 1 98.38 179 SER B C 1
ATOM 3218 O O . SER B 1 179 ? -15.156 -20.547 -5.32 1 98.38 179 SER B O 1
ATOM 3220 N N . GLU B 1 180 ? -15.484 -21.219 -3.266 1 98.19 180 GLU B N 1
ATOM 3221 C CA . GLU B 1 180 ? -16.219 -20.016 -2.904 1 98.19 180 GLU B CA 1
ATOM 3222 C C . GLU B 1 180 ? -15.328 -18.781 -2.988 1 98.19 180 GLU B C 1
ATOM 3224 O O . GLU B 1 180 ? -15.742 -17.734 -3.508 1 98.19 180 GLU B O 1
ATOM 3229 N N . ILE B 1 181 ? -14.141 -18.938 -2.406 1 98.44 181 ILE B N 1
ATOM 3230 C CA . ILE B 1 181 ? -13.195 -17.828 -2.418 1 98.44 181 ILE B CA 1
ATOM 3231 C C . ILE B 1 181 ? -12.828 -17.484 -3.859 1 98.44 181 ILE B C 1
ATOM 3233 O O . ILE B 1 181 ? -12.867 -16.312 -4.25 1 98.44 181 ILE B O 1
ATOM 3237 N N . TYR B 1 182 ? -12.555 -18.484 -4.656 1 98.25 182 TYR B N 1
ATOM 3238 C CA . TYR B 1 182 ? -12.203 -18.297 -6.062 1 98.25 182 TYR B CA 1
ATOM 3239 C C . TYR B 1 182 ? -13.312 -17.562 -6.805 1 98.25 182 TYR B C 1
ATOM 3241 O O . TYR B 1 182 ? -13.062 -16.578 -7.5 1 98.25 182 TYR B O 1
ATOM 3249 N N . ASN B 1 183 ? -14.5 -18.031 -6.613 1 97.25 183 ASN B N 1
ATOM 3250 C CA . ASN B 1 183 ? -15.641 -17.469 -7.324 1 97.25 183 ASN B CA 1
ATOM 3251 C C . ASN B 1 183 ? -15.922 -16.031 -6.891 1 97.25 183 ASN B C 1
ATOM 3253 O O . ASN B 1 183 ? -16.25 -15.172 -7.719 1 97.25 183 ASN B O 1
ATOM 3257 N N . SER B 1 184 ? -15.781 -15.805 -5.656 1 96.81 184 SER B N 1
ATOM 3258 C CA . SER B 1 184 ? -16.016 -14.469 -5.137 1 96.81 184 SER B CA 1
ATOM 3259 C C . SER B 1 184 ? -15.023 -13.469 -5.707 1 96.81 184 SER B C 1
ATOM 3261 O O . SER B 1 184 ? -15.406 -12.375 -6.145 1 96.81 184 SER B O 1
ATOM 3263 N N . ILE B 1 185 ? -13.742 -13.867 -5.742 1 96.69 185 ILE B N 1
ATOM 3264 C CA . ILE B 1 185 ? -12.711 -12.969 -6.25 1 96.69 185 ILE B CA 1
ATOM 3265 C C . ILE B 1 185 ? -12.875 -12.797 -7.758 1 96.69 185 ILE B C 1
ATOM 3267 O O . ILE B 1 185 ? -12.797 -11.68 -8.273 1 96.69 185 ILE B O 1
ATOM 3271 N N . ASN B 1 186 ? -13.133 -13.883 -8.391 1 93.62 186 ASN B N 1
ATOM 3272 C CA . ASN B 1 186 ? -13.281 -13.852 -9.836 1 93.62 186 ASN B CA 1
ATOM 3273 C C . ASN B 1 186 ? -14.453 -12.969 -10.266 1 93.62 186 ASN B C 1
ATOM 3275 O O . ASN B 1 186 ? -14.352 -12.227 -11.242 1 93.62 186 ASN B O 1
ATOM 3279 N N . LYS B 1 187 ? -15.539 -12.969 -9.617 1 90.44 187 LYS B N 1
ATOM 3280 C CA . LYS B 1 187 ? -16.734 -12.18 -9.906 1 90.44 187 LYS B CA 1
ATOM 3281 C C . LYS B 1 187 ? -16.469 -10.688 -9.695 1 90.44 187 LYS B C 1
ATOM 3283 O O . LYS B 1 187 ? -17.016 -9.852 -10.414 1 90.44 187 LYS B O 1
ATOM 3288 N N . LYS B 1 188 ? -15.625 -10.383 -8.781 1 89.38 188 LYS B N 1
ATOM 3289 C CA . LYS B 1 188 ? -15.398 -8.984 -8.414 1 89.38 188 LYS B CA 1
ATOM 3290 C C . LYS B 1 188 ? -14.188 -8.414 -9.148 1 89.38 188 LYS B C 1
ATOM 3292 O O . LYS B 1 188 ? -13.875 -7.23 -9.008 1 89.38 188 LYS B O 1
ATOM 3297 N N . ASN B 1 189 ? -13.539 -9.336 -9.867 1 87.88 189 ASN B N 1
ATOM 3298 C CA . ASN B 1 189 ? -12.422 -8.898 -10.695 1 87.88 189 ASN B CA 1
ATOM 3299 C C . ASN B 1 189 ? -12.891 -8.047 -11.867 1 87.88 189 ASN B C 1
ATOM 3301 O O . ASN B 1 189 ? -13.57 -8.539 -12.766 1 87.88 189 ASN B O 1
ATOM 3305 N N . ILE B 1 190 ? -12.555 -6.836 -11.859 1 78.12 190 ILE B N 1
ATOM 3306 C CA . ILE B 1 190 ? -13.117 -5.898 -12.828 1 78.12 190 ILE B CA 1
ATOM 3307 C C . ILE B 1 190 ? -12.43 -6.086 -14.18 1 78.12 190 ILE B C 1
ATOM 3309 O O . ILE B 1 190 ? -12.977 -5.699 -15.219 1 78.12 190 ILE B O 1
ATOM 3313 N N . ILE B 1 191 ? -11.18 -6.574 -14.172 1 67.81 191 ILE B N 1
ATOM 3314 C CA . ILE B 1 191 ? -10.516 -6.855 -15.445 1 67.81 191 ILE B CA 1
ATOM 3315 C C . ILE B 1 191 ? -11.18 -8.047 -16.125 1 67.81 191 ILE B C 1
ATOM 3317 O O . ILE B 1 191 ? -11.445 -8.016 -17.328 1 67.81 191 ILE B O 1
ATOM 3321 N N . SER B 1 192 ? -11.242 -9.078 -15.328 1 58.94 192 SER B N 1
ATOM 3322 C CA . SER B 1 192 ? -11.859 -10.266 -15.898 1 58.94 192 SER B CA 1
ATOM 3323 C C . SER B 1 192 ? -13.273 -9.969 -16.391 1 58.94 192 SER B C 1
ATOM 3325 O O . SER B 1 192 ? -13.68 -10.453 -17.453 1 58.94 192 SER B O 1
ATOM 3327 N N . ASN B 1 193 ? -13.875 -9.203 -15.586 1 54.62 193 ASN B N 1
ATOM 3328 C CA . ASN B 1 193 ? -15.242 -8.875 -15.969 1 54.62 193 ASN B CA 1
ATOM 3329 C C . ASN B 1 193 ? -15.273 -8.008 -17.234 1 54.62 193 ASN B C 1
ATOM 3331 O O . ASN B 1 193 ? -16.172 -8.156 -18.062 1 54.62 193 ASN B O 1
ATOM 3335 N N . ARG B 1 194 ? -14.195 -7.238 -17.297 1 49.69 194 ARG B N 1
ATOM 3336 C CA . ARG B 1 194 ? -14.117 -6.449 -18.516 1 49.69 194 ARG B CA 1
ATOM 3337 C C . ARG B 1 194 ? -13.75 -7.32 -19.719 1 49.69 194 ARG B C 1
ATOM 3339 O O . ARG B 1 194 ? -14.305 -7.156 -20.812 1 49.69 194 ARG B O 1
ATOM 3346 N N . ALA B 1 195 ? -12.703 -8.195 -19.422 1 44.5 195 ALA B N 1
ATOM 3347 C CA . ALA B 1 195 ? -12.359 -9.148 -20.484 1 44.5 195 ALA B CA 1
ATOM 3348 C C . ALA B 1 195 ? -13.57 -9.977 -20.891 1 44.5 195 ALA B C 1
ATOM 3350 O O . ALA B 1 195 ? -13.805 -10.211 -22.078 1 44.5 195 ALA B O 1
ATOM 3351 N N . ILE B 1 196 ? -14.195 -10.336 -19.797 1 48.16 196 ILE B N 1
ATOM 3352 C CA . ILE B 1 196 ? -15.406 -11.078 -20.125 1 48.16 196 ILE B CA 1
ATOM 3353 C C . ILE B 1 196 ? -16.359 -10.195 -20.922 1 48.16 196 ILE B C 1
ATOM 3355 O O . ILE B 1 196 ? -16.922 -10.625 -21.938 1 48.16 196 ILE B O 1
ATOM 3359 N N . LYS B 1 197 ? -16.453 -8.961 -20.453 1 47.06 197 LYS B N 1
ATOM 3360 C CA . LYS B 1 197 ? -17.391 -8.102 -21.172 1 47.06 197 LYS B CA 1
ATOM 3361 C C . LYS B 1 197 ? -16.906 -7.836 -22.594 1 47.06 197 LYS B C 1
ATOM 3363 O O . LYS B 1 197 ? -17.703 -7.844 -23.547 1 47.06 197 LYS B O 1
ATOM 3368 N N . LYS B 1 198 ? -15.578 -7.699 -22.703 1 48.28 198 LYS B N 1
ATOM 3369 C CA . LYS B 1 198 ? -15.039 -7.535 -24.047 1 48.28 198 LYS B CA 1
ATOM 3370 C C . LYS B 1 198 ? -15.273 -8.789 -24.891 1 48.28 198 LYS B C 1
ATOM 3372 O O . LYS B 1 198 ? -15.609 -8.695 -26.062 1 48.28 198 LYS B O 1
ATOM 3377 N N . HIS B 1 199 ? -15.078 -9.898 -24.297 1 44.44 199 HIS B N 1
ATOM 3378 C CA . HIS B 1 199 ? -15.32 -11.148 -25 1 44.44 199 HIS B CA 1
ATOM 3379 C C . HIS B 1 199 ? -16.781 -11.297 -25.375 1 44.44 199 HIS B C 1
ATOM 3381 O O . HIS B 1 199 ? -17.109 -11.688 -26.5 1 44.44 199 HIS B O 1
ATOM 3387 N N . VAL B 1 200 ? -17.562 -10.969 -24.406 1 48.41 200 VAL B N 1
ATOM 3388 C CA . VAL B 1 200 ? -19 -11.078 -24.688 1 48.41 200 VAL B CA 1
ATOM 3389 C C . VAL B 1 200 ? -19.375 -10.07 -25.766 1 48.41 200 VAL B C 1
ATOM 3391 O O . VAL B 1 200 ? -20.172 -10.375 -26.656 1 48.41 200 VAL B O 1
ATOM 3394 N N . LYS B 1 201 ? -18.734 -8.977 -25.734 1 46.22 201 LYS B N 1
ATOM 3395 C CA . LYS B 1 201 ? -19.047 -7.977 -26.75 1 46.22 201 LYS B CA 1
ATOM 3396 C C . LYS B 1 201 ? -18.484 -8.391 -28.109 1 46.22 201 LYS B C 1
ATOM 3398 O O . LYS B 1 201 ? -19.141 -8.227 -29.141 1 46.22 201 LYS B O 1
ATOM 3403 N N . LYS B 1 202 ? -17.297 -9.055 -28.109 1 47.34 202 LYS B N 1
ATOM 3404 C CA . LYS B 1 202 ? -16.75 -9.57 -29.359 1 47.34 202 LYS B CA 1
ATOM 3405 C C . LYS B 1 202 ? -17.625 -10.672 -29.938 1 47.34 202 LYS B C 1
ATOM 3407 O O . LYS B 1 202 ? -17.844 -10.727 -31.156 1 47.34 202 LYS B O 1
ATOM 3412 N N . LEU B 1 203 ? -18.062 -11.438 -29.078 1 44.28 203 LEU B N 1
ATOM 3413 C CA . LEU B 1 203 ? -18.938 -12.484 -29.578 1 44.28 203 LEU B CA 1
ATOM 3414 C C . LEU B 1 203 ? -20.25 -11.891 -30.109 1 44.28 203 LEU B C 1
ATOM 3416 O O . LEU B 1 203 ? -20.766 -12.344 -31.125 1 44.28 203 LEU B O 1
ATOM 3420 N N . LYS B 1 204 ? -20.656 -10.969 -29.469 1 47.88 204 LYS B N 1
ATOM 3421 C CA . LYS B 1 204 ? -21.891 -10.336 -29.938 1 47.88 204 LYS B CA 1
ATOM 3422 C C . LYS B 1 204 ? -21.641 -9.57 -31.234 1 47.88 204 LYS B C 1
ATOM 3424 O O . LYS B 1 204 ? -22.547 -9.438 -32.062 1 47.88 204 LYS B O 1
ATOM 3429 N N . LYS B 1 205 ? -20.484 -9.203 -31.234 1 54.16 205 LYS B N 1
ATOM 3430 C CA . LYS B 1 205 ? -20.172 -8.508 -32.5 1 54.16 205 LYS B CA 1
ATOM 3431 C C . LYS B 1 205 ? -20.047 -9.5 -33.656 1 54.16 205 LYS B C 1
ATOM 3433 O O . LYS B 1 205 ? -20.312 -9.156 -34.812 1 54.16 205 LYS B O 1
ATOM 3438 N N . THR B 1 206 ? -19.609 -10.555 -33.219 1 47.09 206 THR B N 1
ATOM 3439 C CA . THR B 1 206 ? -19.516 -11.555 -34.281 1 47.09 206 THR B CA 1
ATOM 3440 C C . THR B 1 206 ? -20.891 -12.086 -34.656 1 47.09 206 THR B C 1
ATOM 3442 O O . THR B 1 206 ? -21.062 -12.656 -35.719 1 47.09 206 THR B O 1
ATOM 3445 N N . LEU B 1 207 ? -21.594 -11.891 -33.719 1 47.22 207 LEU B N 1
ATOM 3446 C CA . LEU B 1 207 ? -22.922 -12.398 -34.062 1 47.22 207 LEU B CA 1
ATOM 3447 C C . LEU B 1 207 ? -23.703 -11.367 -34.875 1 47.22 207 LEU B C 1
ATOM 3449 O O . LEU B 1 207 ? -24.672 -11.719 -35.531 1 47.22 207 LEU B O 1
ATOM 3453 N N . TYR B 1 208 ? -23.453 -10.094 -34.688 1 40.22 208 TYR B N 1
ATOM 3454 C CA . TYR B 1 208 ? -24.188 -9.219 -35.594 1 40.22 208 TYR B CA 1
ATOM 3455 C C . TYR B 1 208 ? -23.312 -8.766 -36.75 1 40.22 208 TYR B C 1
ATOM 3457 O O . TYR B 1 208 ? -22.109 -8.562 -36.594 1 40.22 208 TYR B O 1
#

Secondary structure (DSSP, 8-state):
-THHHHHHHHHHHHHHHHHHHHHHHHHTS-----HHHHHHHHHHHT-TT-EEEEEEEEEETTEEEEEEEEEEETTEEEEEEEE---EEEEEETT-SEEEEEETTEEEEEE-HHHHHHHHHHHHHHHHT--S-EEEEEEE-TTEEEEEEE-SS-EEEGGGHHHHHHH---S----HHHHHHHHHHHHHHBHHHHHHHHHHHHHHHHHH-/-THHHHHHHHHHHHHHHHHHHHHHHHHTS-----HHHHHHHHHHHT-TT-EEEEEEEEEETTEEEEEEEEEEETTEEEEEEEE---EEEEEETT-SEEEEEETTEEEEEE-HHHHHHHHHHHHHHHHT--S-EEEEEEE-TTEEEEEEE-SS-EEEGGGHHHHHHH---S----HHHHHHHHHHHHHHBHHHHHHHHHHHHHHHHHH-

Radius of gyration: 24.14 Å; Cα contacts (8 Å, |Δi|>4): 678; chains: 2; bounding box: 75×55×81 Å

InterPro domains:
  IPR011528 Nuclease-related domain, NERD [PF08378] (34-140)
  IPR011528 Nuclease-related domain, NERD [PS50965] (32-146)

Nearest PDB structures (foldseek):
  1y88-assembly1_A  TM=4.744E-01  e=1.123E-03  Archaeoglobus fulgidus
  7bdv-assembly1_A  TM=5.229E-01  e=1.993E-02  Sulfobacillus thermosulfidooxidans
  8gh6-assembly1_A  TM=5.079E-01  e=1.079E-01  Bombyx mori
  8ibx-assembly1_C  TM=3.903E-01  e=5.771E-02  Bombyx mori
  8ibz-assembly1_C  TM=3.970E-01  e=6.613E-01  Bombyx mori

Sequence (416 aa):
MNTQKIIIYLMIISVIILSLIVIMIFRRRKIELNQGEIEVNEVLEKIKGYKLLSNVMIKRESGTSQIDHILIGKKGVFVIETKDYNGKIYGDQYSKYWMQKLNGRKNTFYNPIRQNYGHIKALEEMLDRKDIFISLIVFTNKSNIKKIKAEVPVIQLKKLKRFIKKYKSDIYLSKDEISEIYNSINKKNIISNRAIKKHVKKLKKTLYMNTQKIIIYLMIISVIILSLIVIMIFRRRKIELNQGEIEVNEVLEKIKGYKLLSNVMIKRESGTSQIDHILIGKKGVFVIETKDYNGKIYGDQYSKYWMQKLNGRKNTFYNPIRQNYGHIKALEEMLDRKDIFISLIVFTNKSNIKKIKAEVPVIQLKKLKRFIKKYKSDIYLSKDEISEIYNSINKKNIISNRAIKKHVKKLKKTLY